Protein AF-0000000070770162 (afdb_homodimer)

Foldseek 3Di:
DDDPDDPVQPPLPPDLVVPPCLCVFPQQNDDPCLVDQPPPDDVVLLVLLVVLVVLDDALVVFDQVVQVVQLVPDDPLVVVLVLLLLLLQLVLLVLLLCLLVVPVLSRGRRNSNNSSSVSSNVVSVRSNVNSLVVNVVNPPDPVSSVLSNVCCVNPVLSVVLSVLSVCLSPDSPDDPQLSLLLSLLSLQQLCVLVLLLLLVCVLVVHRVSSNVSSLSVNLSSLSSSLSSLVSSVSTPDHDDLVSSCVSLVVSLVSSLCSDCPRSDSVSVPDDSVLSSVVSLVSSQQSCVSNPHHRDPPDLPNVVVVVSSPVRPDPVSVCSNVVPPPPPPPDDPDDDPDCVVCPVVVVVVVVSVVVVD/DDDPDDPVQPPLPPDLVVRPCLCVFPQQNDDPCLVDQPPPDDVVLLVLLVVLVVLDDALVVFDQVVQVVQLVPDDPLVVVLVLLLLLLQLVLLVLLLCLLVVPVLSRGRRNSNNSSSVSSNVVSVRSNVNSLVVLVVNPPDPVSSVLSNVCCVNPVLSVVLSVLSVCLSPDSPDDPQLSLLLSLLSLQQLCVLVLLLLLVCVLVVHRVSSNVSSLSVNLSSLSVSLSSLVSSVSTPDHDDLVSSCVSLVVSLVSNLCSDCPRSDSVSVPDDSVLSSVVSLVSSQVSCVSNPHHRDPPDLPNVVVVVSSPVVPDPVSVCSNVVPPPPPPPDDPDDDPDCVPCPVVCVVVVVSVVVVD

Organism: Anolis carolinensis (NCBI:txid28377)

Radius of gyration: 27.46 Å; Cα contacts (8 Å, |Δi|>4): 826; chains: 2; bounding box: 64×76×77 Å

InterPro domains:
  IPR000358 Ribonucleotide reductase small subunit family [PF00268] (34-296)
  IPR000358 Ribonucleotide reductase small subunit family [PTHR23409] (23-321)
  IPR009078 Ferritin-like superfamily [SSF47240] (21-295)
  IPR012348 Ribonucleotide reductase-like [G3DSA:1.10.620.20] (8-300)
  IPR030475 Ribonucleotide reductase small subunit, acitve site [PS00368] (123-139)
  IPR033909 Ribonucleotide reductase small subunit [cd01049] (35-296)

Structure (mmCIF, N/CA/C/O backbone):
data_AF-0000000070770162-model_v1
#
loop_
_entity.id
_entity.type
_entity.pdbx_description
1 polymer 'ribonucleoside-diphosphate reductase'
#
loop_
_atom_site.group_PDB
_atom_site.id
_atom_site.type_symbol
_atom_site.label_atom_id
_atom_site.label_alt_id
_atom_site.label_comp_id
_atom_site.label_asym_id
_atom_site.label_entity_id
_atom_site.label_seq_id
_atom_site.pdbx_PDB_ins_code
_atom_site.Cartn_x
_atom_site.Cartn_y
_atom_site.Cartn_z
_atom_site.occupancy
_atom_site.B_iso_or_equiv
_atom_site.auth_seq_id
_atom_site.auth_comp_id
_atom_site.auth_asym_id
_atom_site.auth_atom_id
_atom_site.pdbx_PDB_model_num
ATOM 1 N N . MET A 1 1 ? 20.625 12.383 38.562 1 23.83 1 MET A N 1
ATOM 2 C CA . MET A 1 1 ? 19.328 12.805 38.031 1 23.83 1 MET A CA 1
ATOM 3 C C . MET A 1 1 ? 19.031 12.133 36.688 1 23.83 1 MET A C 1
ATOM 5 O O . MET A 1 1 ? 19.766 12.32 35.719 1 23.83 1 MET A O 1
ATOM 9 N N . GLY A 1 2 ? 18.453 10.852 36.625 1 26.34 2 GLY A N 1
ATOM 10 C CA . GLY A 1 2 ? 18.547 9.781 35.625 1 26.34 2 GLY A CA 1
ATOM 11 C C . GLY A 1 2 ? 17.828 10.102 34.344 1 26.34 2 GLY A C 1
ATOM 12 O O . GLY A 1 2 ? 16.797 10.781 34.344 1 26.34 2 GLY A O 1
ATOM 13 N N . GLU A 1 3 ? 18.516 10.195 33.219 1 28.56 3 GLU A N 1
ATOM 14 C CA . GLU A 1 3 ? 18.172 10.664 31.875 1 28.56 3 GLU A CA 1
ATOM 15 C C . GLU A 1 3 ? 16.938 9.922 31.328 1 28.56 3 GLU A C 1
ATOM 17 O O . GLU A 1 3 ? 16.906 8.695 31.328 1 28.56 3 GLU A O 1
ATOM 22 N N . PRO A 1 4 ? 15.688 10.508 31.5 1 31.23 4 PRO A N 1
ATOM 23 C CA . PRO A 1 4 ? 14.414 9.891 31.109 1 31.23 4 PRO A CA 1
ATOM 24 C C . PRO A 1 4 ? 14.422 9.359 29.688 1 31.23 4 PRO A C 1
ATOM 26 O O . PRO A 1 4 ? 14.648 10.125 28.734 1 31.23 4 PRO A O 1
ATOM 29 N N . GLY A 1 5 ? 15.062 8.172 29.453 1 31.97 5 GLY A N 1
ATOM 30 C CA . GLY A 1 5 ? 15.086 7.414 28.219 1 31.97 5 GLY A CA 1
ATOM 31 C C . GLY A 1 5 ? 13.734 7.379 27.516 1 31.97 5 GLY A C 1
ATOM 32 O O . GLY A 1 5 ? 12.695 7.266 28.172 1 31.97 5 GLY A O 1
ATOM 33 N N . SER A 1 6 ? 13.633 8.062 26.234 1 34.06 6 SER A N 1
ATOM 34 C CA . SER A 1 6 ? 12.469 8.453 25.453 1 34.06 6 SER A CA 1
ATOM 35 C C . SER A 1 6 ? 11.531 7.273 25.219 1 34.06 6 SER A C 1
ATOM 37 O O . SER A 1 6 ? 11.977 6.18 24.875 1 34.06 6 SER A O 1
ATOM 39 N N . GLU A 1 7 ? 10.367 7.293 25.797 1 33.81 7 GLU A N 1
ATOM 40 C CA . GLU A 1 7 ? 9.18 6.449 25.812 1 33.81 7 GLU A CA 1
ATOM 41 C C . GLU A 1 7 ? 8.781 6.031 24.406 1 33.81 7 GLU A C 1
ATOM 43 O O . GLU A 1 7 ? 8.047 5.059 24.219 1 33.81 7 GLU A O 1
ATOM 48 N N . ALA A 1 8 ? 9.086 6.875 23.344 1 36.19 8 ALA A N 1
ATOM 49 C CA . ALA A 1 8 ? 8.688 6.527 21.969 1 36.19 8 ALA A CA 1
ATOM 50 C C . ALA A 1 8 ? 9.32 5.203 21.547 1 36.19 8 ALA A C 1
ATOM 52 O O . ALA A 1 8 ? 8.828 4.555 20.609 1 36.19 8 ALA A O 1
ATOM 53 N N . SER A 1 9 ? 10.461 4.723 22.297 1 34.38 9 SER A N 1
ATOM 54 C CA . SER A 1 9 ? 11.211 3.529 21.922 1 34.38 9 SER A CA 1
ATOM 55 C C . SER A 1 9 ? 10.492 2.26 22.359 1 34.38 9 SER A C 1
ATOM 57 O O . SER A 1 9 ? 10.844 1.158 21.938 1 34.38 9 SER A O 1
ATOM 59 N N . ARG A 1 10 ? 9.594 2.273 23.406 1 34.28 10 ARG A N 1
ATOM 60 C CA . ARG A 1 10 ? 9.078 1.074 24.062 1 34.28 10 ARG A CA 1
ATOM 61 C C . ARG A 1 10 ? 7.93 0.468 23.266 1 34.28 10 ARG A C 1
ATOM 63 O O . ARG A 1 10 ? 7.367 -0.557 23.656 1 34.28 10 ARG A O 1
ATOM 70 N N . LEU A 1 11 ? 7.441 1.225 22.484 1 34.19 11 LEU A N 1
ATOM 71 C CA . LEU A 1 11 ? 6.156 0.784 21.953 1 34.19 11 LEU A CA 1
ATOM 72 C C . LEU A 1 11 ? 6.285 -0.572 21.266 1 34.19 11 LEU A C 1
ATOM 74 O O . LEU A 1 11 ? 5.301 -1.303 21.141 1 34.19 11 LEU A O 1
ATOM 78 N N . PHE A 1 12 ? 7.43 -0.712 20.469 1 34.44 12 PHE A N 1
ATOM 79 C CA . PHE A 1 12 ? 7.457 -1.862 19.578 1 34.44 12 PHE A CA 1
ATOM 80 C C . PHE A 1 12 ? 8.031 -3.086 20.281 1 34.44 12 PHE A C 1
ATOM 82 O O . PHE A 1 12 ? 8.242 -4.125 19.656 1 34.44 12 PHE A O 1
ATOM 89 N N . SER A 1 13 ? 8.414 -2.939 21.594 1 33.25 13 SER A N 1
ATOM 90 C CA . SER A 1 13 ? 9.289 -3.973 22.125 1 33.25 13 SER A CA 1
ATOM 91 C C . SER A 1 13 ? 8.516 -5.246 22.453 1 33.25 13 SER A C 1
ATOM 93 O O . SER A 1 13 ? 9.102 -6.324 22.562 1 33.25 13 SER A O 1
ATOM 95 N N . ASP A 1 14 ? 7.312 -5.109 22.875 1 34.09 14 ASP A N 1
ATOM 96 C CA . ASP A 1 14 ? 6.973 -6.234 23.734 1 34.09 14 ASP A CA 1
ATOM 97 C C . ASP A 1 14 ? 6.68 -7.488 22.922 1 34.09 14 ASP A C 1
ATOM 99 O O . ASP A 1 14 ? 6.699 -8.602 23.453 1 34.09 14 ASP A O 1
ATOM 103 N N . GLY A 1 15 ? 5.957 -7.34 21.828 1 34.91 15 GLY A N 1
ATOM 104 C CA . GLY A 1 15 ? 5.426 -8.633 21.422 1 34.91 15 GLY A CA 1
ATOM 105 C C . GLY A 1 15 ? 6.484 -9.562 20.859 1 34.91 15 GLY A C 1
ATOM 106 O O . GLY A 1 15 ? 6.184 -10.695 20.484 1 34.91 15 GLY A O 1
ATOM 107 N N . LEU A 1 16 ? 7.309 -8.969 19.953 1 38.59 16 LEU A N 1
ATOM 108 C CA . LEU A 1 16 ? 8.109 -10.008 19.312 1 38.59 16 LEU A CA 1
ATOM 109 C C . LEU A 1 16 ? 9.195 -10.516 20.25 1 38.59 16 LEU A C 1
ATOM 111 O O . LEU A 1 16 ? 10.18 -9.812 20.516 1 38.59 16 LEU A O 1
ATOM 115 N N . GLU A 1 17 ? 8.914 -11.258 21.172 1 36.75 17 GLU A N 1
ATOM 116 C CA . GLU A 1 17 ? 9.852 -12.008 22 1 36.75 17 GLU A CA 1
ATOM 117 C C . GLU A 1 17 ? 11.047 -12.508 21.203 1 36.75 17 GLU A C 1
ATOM 119 O O . GLU A 1 17 ? 12.07 -12.891 21.766 1 36.75 17 GLU A O 1
ATOM 124 N N . ASN A 1 18 ? 10.812 -13.047 19.984 1 39 18 ASN A N 1
ATOM 125 C CA . ASN A 1 18 ? 12.008 -13.547 19.312 1 39 18 ASN A CA 1
ATOM 126 C C . ASN A 1 18 ? 12.984 -12.43 19 1 39 18 ASN A C 1
ATOM 128 O O . ASN A 1 18 ? 13.711 -12.5 18 1 39 18 ASN A O 1
ATOM 132 N N . GLY A 1 19 ? 13.117 -11.359 19.672 1 41.5 19 GLY A N 1
ATOM 133 C CA . GLY A 1 19 ? 13.734 -10.047 19.844 1 41.5 19 GLY A CA 1
ATOM 134 C C . GLY A 1 19 ? 15.242 -10.086 19.75 1 41.5 19 GLY A C 1
ATOM 135 O O . GLY A 1 19 ? 15.883 -9.047 19.562 1 41.5 19 GLY A O 1
ATOM 136 N N . LEU A 1 20 ? 15.875 -11.078 20.484 1 44.53 20 LEU A N 1
ATOM 137 C CA . LEU A 1 20 ? 17.312 -11.008 20.672 1 44.53 20 LEU A CA 1
ATOM 138 C C . LEU A 1 20 ? 18.047 -10.875 19.344 1 44.53 20 LEU A C 1
ATOM 140 O O . LEU A 1 20 ? 19 -10.102 19.219 1 44.53 20 LEU A O 1
ATOM 144 N N . LYS A 1 21 ? 17.656 -11.789 18.328 1 51.12 21 LYS A N 1
ATOM 145 C CA . LYS A 1 21 ? 18.391 -11.922 17.078 1 51.12 21 LYS A CA 1
ATOM 146 C C . LYS A 1 21 ? 17.922 -10.891 16.062 1 51.12 21 LYS A C 1
ATOM 148 O O . LYS A 1 21 ? 18.594 -10.664 15.047 1 51.12 21 LYS A O 1
ATOM 153 N N . SER A 1 22 ? 16.75 -10.328 16.188 1 60.16 22 SER A N 1
ATOM 154 C CA . SER A 1 22 ? 16.234 -9.32 15.273 1 60.16 22 SER A CA 1
ATOM 155 C C . SER A 1 22 ? 17.047 -8.031 15.336 1 60.16 22 SER A C 1
ATOM 157 O O . SER A 1 22 ? 17.297 -7.398 14.312 1 60.16 22 SER A O 1
ATOM 159 N N . ASN A 1 23 ? 17.578 -7.758 16.438 1 68.19 23 ASN A N 1
ATOM 160 C CA . ASN A 1 23 ? 18.328 -6.516 16.578 1 68.19 23 ASN A CA 1
ATOM 161 C C . ASN A 1 23 ? 19.688 -6.605 15.906 1 68.19 23 ASN A C 1
ATOM 163 O O . ASN A 1 23 ? 20.359 -5.59 15.688 1 68.19 23 ASN A O 1
ATOM 167 N N . GLU A 1 24 ? 19.953 -7.816 15.477 1 84.12 24 GLU A N 1
ATOM 168 C CA . GLU A 1 24 ? 21.25 -7.98 14.812 1 84.12 24 GLU A CA 1
ATOM 169 C C . GLU A 1 24 ? 21.141 -7.695 13.32 1 84.12 24 GLU A C 1
ATOM 171 O O . GLU A 1 24 ? 22.156 -7.426 12.664 1 84.12 24 GLU A O 1
ATOM 176 N N . GLU A 1 25 ? 19.922 -7.754 12.781 1 92.94 25 GLU A N 1
ATOM 177 C CA . GLU A 1 25 ? 19.75 -7.48 11.359 1 92.94 25 GLU A CA 1
ATOM 178 C C . GLU A 1 25 ? 19.547 -5.984 11.109 1 92.94 25 GLU A C 1
ATOM 180 O O . GLU A 1 25 ? 18.609 -5.383 11.625 1 92.94 25 GLU A O 1
ATOM 185 N N . PRO A 1 26 ? 20.375 -5.434 10.336 1 93.19 26 PRO A N 1
ATOM 186 C CA . PRO A 1 26 ? 20.25 -4 10.055 1 93.19 26 PRO A CA 1
ATOM 187 C C . PRO A 1 26 ? 18.875 -3.613 9.516 1 93.19 26 PRO A C 1
ATOM 189 O O . PRO A 1 26 ? 18.359 -2.549 9.859 1 93.19 26 PRO A O 1
ATOM 192 N N . LEU A 1 27 ? 18.266 -4.477 8.75 1 95.12 27 LEU A N 1
ATOM 193 C CA . LEU A 1 27 ? 16.953 -4.207 8.133 1 95.12 27 LEU A CA 1
ATOM 194 C C . LEU A 1 27 ? 15.875 -4.094 9.203 1 95.12 27 LEU A C 1
ATOM 196 O O . LEU A 1 27 ? 14.828 -3.49 8.961 1 95.12 27 LEU A O 1
ATOM 200 N N . LEU A 1 28 ? 16.141 -4.68 10.383 1 95.56 28 LEU A N 1
ATOM 201 C CA . LEU A 1 28 ? 15.102 -4.832 11.398 1 95.56 28 LEU A CA 1
ATOM 202 C C . LEU A 1 28 ? 15.391 -3.947 12.609 1 95.56 28 LEU A C 1
ATOM 204 O O . LEU A 1 28 ? 14.539 -3.807 13.492 1 95.56 28 LEU A O 1
ATOM 208 N N . ARG A 1 29 ? 16.547 -3.332 12.633 1 92.75 29 ARG A N 1
ATOM 209 C CA . ARG A 1 29 ? 16.953 -2.52 13.781 1 92.75 29 ARG A CA 1
ATOM 210 C C . ARG A 1 29 ? 16.031 -1.31 13.938 1 92.75 29 ARG A C 1
ATOM 212 O O . ARG A 1 29 ? 15.672 -0.665 12.953 1 92.75 29 ARG A O 1
ATOM 219 N N . LYS A 1 30 ? 15.688 -1.068 15.18 1 89.94 30 LYS A N 1
ATOM 220 C CA . LYS A 1 30 ? 14.859 0.099 15.453 1 89.94 30 LYS A CA 1
ATOM 221 C C . LYS A 1 30 ? 15.445 1.356 14.82 1 89.94 30 LYS A C 1
ATOM 223 O O . LYS A 1 30 ? 16.641 1.608 14.93 1 89.94 30 LYS A O 1
ATOM 228 N N . ASN A 1 31 ? 14.586 2.049 14.125 1 88.06 31 ASN A N 1
ATOM 229 C CA . ASN A 1 31 ? 14.969 3.256 13.398 1 88.06 31 ASN A CA 1
ATOM 230 C C . ASN A 1 31 ? 14.031 4.418 13.711 1 88.06 31 ASN A C 1
ATOM 232 O O . ASN A 1 31 ? 12.945 4.516 13.133 1 88.06 31 ASN A O 1
ATOM 236 N N . PRO A 1 32 ? 14.438 5.277 14.609 1 83.25 32 PRO A N 1
ATOM 237 C CA . PRO A 1 32 ? 13.57 6.41 14.961 1 83.25 32 PRO A CA 1
ATOM 238 C C . PRO A 1 32 ? 13.289 7.324 13.773 1 83.25 32 PRO A C 1
ATOM 240 O O . PRO A 1 32 ? 12.352 8.125 13.82 1 83.25 32 PRO A O 1
ATOM 243 N N . ARG A 1 33 ? 14.016 7.207 12.742 1 83.88 33 ARG A N 1
ATOM 244 C CA . ARG A 1 33 ? 13.875 8.078 11.578 1 83.88 33 ARG A CA 1
ATOM 245 C C . ARG A 1 33 ? 13.109 7.375 10.461 1 83.88 33 ARG A C 1
ATOM 247 O O . ARG A 1 33 ? 13.164 7.797 9.305 1 83.88 33 ARG A O 1
ATOM 254 N N . ARG A 1 34 ? 12.445 6.34 10.836 1 84.94 34 ARG A N 1
ATOM 255 C CA . ARG A 1 34 ? 11.82 5.508 9.805 1 84.94 34 ARG A CA 1
ATOM 256 C C . ARG A 1 34 ? 10.617 6.211 9.188 1 84.94 34 ARG A C 1
ATOM 258 O O . ARG A 1 34 ? 10.039 5.727 8.211 1 84.94 34 ARG A O 1
ATOM 265 N N . PHE A 1 35 ? 10.289 7.375 9.695 1 84.81 35 PHE A N 1
ATOM 266 C CA . PHE A 1 35 ? 9.094 8.07 9.227 1 84.81 35 PHE A CA 1
ATOM 267 C C . PHE A 1 35 ? 9.438 9.039 8.109 1 84.81 35 PHE A C 1
ATOM 269 O O . PHE A 1 35 ? 8.539 9.594 7.461 1 84.81 35 PHE A O 1
ATOM 276 N N . VAL A 1 36 ? 10.719 9.266 7.945 1 89.81 36 VAL A N 1
ATOM 277 C CA . VAL A 1 36 ? 11.172 10.164 6.887 1 89.81 36 VAL A CA 1
ATOM 278 C C . VAL A 1 36 ? 11.992 9.383 5.859 1 89.81 36 VAL A C 1
ATOM 280 O O . VAL A 1 36 ? 12.758 8.484 6.219 1 89.81 36 VAL A O 1
ATOM 283 N N . ILE A 1 37 ? 11.922 9.773 4.621 1 92.5 37 ILE A N 1
ATOM 284 C CA . ILE A 1 37 ? 12.492 8.953 3.557 1 92.5 37 ILE A CA 1
ATOM 285 C C . ILE A 1 37 ? 13.945 9.359 3.305 1 92.5 37 ILE A C 1
ATOM 287 O O . ILE A 1 37 ? 14.812 8.508 3.135 1 92.5 37 ILE A O 1
ATOM 291 N N . PHE A 1 38 ? 14.164 10.688 3.303 1 91.94 38 PHE A N 1
ATOM 292 C CA . PHE A 1 38 ? 15.516 11.141 3.01 1 91.94 38 PHE A CA 1
ATOM 293 C C . PHE A 1 38 ? 16.312 11.352 4.297 1 91.94 38 PHE A C 1
ATOM 295 O O . PHE A 1 38 ? 15.75 11.742 5.316 1 91.94 38 PHE A O 1
ATOM 302 N N . PRO A 1 39 ? 17.578 11.07 4.273 1 92.88 39 PRO A N 1
ATOM 303 C CA . PRO A 1 39 ? 18.375 10.672 3.109 1 92.88 39 PRO A CA 1
ATOM 304 C C . PRO A 1 39 ? 18.219 9.195 2.777 1 92.88 39 PRO A C 1
ATOM 306 O O . PRO A 1 39 ? 17.906 8.383 3.656 1 92.88 39 PRO A O 1
ATOM 309 N N . ILE A 1 40 ? 18.484 8.891 1.517 1 95.25 40 ILE A N 1
ATOM 310 C CA . ILE A 1 40 ? 18.453 7.504 1.075 1 95.25 40 ILE A CA 1
ATOM 311 C C . ILE A 1 40 ? 19.734 6.801 1.525 1 95.25 40 ILE A C 1
ATOM 313 O O . ILE A 1 40 ? 20.844 7.242 1.206 1 95.25 40 ILE A O 1
ATOM 317 N N . HIS A 1 41 ? 19.594 5.715 2.207 1 95.31 41 HIS A N 1
ATOM 318 C CA . HIS A 1 41 ? 20.734 4.961 2.727 1 95.31 41 HIS A CA 1
ATOM 319 C C . HIS A 1 41 ? 20.969 3.689 1.92 1 95.31 41 HIS A C 1
ATOM 321 O O . HIS A 1 41 ? 22.094 3.168 1.885 1 95.31 41 HIS A O 1
ATOM 327 N N . TYR A 1 42 ? 19.984 3.15 1.272 1 97.25 42 TYR A N 1
ATOM 328 C CA . TYR A 1 42 ? 20.047 1.953 0.443 1 97.25 42 TYR A CA 1
ATOM 329 C C . TYR A 1 42 ? 19.609 2.254 -0.986 1 97.25 42 TYR A C 1
ATOM 331 O O . TYR A 1 42 ? 18.5 1.893 -1.395 1 97.25 42 TYR A O 1
ATOM 339 N N . PRO A 1 43 ? 20.516 2.744 -1.808 1 97.94 43 PRO A N 1
ATOM 340 C CA . PRO A 1 43 ? 20.156 3.211 -3.15 1 97.94 43 PRO A CA 1
ATOM 341 C C . PRO A 1 43 ? 19.609 2.092 -4.039 1 97.94 43 PRO A C 1
ATOM 343 O O . PRO A 1 43 ? 18.766 2.336 -4.902 1 97.94 43 PRO A O 1
ATOM 346 N N . ASP A 1 44 ? 20.109 0.865 -3.898 1 98.19 44 ASP A N 1
ATOM 347 C CA . ASP A 1 44 ? 19.625 -0.238 -4.719 1 98.19 44 ASP A CA 1
ATOM 348 C C . ASP A 1 44 ? 18.188 -0.601 -4.34 1 98.19 44 ASP A C 1
ATOM 350 O O . ASP A 1 44 ? 17.375 -0.91 -5.211 1 98.19 44 ASP A O 1
ATOM 354 N N . ILE A 1 45 ? 17.859 -0.56 -3.004 1 98.44 45 ILE A N 1
ATOM 355 C CA . ILE A 1 45 ? 16.484 -0.781 -2.568 1 98.44 45 ILE A CA 1
ATOM 356 C C . ILE A 1 45 ? 15.594 0.33 -3.109 1 98.44 45 ILE A C 1
ATOM 358 O O . ILE A 1 45 ? 14.484 0.065 -3.59 1 98.44 45 ILE A O 1
ATOM 362 N N . TRP A 1 46 ? 16.062 1.523 -3.068 1 98.44 46 TRP A N 1
ATOM 363 C CA . TRP A 1 46 ? 15.312 2.664 -3.584 1 98.44 46 TRP A CA 1
ATOM 364 C C . TRP A 1 46 ? 15.062 2.516 -5.082 1 98.44 46 TRP A C 1
ATOM 366 O O . TRP A 1 46 ? 13.961 2.803 -5.559 1 98.44 46 TRP A O 1
ATOM 376 N N . LYS A 1 47 ? 16.062 2.094 -5.82 1 98.38 47 LYS A N 1
ATOM 377 C CA . LYS A 1 47 ? 15.922 1.871 -7.258 1 98.38 47 LYS A CA 1
ATOM 378 C C . LYS A 1 47 ? 14.82 0.857 -7.551 1 98.38 47 LYS A C 1
ATOM 380 O O . LYS A 1 47 ? 14.078 1.007 -8.523 1 98.38 47 LYS A O 1
ATOM 385 N N . MET A 1 48 ? 14.75 -0.151 -6.734 1 98.56 48 MET A N 1
ATOM 386 C CA . MET A 1 48 ? 13.695 -1.146 -6.898 1 98.56 48 MET A CA 1
ATOM 387 C C . MET A 1 48 ? 12.32 -0.521 -6.68 1 98.56 48 MET A C 1
ATOM 389 O O . MET A 1 48 ? 11.375 -0.836 -7.395 1 98.56 48 MET A O 1
ATOM 393 N N . TYR A 1 49 ? 12.25 0.349 -5.664 1 98.56 49 TYR A N 1
ATOM 394 C CA . TYR A 1 49 ? 11 1.061 -5.418 1 98.56 49 TYR A CA 1
ATOM 395 C C . TYR A 1 49 ? 10.602 1.895 -6.633 1 98.56 49 TYR A C 1
ATOM 397 O O . TYR A 1 49 ? 9.453 1.855 -7.066 1 98.56 49 TYR A O 1
ATOM 405 N N . LYS A 1 50 ? 11.5 2.578 -7.188 1 98.31 50 LYS A N 1
ATOM 406 C CA . LYS A 1 50 ? 11.219 3.436 -8.336 1 98.31 50 LYS A CA 1
ATOM 407 C C . LYS A 1 50 ? 10.836 2.605 -9.562 1 98.31 50 LYS A C 1
ATOM 409 O O . LYS A 1 50 ? 9.984 3.012 -10.352 1 98.31 50 LYS A O 1
ATOM 414 N N . LYS A 1 51 ? 11.453 1.47 -9.734 1 97.38 51 LYS A N 1
ATOM 415 C CA . LYS A 1 51 ? 11.07 0.556 -10.805 1 97.38 51 LYS A CA 1
ATOM 416 C C . LYS A 1 51 ? 9.625 0.086 -10.633 1 97.38 51 LYS A C 1
ATOM 418 O O . LYS A 1 51 ? 8.875 0.012 -11.609 1 97.38 51 LYS A O 1
ATOM 423 N N . ALA A 1 52 ? 9.266 -0.275 -9.414 1 97.69 52 ALA A N 1
ATOM 424 C CA . ALA A 1 52 ? 7.895 -0.69 -9.125 1 97.69 52 ALA A CA 1
ATOM 425 C C . ALA A 1 52 ? 6.902 0.426 -9.438 1 97.69 52 ALA A C 1
ATOM 427 O O . ALA A 1 52 ? 5.871 0.188 -10.078 1 97.69 52 ALA A O 1
ATOM 428 N N . GLN A 1 53 ? 7.246 1.597 -8.992 1 96.81 53 GLN A N 1
ATOM 429 C CA . GLN A 1 53 ? 6.379 2.748 -9.219 1 96.81 53 GLN A CA 1
ATOM 430 C C . GLN A 1 53 ? 6.164 2.986 -10.711 1 96.81 53 GLN A C 1
ATOM 432 O O . GLN A 1 53 ? 5.055 3.299 -11.141 1 96.81 53 GLN A O 1
ATOM 437 N N . ALA A 1 54 ? 7.191 2.826 -11.516 1 95 54 ALA A N 1
ATOM 438 C CA . ALA A 1 54 ? 7.145 3.064 -12.953 1 95 54 ALA A CA 1
ATOM 439 C C . ALA A 1 54 ? 6.328 1.985 -13.656 1 95 54 ALA A C 1
ATOM 441 O O . ALA A 1 54 ? 5.906 2.166 -14.805 1 95 54 ALA A O 1
ATOM 442 N N . SER A 1 55 ? 6.09 0.906 -12.977 1 94.69 55 SER A N 1
ATOM 443 C CA . SER A 1 55 ? 5.395 -0.225 -13.586 1 94.69 55 SER A CA 1
ATOM 444 C C . SER A 1 55 ? 3.92 -0.237 -13.195 1 94.69 55 SER A C 1
ATOM 446 O O . SER A 1 55 ? 3.219 -1.224 -13.43 1 94.69 55 SER A O 1
ATOM 448 N N . PHE A 1 56 ? 3.424 0.822 -12.625 1 96.56 56 PHE A N 1
ATOM 449 C CA . PHE A 1 56 ? 2.051 0.895 -12.133 1 96.56 56 PHE A CA 1
ATOM 450 C C . PHE A 1 56 ? 1.06 0.662 -13.266 1 96.56 56 PHE A C 1
ATOM 452 O O . PHE A 1 56 ? 1.258 1.15 -14.383 1 96.56 56 PHE A O 1
ATOM 459 N N . TRP A 1 57 ? 0.055 -0.091 -13.047 1 97.62 57 TRP A N 1
ATOM 460 C CA . TRP A 1 57 ? -1.067 -0.302 -13.961 1 97.62 57 TRP A CA 1
ATOM 461 C C . TRP A 1 57 ? -2.348 -0.59 -13.18 1 97.62 57 TRP A C 1
ATOM 463 O O . TRP A 1 57 ? -2.314 -0.787 -11.961 1 97.62 57 TRP A O 1
ATOM 473 N N . THR A 1 58 ? -3.531 -0.492 -13.773 1 97.69 58 THR A N 1
ATOM 474 C CA . THR A 1 58 ? -4.828 -0.792 -13.18 1 97.69 58 THR A CA 1
ATOM 475 C C . THR A 1 58 ? -5.613 -1.767 -14.047 1 97.69 58 THR A C 1
ATOM 477 O O . THR A 1 58 ? -5.262 -1.993 -15.211 1 97.69 58 THR A O 1
ATOM 480 N N . ALA A 1 59 ? -6.613 -2.361 -13.508 1 97.38 59 ALA A N 1
ATOM 481 C CA . ALA A 1 59 ? -7.418 -3.355 -14.211 1 97.38 59 ALA A CA 1
ATOM 482 C C . ALA A 1 59 ? -8.102 -2.744 -15.43 1 97.38 59 ALA A C 1
ATOM 484 O O . ALA A 1 59 ? -8.328 -3.428 -16.438 1 97.38 59 ALA A O 1
ATOM 485 N N . GLU A 1 60 ? -8.344 -1.454 -15.406 1 95.69 60 GLU A N 1
ATOM 486 C CA . GLU A 1 60 ? -9.047 -0.762 -16.484 1 95.69 60 GLU A CA 1
ATOM 487 C C . GLU A 1 60 ? -8.211 -0.711 -17.75 1 95.69 60 GLU A C 1
ATOM 489 O O . GLU A 1 60 ? -8.734 -0.466 -18.844 1 95.69 60 GLU A O 1
ATOM 494 N N . GLU A 1 61 ? -6.969 -0.927 -17.625 1 95.69 61 GLU A N 1
ATOM 495 C CA . GLU A 1 61 ? -6.074 -0.854 -18.781 1 95.69 61 GLU A CA 1
ATOM 496 C C . GLU A 1 61 ? -6.148 -2.131 -19.625 1 95.69 61 GLU A C 1
ATOM 498 O O . GLU A 1 61 ? -5.625 -2.178 -20.734 1 95.69 61 GLU A O 1
ATOM 503 N N . VAL A 1 62 ? -6.809 -3.184 -19.156 1 97.5 62 VAL A N 1
ATOM 504 C CA . VAL A 1 62 ? -6.902 -4.465 -19.844 1 97.5 62 VAL A CA 1
ATOM 505 C C . VAL A 1 62 ? -8.266 -4.586 -20.516 1 97.5 62 VAL A C 1
ATOM 507 O O . VAL A 1 62 ? -9.305 -4.582 -19.859 1 97.5 62 VAL A O 1
ATOM 510 N N . ASP A 1 63 ? -8.25 -4.73 -21.797 1 97 63 ASP A N 1
ATOM 511 C CA . ASP A 1 63 ? -9.484 -4.934 -22.547 1 97 63 ASP A CA 1
ATOM 512 C C . ASP A 1 63 ? -9.828 -6.418 -22.656 1 97 63 ASP A C 1
ATOM 514 O O . ASP A 1 63 ? -9.109 -7.18 -23.312 1 97 63 ASP A O 1
ATOM 518 N N . LEU A 1 64 ? -10.938 -6.82 -22.125 1 97.25 64 LEU A N 1
ATOM 519 C CA . LEU A 1 64 ? -11.312 -8.227 -22.094 1 97.25 64 LEU A CA 1
ATOM 520 C C . LEU A 1 64 ? -12.352 -8.531 -23.172 1 97.25 64 LEU A C 1
ATOM 522 O O . LEU A 1 64 ? -12.75 -9.688 -23.344 1 97.25 64 LEU A O 1
ATOM 526 N N . SER A 1 65 ? -12.75 -7.551 -23.922 1 95.62 65 SER A N 1
ATOM 527 C CA . SER A 1 65 ? -13.828 -7.719 -24.891 1 95.62 65 SER A CA 1
ATOM 528 C C . SER A 1 65 ? -13.43 -8.703 -25.984 1 95.62 65 SER A C 1
ATOM 530 O O . SER A 1 65 ? -14.273 -9.461 -26.484 1 95.62 65 SER A O 1
ATOM 532 N N . LYS A 1 66 ? -12.266 -8.719 -26.375 1 95.88 66 LYS A N 1
ATOM 533 C CA . LYS A 1 66 ? -11.789 -9.562 -27.469 1 95.88 66 LYS A CA 1
ATOM 534 C C . LYS A 1 66 ? -11.656 -11.016 -27.016 1 95.88 66 LYS A C 1
ATOM 536 O O . LYS A 1 66 ? -11.477 -11.914 -27.844 1 95.88 66 LYS A O 1
ATOM 541 N N . ASP A 1 67 ? -11.766 -11.328 -25.734 1 98 67 ASP A N 1
ATOM 542 C CA . ASP A 1 67 ? -11.594 -12.68 -25.203 1 98 67 ASP A CA 1
ATOM 543 C C . ASP A 1 67 ? -12.859 -13.516 -25.422 1 98 67 ASP A C 1
ATOM 545 O O . ASP A 1 67 ? -12.797 -14.742 -25.438 1 98 67 ASP A O 1
ATOM 549 N N . PHE A 1 68 ? -13.969 -12.898 -25.625 1 96.06 68 PHE A N 1
ATOM 550 C CA . PHE A 1 68 ? -15.242 -13.609 -25.609 1 96.06 68 PHE A CA 1
ATOM 551 C C . PHE A 1 68 ? -15.312 -14.602 -26.766 1 96.06 68 PHE A C 1
ATOM 553 O O . PHE A 1 68 ? -15.648 -15.773 -26.562 1 96.06 68 PHE A O 1
ATOM 560 N N . PRO A 1 69 ? -14.977 -14.148 -27.922 1 96.75 69 PRO A N 1
ATOM 561 C CA . PRO A 1 69 ? -15.008 -15.133 -29.016 1 96.75 69 PRO A CA 1
ATOM 562 C C . PRO A 1 69 ? -14.062 -16.297 -28.766 1 96.75 69 PRO A C 1
ATOM 564 O O . PRO A 1 69 ? -14.375 -17.438 -29.141 1 96.75 69 PRO A O 1
ATOM 567 N N . HIS A 1 70 ? -12.969 -16.062 -28.234 1 97.44 70 HIS A N 1
ATOM 568 C CA . HIS A 1 70 ? -12.023 -17.125 -27.938 1 97.44 70 HIS A CA 1
ATOM 569 C C . HIS A 1 70 ? -12.562 -18.047 -26.844 1 97.44 70 HIS A C 1
ATOM 571 O O . HIS A 1 70 ? -12.531 -19.281 -26.984 1 97.44 70 HIS A O 1
ATOM 577 N N . TRP A 1 71 ? -13.062 -17.5 -25.766 1 97.88 71 TRP A N 1
ATOM 578 C CA . TRP A 1 71 ? -13.594 -18.266 -24.641 1 97.88 71 TRP A CA 1
ATOM 579 C C . TRP A 1 71 ? -14.688 -19.219 -25.094 1 97.88 71 TRP A C 1
ATOM 581 O O . TRP A 1 71 ? -14.703 -20.391 -24.688 1 97.88 71 TRP A O 1
ATOM 591 N N . ASN A 1 72 ? -15.477 -18.734 -25.984 1 96.62 72 ASN A N 1
ATOM 592 C CA . ASN A 1 72 ? -16.609 -19.531 -26.453 1 96.62 72 ASN A CA 1
ATOM 593 C C . ASN A 1 72 ? -16.156 -20.703 -27.312 1 96.62 72 ASN A C 1
ATOM 595 O O . ASN A 1 72 ? -16.844 -21.719 -27.422 1 96.62 72 ASN A O 1
ATOM 599 N N . LYS A 1 73 ? -14.992 -20.594 -27.859 1 96.62 73 LYS A N 1
ATOM 600 C CA . LYS A 1 73 ? -14.5 -21.625 -28.766 1 96.62 73 LYS A CA 1
ATOM 601 C C . LYS A 1 73 ? -13.609 -22.625 -28.031 1 96.62 73 LYS A C 1
ATOM 603 O O . LYS A 1 73 ? -13.289 -23.688 -28.578 1 96.62 73 LYS A O 1
ATOM 608 N N . LEU A 1 74 ? -13.273 -22.328 -26.828 1 97.62 74 LEU A N 1
ATOM 609 C CA . LEU A 1 74 ? -12.422 -23.234 -26.047 1 97.62 74 LEU A CA 1
ATOM 610 C C . LEU A 1 74 ? -13.156 -24.531 -25.734 1 97.62 74 LEU A C 1
ATOM 612 O O . LEU A 1 74 ? -14.383 -24.531 -25.547 1 97.62 74 LEU A O 1
ATOM 616 N N . LYS A 1 75 ? -12.359 -25.594 -25.656 1 96.81 75 LYS A N 1
ATOM 617 C CA . LYS A 1 75 ? -12.906 -26.859 -25.188 1 96.81 75 LYS A CA 1
ATOM 618 C C . LYS A 1 75 ? -13.242 -26.797 -23.703 1 96.81 75 LYS A C 1
ATOM 620 O O . LYS A 1 75 ? -12.711 -25.953 -22.969 1 96.81 75 LYS A O 1
ATOM 625 N N . SER A 1 76 ? -14.125 -27.719 -23.266 1 97 76 SER A N 1
ATOM 626 C CA . SER A 1 76 ? -14.562 -27.734 -21.875 1 97 76 SER A CA 1
ATOM 627 C C . SER A 1 76 ? -13.375 -27.938 -20.938 1 97 76 SER A C 1
ATOM 629 O O . SER A 1 76 ? -13.328 -27.344 -19.844 1 97 76 SER A O 1
ATOM 631 N N . GLU A 1 77 ? -12.422 -28.781 -21.344 1 96.88 77 GLU A N 1
ATOM 632 C CA . GLU A 1 77 ? -11.242 -29.047 -20.516 1 96.88 77 GLU A CA 1
ATOM 633 C C . GLU A 1 77 ? -10.367 -27.797 -20.375 1 96.88 77 GLU A C 1
ATOM 635 O O . GLU A 1 77 ? -9.797 -27.547 -19.312 1 96.88 77 GLU A O 1
ATOM 640 N N . GLU A 1 78 ? -10.312 -27.016 -21.438 1 97.69 78 GLU A N 1
ATOM 641 C CA . GLU A 1 78 ? -9.523 -25.781 -21.406 1 97.69 78 GLU A CA 1
ATOM 642 C C . GLU A 1 78 ? -10.164 -24.734 -20.5 1 97.69 78 GLU A C 1
ATOM 644 O O . GLU A 1 78 ? -9.477 -24.078 -19.719 1 97.69 78 GLU A O 1
ATOM 649 N N . LYS A 1 79 ? -11.484 -24.656 -20.641 1 97.88 79 LYS A N 1
ATOM 650 C CA . LYS A 1 79 ? -12.219 -23.734 -19.781 1 97.88 79 LYS A CA 1
ATOM 651 C C . LYS A 1 79 ? -12.055 -24.109 -18.312 1 97.88 79 LYS A C 1
ATOM 653 O O . LYS A 1 79 ? -11.883 -23.234 -17.453 1 97.88 79 LYS A O 1
ATOM 658 N N . TYR A 1 80 ? -12.125 -25.406 -18.062 1 96.81 80 TYR A N 1
ATOM 659 C CA . TYR A 1 80 ? -11.945 -25.922 -16.703 1 96.81 80 TYR A CA 1
ATOM 660 C C . TYR A 1 80 ? -10.578 -25.531 -16.156 1 96.81 80 TYR A C 1
ATOM 662 O O . TYR A 1 80 ? -10.469 -25.016 -15.047 1 96.81 80 TYR A O 1
ATOM 670 N N . PHE A 1 81 ? -9.555 -25.734 -16.922 1 97.75 81 PHE A N 1
ATOM 671 C CA . PHE A 1 81 ? -8.188 -25.438 -16.516 1 97.75 81 PHE A CA 1
ATOM 672 C C . PHE A 1 81 ? -8.031 -23.953 -16.203 1 97.75 81 PHE A C 1
ATOM 674 O O . PHE A 1 81 ? -7.57 -23.578 -15.125 1 97.75 81 PHE A O 1
ATOM 681 N N . ILE A 1 82 ? -8.484 -23.109 -17.125 1 98.06 82 ILE A N 1
ATOM 682 C CA . ILE A 1 82 ? -8.305 -21.656 -17.016 1 98.06 82 ILE A CA 1
ATOM 683 C C . ILE A 1 82 ? -9.078 -21.141 -15.805 1 98.06 82 ILE A C 1
ATOM 685 O O . ILE A 1 82 ? -8.539 -20.375 -15 1 98.06 82 ILE A O 1
ATOM 689 N N . SER A 1 83 ? -10.289 -21.594 -15.672 1 97.12 83 SER A N 1
ATOM 690 C CA . SER A 1 83 ? -11.133 -21.125 -14.578 1 97.12 83 SER A CA 1
ATOM 691 C C . SER A 1 83 ? -10.516 -21.469 -13.227 1 97.12 83 SER A C 1
ATOM 693 O O . SER A 1 83 ? -10.523 -20.641 -12.305 1 97.12 83 SER A O 1
ATOM 695 N N . HIS A 1 84 ? -9.93 -22.609 -13.086 1 95.56 84 HIS A N 1
ATOM 696 C CA . HIS A 1 84 ? -9.375 -23.047 -11.812 1 95.56 84 HIS A CA 1
ATOM 697 C C . HIS A 1 84 ? -8.031 -22.375 -11.531 1 95.56 84 HIS A C 1
ATOM 699 O O . HIS A 1 84 ? -7.695 -22.109 -10.383 1 95.56 84 HIS A O 1
ATOM 705 N N . ILE A 1 85 ? -7.281 -22.109 -12.555 1 96.75 85 ILE A N 1
ATOM 706 C CA . ILE A 1 85 ? -6.051 -21.344 -12.406 1 96.75 85 ILE A CA 1
ATOM 707 C C . ILE A 1 85 ? -6.375 -19.922 -11.93 1 96.75 85 ILE A C 1
ATOM 709 O O . ILE A 1 85 ? -5.703 -19.391 -11.047 1 96.75 85 ILE A O 1
ATOM 713 N N . LEU A 1 86 ? -7.422 -19.359 -12.531 1 96.81 86 LEU A N 1
ATOM 714 C CA . LEU A 1 86 ? -7.832 -18 -12.148 1 96.81 86 LEU A CA 1
ATOM 715 C C . LEU A 1 86 ? -8.305 -17.969 -10.703 1 96.81 86 LEU A C 1
ATOM 717 O O . LEU A 1 86 ? -8.062 -17 -9.984 1 96.81 86 LEU A O 1
ATOM 721 N N . ALA A 1 87 ? -8.945 -19.016 -10.273 1 93.75 87 ALA A N 1
ATOM 722 C CA . ALA A 1 87 ? -9.398 -19.109 -8.891 1 93.75 87 ALA A CA 1
ATOM 723 C C . ALA A 1 87 ? -8.219 -19.141 -7.926 1 93.75 87 ALA A C 1
ATOM 725 O O . ALA A 1 87 ? -8.242 -18.5 -6.883 1 93.75 87 ALA A O 1
ATOM 726 N N . PHE A 1 88 ? -7.234 -19.906 -8.281 1 93.88 88 PHE A N 1
ATOM 727 C CA . PHE A 1 88 ? -5.996 -19.953 -7.512 1 93.88 88 PHE A CA 1
ATOM 728 C C . PHE A 1 88 ? -5.355 -18.578 -7.418 1 93.88 88 PHE A C 1
ATOM 730 O O . PHE A 1 88 ? -4.977 -18.141 -6.332 1 93.88 88 PHE A O 1
ATOM 737 N N . PHE A 1 89 ? -5.23 -17.875 -8.57 1 94.44 89 PHE A N 1
ATOM 738 C CA . PHE A 1 89 ? -4.621 -16.547 -8.609 1 94.44 89 PHE A CA 1
ATOM 739 C C . PHE A 1 89 ? -5.387 -15.57 -7.719 1 94.44 89 PHE A C 1
ATOM 741 O O . PHE A 1 89 ? -4.785 -14.836 -6.934 1 94.44 89 PHE A O 1
ATOM 748 N N . ALA A 1 90 ? -6.668 -15.586 -7.805 1 90.81 90 ALA A N 1
ATOM 749 C CA . ALA A 1 90 ? -7.52 -14.617 -7.117 1 90.81 90 ALA A CA 1
ATOM 750 C C . ALA A 1 90 ? -7.375 -14.734 -5.605 1 90.81 90 ALA A C 1
ATOM 752 O O . ALA A 1 90 ? -7.426 -13.734 -4.891 1 90.81 90 ALA A O 1
ATOM 753 N N . ALA A 1 91 ? -7.102 -15.898 -5.117 1 87.88 91 ALA A N 1
ATOM 754 C CA . ALA A 1 91 ? -7 -16.125 -3.678 1 87.88 91 ALA A CA 1
ATOM 755 C C . ALA A 1 91 ? -5.574 -15.898 -3.186 1 87.88 91 ALA A C 1
ATOM 757 O O . ALA A 1 91 ? -5.363 -15.438 -2.061 1 87.88 91 ALA A O 1
ATOM 758 N N . SER A 1 92 ? -4.609 -16.125 -3.994 1 90.75 92 SER A N 1
ATOM 759 C CA . SER A 1 92 ? -3.205 -16.172 -3.602 1 90.75 92 SER A CA 1
ATOM 760 C C . SER A 1 92 ? -2.68 -14.766 -3.293 1 90.75 92 SER A C 1
ATOM 762 O O . SER A 1 92 ? -1.964 -14.57 -2.311 1 90.75 92 SER A O 1
ATOM 764 N N . ASP A 1 93 ? -3.1 -13.805 -4.07 1 92 93 ASP A N 1
ATOM 765 C CA . ASP A 1 93 ? -2.578 -12.453 -3.895 1 92 93 ASP A CA 1
ATOM 766 C C . ASP A 1 93 ? -3.09 -11.828 -2.596 1 92 93 ASP A C 1
ATOM 768 O O . ASP A 1 93 ? -2.402 -11.016 -1.981 1 92 93 ASP A O 1
ATOM 772 N N . GLY A 1 94 ? -4.27 -12.25 -2.18 1 90.31 94 GLY A N 1
ATOM 773 C CA . GLY A 1 94 ? -4.746 -11.836 -0.869 1 90.31 94 GLY A CA 1
ATOM 774 C C . GLY A 1 94 ? -3.881 -12.344 0.269 1 90.31 94 GLY A C 1
ATOM 775 O O . GLY A 1 94 ? -3.631 -11.625 1.238 1 90.31 94 GLY A O 1
ATOM 776 N N . ILE A 1 95 ? -3.373 -13.547 0.124 1 91.38 95 ILE A N 1
ATOM 777 C CA . ILE A 1 95 ? -2.521 -14.148 1.141 1 91.38 95 ILE A CA 1
ATOM 778 C C . ILE A 1 95 ? -1.167 -13.445 1.168 1 91.38 95 ILE A C 1
ATOM 780 O O . ILE A 1 95 ? -0.618 -13.188 2.24 1 91.38 95 ILE A O 1
ATOM 784 N N . VAL A 1 96 ? -0.688 -13.172 -0.014 1 94.31 96 VAL A N 1
ATOM 785 C CA . VAL A 1 96 ? 0.569 -12.43 -0.106 1 94.31 96 VAL A CA 1
ATOM 786 C C . VAL A 1 96 ? 0.435 -11.094 0.61 1 94.31 96 VAL A C 1
ATOM 788 O O . VAL A 1 96 ? 1.321 -10.695 1.371 1 94.31 96 VAL A O 1
ATOM 791 N N . ASN A 1 97 ? -0.642 -10.438 0.361 1 94 97 ASN A N 1
ATOM 792 C CA . ASN A 1 97 ? -0.878 -9.125 0.966 1 94 97 ASN A CA 1
ATOM 793 C C . ASN A 1 97 ? -0.976 -9.227 2.486 1 94 97 ASN A C 1
ATOM 795 O O . ASN A 1 97 ? -0.554 -8.312 3.197 1 94 97 ASN A O 1
ATOM 799 N N . GLU A 1 98 ? -1.502 -10.297 2.957 1 91.25 98 GLU A N 1
ATOM 800 C CA . GLU A 1 98 ? -1.536 -10.516 4.398 1 91.25 98 GLU A CA 1
ATOM 801 C C . GLU A 1 98 ? -0.129 -10.547 4.988 1 91.25 98 GLU A C 1
ATOM 803 O O . GLU A 1 98 ? 0.12 -9.961 6.043 1 91.25 98 GLU A O 1
ATOM 808 N N . ASN A 1 99 ? 0.696 -11.219 4.352 1 94.81 99 ASN A N 1
ATOM 809 C CA . ASN A 1 99 ? 2.086 -11.305 4.789 1 94.81 99 ASN A CA 1
ATOM 810 C C . ASN A 1 99 ? 2.758 -9.938 4.789 1 94.81 99 ASN A C 1
ATOM 812 O O . ASN A 1 99 ? 3.439 -9.578 5.75 1 94.81 99 ASN A O 1
ATOM 816 N N . LEU A 1 100 ? 2.545 -9.188 3.729 1 96.88 100 LEU A N 1
ATOM 817 C CA . LEU A 1 100 ? 3.168 -7.879 3.588 1 96.88 100 LEU A CA 1
ATOM 818 C C . LEU A 1 100 ? 2.697 -6.934 4.688 1 96.88 100 LEU A C 1
ATOM 820 O O . LEU A 1 100 ? 3.512 -6.258 5.324 1 96.88 100 LEU A O 1
ATOM 824 N N . VAL A 1 101 ? 1.44 -6.918 4.938 1 93.38 101 VAL A N 1
ATOM 825 C CA . VAL A 1 101 ? 0.85 -5.961 5.863 1 93.38 101 VAL A CA 1
ATOM 826 C C . VAL A 1 101 ? 1.11 -6.402 7.301 1 93.38 101 VAL A C 1
ATOM 828 O O . VAL A 1 101 ? 1.493 -5.59 8.148 1 93.38 101 VAL A O 1
ATOM 831 N N . GLU A 1 102 ? 1.045 -7.66 7.574 1 90.56 102 GLU A N 1
ATOM 832 C CA . GLU A 1 102 ? 1.074 -8.148 8.953 1 90.56 102 GLU A CA 1
ATOM 833 C C . GLU A 1 102 ? 2.506 -8.383 9.422 1 90.56 102 GLU A C 1
ATOM 835 O O . GLU A 1 102 ? 2.791 -8.312 10.617 1 90.56 102 GLU A O 1
ATOM 840 N N . ARG A 1 103 ? 3.318 -8.633 8.477 1 94.44 103 ARG A N 1
ATOM 841 C CA . ARG A 1 103 ? 4.641 -9.062 8.914 1 94.44 103 ARG A CA 1
ATOM 842 C C . ARG A 1 103 ? 5.727 -8.133 8.375 1 94.44 103 ARG A C 1
ATOM 844 O O . ARG A 1 103 ? 6.199 -7.246 9.086 1 94.44 103 ARG A O 1
ATOM 851 N N . PHE A 1 104 ? 5.969 -8.172 7.125 1 96.06 104 PHE A N 1
ATOM 852 C CA . PHE A 1 104 ? 7.156 -7.551 6.555 1 96.06 104 PHE A CA 1
ATOM 853 C C . PHE A 1 104 ? 7.137 -6.043 6.773 1 96.06 104 PHE A C 1
ATOM 855 O O . PHE A 1 104 ? 8.133 -5.457 7.199 1 96.06 104 PHE A O 1
ATOM 862 N N . SER A 1 105 ? 6.027 -5.43 6.5 1 94.75 105 SER A N 1
ATOM 863 C CA . SER A 1 105 ? 5.953 -3.977 6.605 1 94.75 105 SER A CA 1
ATOM 864 C C . SER A 1 105 ? 6.078 -3.52 8.055 1 94.75 105 SER A C 1
ATOM 866 O O . SER A 1 105 ? 6.402 -2.361 8.32 1 94.75 105 SER A O 1
ATOM 868 N N . GLN A 1 106 ? 5.832 -4.387 8.984 1 91.44 106 GLN A N 1
ATOM 869 C CA . GLN A 1 106 ? 5.938 -4.047 10.398 1 91.44 106 GLN A CA 1
ATOM 870 C C . GLN A 1 106 ? 7.355 -4.27 10.914 1 91.44 106 GLN A C 1
ATOM 872 O O . GLN A 1 106 ? 7.855 -3.488 11.727 1 91.44 106 GLN A O 1
ATOM 877 N N . GLU A 1 107 ? 7.988 -5.227 10.406 1 94.06 107 GLU A N 1
ATOM 878 C CA . GLU A 1 107 ? 9.273 -5.645 10.945 1 94.06 107 GLU A CA 1
ATOM 879 C C . GLU A 1 107 ? 10.422 -4.852 10.32 1 94.06 107 GLU A C 1
ATOM 881 O O . GLU A 1 107 ? 11.383 -4.5 11.008 1 94.06 107 GLU A O 1
ATOM 886 N N . VAL A 1 108 ? 10.312 -4.637 9.055 1 96.5 108 VAL A N 1
ATOM 887 C CA . VAL A 1 108 ? 11.375 -3.932 8.344 1 96.5 108 VAL A CA 1
ATOM 888 C C . VAL A 1 108 ? 11.344 -2.449 8.703 1 96.5 108 VAL A C 1
ATOM 890 O O . VAL A 1 108 ? 10.289 -1.812 8.641 1 96.5 108 VAL A O 1
ATOM 893 N N . GLN A 1 109 ? 12.539 -1.897 9.023 1 95.31 109 GLN A N 1
ATOM 894 C CA . GLN A 1 109 ? 12.602 -0.542 9.562 1 95.31 109 GLN A CA 1
ATOM 895 C C . GLN A 1 109 ? 13.234 0.416 8.555 1 95.31 109 GLN A C 1
ATOM 897 O O . GLN A 1 109 ? 13.352 1.615 8.82 1 95.31 109 GLN A O 1
ATOM 902 N N . VAL A 1 110 ? 13.648 -0.062 7.449 1 95.88 110 VAL A N 1
ATOM 903 C CA . VAL A 1 110 ? 14.289 0.727 6.406 1 95.88 110 VAL A CA 1
ATOM 904 C C . VAL A 1 110 ? 13.234 1.416 5.547 1 95.88 110 VAL A C 1
ATOM 906 O O . VAL A 1 110 ? 12.469 0.754 4.84 1 95.88 110 VAL A O 1
ATOM 909 N N . PRO A 1 111 ? 13.211 2.738 5.539 1 95.56 111 PRO A N 1
ATOM 910 C CA . PRO A 1 111 ? 12.148 3.453 4.84 1 95.56 111 PRO A CA 1
ATOM 911 C C . PRO A 1 111 ? 12.078 3.105 3.354 1 95.56 111 PRO A C 1
ATOM 913 O O . PRO A 1 111 ? 10.984 2.975 2.795 1 95.56 111 PRO A O 1
ATOM 916 N N . GLU A 1 112 ? 13.211 2.957 2.697 1 97.62 112 GLU A N 1
ATOM 917 C CA . GLU A 1 112 ? 13.242 2.611 1.279 1 97.62 112 GLU A CA 1
ATOM 918 C C . GLU A 1 112 ? 12.516 1.293 1.02 1 97.62 112 GLU A C 1
ATOM 920 O O . GLU A 1 112 ? 11.75 1.18 0.065 1 97.62 112 GLU A O 1
ATOM 925 N N . ALA A 1 113 ? 12.758 0.351 1.866 1 98.25 113 ALA A N 1
ATOM 926 C CA . ALA A 1 113 ? 12.125 -0.957 1.723 1 98.25 113 ALA A CA 1
ATOM 927 C C . ALA A 1 113 ? 10.625 -0.871 2 1 98.25 113 ALA A C 1
ATOM 929 O O . ALA A 1 113 ? 9.82 -1.531 1.332 1 98.25 113 ALA A O 1
ATOM 930 N N . ARG A 1 114 ? 10.281 -0.083 2.953 1 97.06 114 ARG A N 1
ATOM 931 C CA . ARG A 1 114 ? 8.875 0.099 3.293 1 97.06 114 ARG A CA 1
ATOM 932 C C . ARG A 1 114 ? 8.109 0.742 2.139 1 97.06 114 ARG A C 1
ATOM 934 O O . ARG A 1 114 ? 6.941 0.428 1.909 1 97.06 114 ARG A O 1
ATOM 941 N N . CYS A 1 115 ? 8.758 1.654 1.465 1 97.62 115 CYS A N 1
ATOM 942 C CA . CYS A 1 115 ? 8.148 2.24 0.278 1 97.62 115 CYS A CA 1
ATOM 943 C C . CYS A 1 115 ? 7.852 1.171 -0.768 1 97.62 115 CYS A C 1
ATOM 945 O O . CYS A 1 115 ? 6.77 1.153 -1.357 1 97.62 115 CYS A O 1
ATOM 947 N N . PHE A 1 116 ? 8.812 0.278 -0.982 1 98.62 116 PHE A N 1
ATOM 948 C CA . PHE A 1 116 ? 8.594 -0.803 -1.935 1 98.62 116 PHE A CA 1
ATOM 949 C C . PHE A 1 116 ? 7.422 -1.679 -1.499 1 98.62 116 PHE A C 1
ATOM 951 O O . PHE A 1 116 ? 6.551 -2.006 -2.307 1 98.62 116 PHE A O 1
ATOM 958 N N . TYR A 1 117 ? 7.406 -2.064 -0.212 1 98.44 117 TYR A N 1
ATOM 959 C CA . TYR A 1 117 ? 6.32 -2.9 0.291 1 98.44 117 TYR A CA 1
ATOM 960 C C . TYR A 1 117 ? 4.977 -2.199 0.141 1 98.44 117 TYR A C 1
ATOM 962 O O . TYR A 1 117 ? 3.969 -2.838 -0.175 1 98.44 117 TYR A O 1
ATOM 970 N N . GLY A 1 118 ? 4.98 -0.912 0.378 1 97.5 118 GLY A N 1
ATOM 971 C CA . GLY A 1 118 ? 3.754 -0.16 0.162 1 97.5 118 GLY A CA 1
ATOM 972 C C . GLY A 1 118 ? 3.236 -0.257 -1.261 1 97.5 118 GLY A C 1
ATOM 973 O O . GLY A 1 118 ? 2.035 -0.431 -1.48 1 97.5 118 GLY A O 1
ATOM 974 N N . PHE A 1 119 ? 4.109 -0.129 -2.172 1 98.38 119 PHE A N 1
ATOM 975 C CA . PHE A 1 119 ? 3.707 -0.257 -3.566 1 98.38 119 PHE A CA 1
ATOM 976 C C . PHE A 1 119 ? 3.236 -1.676 -3.865 1 98.38 119 PHE A C 1
ATOM 978 O O . PHE A 1 119 ? 2.246 -1.87 -4.574 1 98.38 119 PHE A O 1
ATOM 985 N N . GLN A 1 120 ? 3.975 -2.609 -3.367 1 98.5 120 GLN A N 1
ATOM 986 C CA . GLN A 1 120 ? 3.604 -4 -3.607 1 98.5 120 GLN A CA 1
ATOM 987 C C . GLN A 1 120 ? 2.213 -4.301 -3.055 1 98.5 120 GLN A C 1
ATOM 989 O O . GLN A 1 120 ? 1.437 -5.031 -3.676 1 98.5 120 GLN A O 1
ATOM 994 N N . ILE A 1 121 ? 1.87 -3.814 -1.897 1 97.56 121 ILE A N 1
ATOM 995 C CA . ILE A 1 121 ? 0.547 -4 -1.312 1 97.56 121 ILE A CA 1
ATOM 996 C C . ILE A 1 121 ? -0.521 -3.506 -2.283 1 97.56 121 ILE A C 1
ATOM 998 O O . ILE A 1 121 ? -1.519 -4.191 -2.521 1 97.56 121 ILE A O 1
ATOM 1002 N N . LEU A 1 122 ? -0.255 -2.393 -2.852 1 97.5 122 LEU A N 1
ATOM 1003 C CA . LEU A 1 122 ? -1.209 -1.831 -3.803 1 97.5 122 LEU A CA 1
ATOM 1004 C C . LEU A 1 122 ? -1.351 -2.73 -5.027 1 97.5 122 LEU A C 1
ATOM 1006 O O . LEU A 1 122 ? -2.467 -3.021 -5.461 1 97.5 122 LEU A O 1
ATOM 1010 N N . ILE A 1 123 ? -0.217 -3.115 -5.57 1 97.94 123 ILE A N 1
ATOM 1011 C CA . ILE A 1 123 ? -0.264 -3.832 -6.84 1 97.94 123 ILE A CA 1
ATOM 1012 C C . ILE A 1 123 ? -0.862 -5.223 -6.629 1 97.94 123 ILE A C 1
ATOM 1014 O O . ILE A 1 123 ? -1.537 -5.754 -7.512 1 97.94 123 ILE A O 1
ATOM 1018 N N . GLU A 1 124 ? -0.643 -5.824 -5.457 1 97.31 124 GLU A N 1
ATOM 1019 C CA . GLU A 1 124 ? -1.31 -7.086 -5.152 1 97.31 124 GLU A CA 1
ATOM 1020 C C . GLU A 1 124 ? -2.828 -6.934 -5.191 1 97.31 124 GLU A C 1
ATOM 1022 O O . GLU A 1 124 ? -3.539 -7.859 -5.59 1 97.31 124 GLU A O 1
ATOM 1027 N N . ASN A 1 125 ? -3.277 -5.844 -4.695 1 96.69 125 ASN A N 1
ATOM 1028 C CA . ASN A 1 125 ? -4.711 -5.59 -4.773 1 96.69 125 ASN A CA 1
ATOM 1029 C C . ASN A 1 125 ? -5.18 -5.453 -6.219 1 96.69 125 ASN A C 1
ATOM 1031 O O . ASN A 1 125 ? -6.27 -5.91 -6.566 1 96.69 125 ASN A O 1
ATOM 1035 N N . VAL A 1 126 ? -4.383 -4.824 -7.047 1 97.69 126 VAL A N 1
ATOM 1036 C CA . VAL A 1 126 ? -4.703 -4.703 -8.461 1 97.69 126 VAL A CA 1
ATOM 1037 C C . VAL A 1 126 ? -4.754 -6.09 -9.102 1 97.69 126 VAL A C 1
ATOM 1039 O O . VAL A 1 126 ? -5.648 -6.383 -9.898 1 97.69 126 VAL A O 1
ATOM 1042 N N . HIS A 1 127 ? -3.752 -6.922 -8.727 1 97.94 127 HIS A N 1
ATOM 1043 C CA . HIS A 1 127 ? -3.77 -8.297 -9.203 1 97.94 127 HIS A CA 1
ATOM 1044 C C . HIS A 1 127 ? -5.078 -8.992 -8.844 1 97.94 127 HIS A C 1
ATOM 1046 O O . HIS A 1 127 ? -5.73 -9.586 -9.703 1 97.94 127 HIS A O 1
ATOM 1052 N N . SER A 1 128 ? -5.406 -8.922 -7.586 1 96.06 128 SER A N 1
ATOM 1053 C CA . SER A 1 128 ? -6.621 -9.562 -7.094 1 96.06 128 SER A CA 1
ATOM 1054 C C . SER A 1 128 ? -7.852 -9.047 -7.836 1 96.06 128 SER A C 1
ATOM 1056 O O . SER A 1 128 ? -8.742 -9.828 -8.18 1 96.06 128 SER A O 1
ATOM 1058 N N . GLU A 1 129 ? -7.891 -7.77 -8.047 1 96.5 129 GLU A N 1
ATOM 1059 C CA . GLU A 1 129 ? -8.992 -7.18 -8.805 1 96.5 129 GLU A CA 1
ATOM 1060 C C . GLU A 1 129 ? -9.039 -7.73 -10.227 1 96.5 129 GLU A C 1
ATOM 1062 O O . GLU A 1 129 ? -10.109 -8.078 -10.727 1 96.5 129 GLU A O 1
ATOM 1067 N N . MET A 1 130 ? -7.926 -7.785 -10.852 1 98 130 MET A N 1
ATOM 1068 C CA . MET A 1 130 ? -7.848 -8.266 -12.227 1 98 130 MET A CA 1
ATOM 1069 C C . MET A 1 130 ? -8.336 -9.703 -12.336 1 98 130 MET A C 1
ATOM 1071 O O . MET A 1 130 ? -9.148 -10.031 -13.203 1 98 130 MET A O 1
ATOM 1075 N N . TYR A 1 131 ? -7.855 -10.547 -11.438 1 97.56 131 TYR A N 1
ATOM 1076 C CA . TYR A 1 131 ? -8.258 -11.953 -11.469 1 97.56 131 TYR A CA 1
ATOM 1077 C C . TYR A 1 131 ? -9.75 -12.094 -11.18 1 97.56 131 TYR A C 1
ATOM 1079 O O . TYR A 1 131 ? -10.43 -12.93 -11.789 1 97.56 131 TYR A O 1
ATOM 1087 N N . SER A 1 132 ? -10.234 -11.312 -10.258 1 95.75 132 SER A N 1
ATOM 1088 C CA . SER A 1 132 ? -11.664 -11.328 -9.969 1 95.75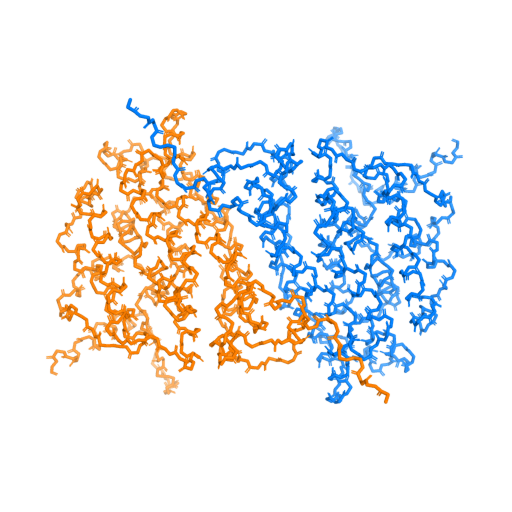 132 SER A CA 1
ATOM 1089 C C . SER A 1 132 ? -12.477 -10.922 -11.195 1 95.75 132 SER A C 1
ATOM 1091 O O . SER A 1 132 ? -13.508 -11.531 -11.492 1 95.75 132 SER A O 1
ATOM 1093 N N . LEU A 1 133 ? -11.977 -9.922 -11.875 1 96.12 133 LEU A N 1
ATOM 1094 C CA . LEU A 1 133 ? -12.656 -9.445 -13.078 1 96.12 133 LEU A CA 1
ATOM 1095 C C . LEU A 1 133 ? -12.656 -10.516 -14.164 1 96.12 133 LEU A C 1
ATOM 1097 O O . LEU A 1 133 ? -13.648 -10.68 -14.875 1 96.12 133 LEU A O 1
ATOM 1101 N N . LEU A 1 134 ? -11.586 -11.195 -14.32 1 98.06 134 LEU A N 1
ATOM 1102 C CA . LEU A 1 134 ? -11.492 -12.266 -15.305 1 98.06 134 LEU A CA 1
ATOM 1103 C C . LEU A 1 134 ? -12.516 -13.359 -15.016 1 98.06 134 LEU A C 1
ATOM 1105 O O . LEU A 1 134 ? -13.234 -13.789 -15.922 1 98.06 134 LEU A O 1
ATOM 1109 N N . ILE A 1 135 ? -12.594 -13.766 -13.75 1 96.94 135 ILE A N 1
ATOM 1110 C CA . ILE A 1 135 ? -13.547 -14.805 -13.367 1 96.94 135 ILE A CA 1
ATOM 1111 C C . ILE A 1 135 ? -14.969 -14.297 -13.609 1 96.94 135 ILE A C 1
ATOM 1113 O O . ILE A 1 135 ? -15.797 -15.008 -14.18 1 96.94 135 ILE A O 1
ATOM 1117 N N . ASP A 1 136 ? -15.195 -13.086 -13.203 1 95.06 136 ASP A N 1
ATOM 1118 C CA . ASP A 1 136 ? -16.516 -12.492 -13.352 1 95.06 136 ASP A CA 1
ATOM 1119 C C . ASP A 1 136 ? -16.906 -12.391 -14.828 1 95.06 136 ASP A C 1
ATOM 1121 O O . ASP A 1 136 ? -18.094 -12.492 -15.172 1 95.06 136 ASP A O 1
ATOM 1125 N N . THR A 1 137 ? -15.945 -12.141 -15.641 1 96.06 137 THR A N 1
ATOM 1126 C CA . THR A 1 137 ? -16.172 -11.945 -17.062 1 96.06 137 THR A CA 1
ATOM 1127 C C . THR A 1 137 ? -16.406 -13.281 -17.766 1 96.06 137 THR A C 1
ATOM 1129 O O . THR A 1 137 ? -17.328 -13.414 -18.578 1 96.06 137 THR A O 1
ATOM 1132 N N . TYR A 1 138 ? -15.68 -14.312 -17.5 1 97.44 138 TYR A N 1
ATOM 1133 C CA . TYR A 1 138 ? -15.695 -15.562 -18.25 1 97.44 138 TYR A CA 1
ATOM 1134 C C . TYR A 1 138 ? -16.766 -16.5 -17.703 1 97.44 138 TYR A C 1
ATOM 1136 O O . TYR A 1 138 ? -17.359 -17.297 -18.453 1 97.44 138 TYR A O 1
ATOM 1144 N N . ILE A 1 139 ? -16.953 -16.453 -16.406 1 96.88 139 ILE A N 1
ATOM 1145 C CA . ILE A 1 139 ? -17.859 -17.391 -15.758 1 96.88 139 ILE A CA 1
ATOM 1146 C C . ILE A 1 139 ? -19.203 -16.734 -15.516 1 96.88 139 ILE A C 1
ATOM 1148 O O . ILE A 1 139 ? -19.344 -15.906 -14.609 1 96.88 139 ILE A O 1
ATOM 1152 N N . LYS A 1 140 ? -20.188 -17.172 -16.172 1 93.31 140 LYS A N 1
ATOM 1153 C CA . LYS A 1 140 ? -21.5 -16.531 -16.125 1 93.31 140 LYS A CA 1
ATOM 1154 C C . LYS A 1 140 ? -22.375 -17.156 -15.047 1 93.31 140 LYS A C 1
ATOM 1156 O O . LYS A 1 140 ? -23.234 -16.484 -14.461 1 93.31 140 LYS A O 1
ATOM 1161 N N . ASP A 1 141 ? -22.188 -18.406 -14.766 1 95.31 141 ASP A N 1
ATOM 1162 C CA . ASP A 1 141 ? -22.984 -19.109 -13.758 1 95.31 141 ASP A CA 1
ATOM 1163 C C . ASP A 1 141 ? -22.594 -18.641 -12.352 1 95.31 141 ASP A C 1
ATOM 1165 O O . ASP A 1 141 ? -21.453 -18.828 -11.922 1 95.31 141 ASP A O 1
ATOM 1169 N N . PRO A 1 142 ? -23.484 -18.125 -11.602 1 94.19 142 PRO A N 1
ATOM 1170 C CA . PRO A 1 142 ? -23.172 -17.578 -10.281 1 94.19 142 PRO A CA 1
ATOM 1171 C C . PRO A 1 142 ? -22.688 -18.641 -9.297 1 94.19 142 PRO A C 1
ATOM 1173 O O . PRO A 1 142 ? -21.859 -18.359 -8.43 1 94.19 142 PRO A O 1
ATOM 1176 N N . GLU A 1 143 ? -23.219 -19.781 -9.359 1 95.25 143 GLU A N 1
ATOM 1177 C CA . GLU A 1 143 ? -22.797 -20.844 -8.469 1 95.25 143 GLU A CA 1
ATOM 1178 C C . GLU A 1 143 ? -21.344 -21.25 -8.742 1 95.25 143 GLU A C 1
ATOM 1180 O O . GLU A 1 143 ? -20.578 -21.484 -7.812 1 95.25 143 GLU A O 1
ATOM 1185 N N . GLU A 1 144 ? -21.062 -21.359 -10.031 1 95.62 144 GLU A N 1
ATOM 1186 C CA . GLU A 1 144 ? -19.688 -21.672 -10.406 1 95.62 144 GLU A CA 1
ATOM 1187 C C . GLU A 1 144 ? -18.734 -20.54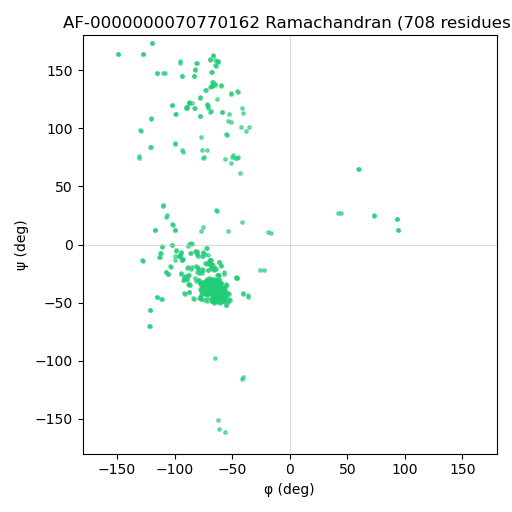7 -9.992 1 95.62 144 GLU A C 1
ATOM 1189 O O . GLU A 1 144 ? -17.625 -20.812 -9.523 1 95.62 144 GLU A O 1
ATOM 1194 N N . ARG A 1 145 ? -19.172 -19.359 -10.203 1 94.69 145 ARG A N 1
ATOM 1195 C CA . ARG A 1 145 ? -18.359 -18.203 -9.797 1 94.69 145 ARG A CA 1
ATOM 1196 C C . ARG A 1 145 ? -18.078 -18.234 -8.297 1 94.69 145 ARG A C 1
ATOM 1198 O O . ARG A 1 145 ? -16.938 -18.031 -7.875 1 94.69 145 ARG A O 1
ATOM 1205 N N . ASP A 1 146 ? -19.062 -18.5 -7.555 1 92.94 146 ASP A N 1
ATOM 1206 C CA . ASP A 1 146 ? -18.922 -18.562 -6.105 1 92.94 146 ASP A CA 1
ATOM 1207 C C . ASP A 1 146 ? -17.969 -19.688 -5.695 1 92.94 146 ASP A C 1
ATOM 1209 O O . ASP A 1 146 ? -17.172 -19.516 -4.77 1 92.94 146 ASP A O 1
ATOM 1213 N N . PHE A 1 147 ? -18.125 -20.797 -6.332 1 94.06 147 PHE A N 1
ATOM 1214 C CA . PHE A 1 147 ? -17.219 -21.938 -6.109 1 94.06 147 PHE A CA 1
ATOM 1215 C C . PHE A 1 147 ? -15.773 -21.531 -6.344 1 94.06 147 PHE A C 1
ATOM 1217 O O . PHE A 1 147 ? -14.898 -21.812 -5.527 1 94.06 147 PHE A O 1
ATOM 1224 N N . LEU A 1 148 ? -15.531 -20.797 -7.434 1 94.5 148 LEU A N 1
ATOM 1225 C CA . LEU A 1 148 ? -14.188 -20.391 -7.812 1 94.5 148 LEU A CA 1
ATOM 1226 C C . LEU A 1 148 ? -13.656 -19.328 -6.859 1 94.5 148 LEU A C 1
ATOM 1228 O O . LEU A 1 148 ? -12.477 -19.359 -6.488 1 94.5 148 LEU A O 1
ATOM 1232 N N . PHE A 1 149 ? -14.492 -18.438 -6.363 1 92.19 149 PHE A N 1
ATOM 1233 C CA . PHE A 1 149 ? -14.086 -17.375 -5.445 1 92.19 149 PHE A CA 1
ATOM 1234 C C . PHE A 1 149 ? -13.789 -17.938 -4.062 1 92.19 149 PHE A C 1
ATOM 1236 O O . PHE A 1 149 ? -13.117 -17.297 -3.252 1 92.19 149 PHE A O 1
ATOM 1243 N N . ASN A 1 150 ? -14.219 -19.109 -3.773 1 91.44 150 ASN A N 1
ATOM 1244 C CA . ASN A 1 150 ? -13.953 -19.781 -2.506 1 91.44 150 ASN A CA 1
ATOM 1245 C C . ASN A 1 150 ? -12.992 -20.953 -2.686 1 91.44 150 ASN A C 1
ATOM 1247 O O . ASN A 1 150 ? -13.141 -21.984 -2.023 1 91.44 150 ASN A O 1
ATOM 1251 N N . ALA A 1 151 ? -12.125 -20.797 -3.562 1 88.69 151 ALA A N 1
ATOM 1252 C CA . ALA A 1 151 ? -11.258 -21.875 -4.031 1 88.69 151 ALA A CA 1
ATOM 1253 C C . ALA A 1 151 ? -10.445 -22.469 -2.879 1 88.69 151 ALA A C 1
ATOM 1255 O O . ALA A 1 151 ? -10.156 -23.656 -2.861 1 88.69 151 ALA A O 1
ATOM 1256 N N . ILE A 1 152 ? -10.008 -21.688 -1.941 1 88.12 152 ILE A N 1
ATOM 1257 C CA . ILE A 1 152 ? -9.211 -22.172 -0.818 1 88.12 152 ILE A CA 1
ATOM 1258 C C . ILE A 1 152 ? -10.016 -23.219 -0.042 1 88.12 152 ILE A C 1
ATOM 1260 O O . ILE A 1 152 ? -9.453 -24.203 0.454 1 88.12 152 ILE A O 1
ATOM 1264 N N . GLU A 1 153 ? -11.266 -23.031 -0.013 1 89.31 153 GLU A N 1
ATOM 1265 C CA . GLU A 1 153 ? -12.141 -23.953 0.711 1 89.31 153 GLU A CA 1
ATOM 1266 C C . GLU A 1 153 ? -12.641 -25.062 -0.201 1 89.31 153 GLU A C 1
ATOM 1268 O O . GLU A 1 153 ? -12.875 -26.188 0.254 1 89.31 153 GLU A O 1
ATOM 1273 N N . THR A 1 154 ? -12.727 -24.797 -1.44 1 91 154 THR A N 1
ATOM 1274 C CA . THR A 1 154 ? -13.438 -25.719 -2.316 1 91 154 THR A CA 1
ATOM 1275 C C . THR A 1 154 ? -12.461 -26.547 -3.139 1 91 154 THR A C 1
ATOM 1277 O O . THR A 1 154 ? -12.836 -27.594 -3.688 1 91 154 THR A O 1
ATOM 1280 N N . MET A 1 155 ? -11.234 -26.094 -3.246 1 91.06 155 MET A N 1
ATOM 1281 C CA . MET A 1 155 ? -10.25 -26.797 -4.07 1 91.06 155 MET A CA 1
ATOM 1282 C C . MET A 1 155 ? -9.047 -27.234 -3.238 1 91.06 155 MET A C 1
ATOM 1284 O O . MET A 1 155 ? -8.156 -26.422 -2.959 1 91.06 155 MET A O 1
ATOM 1288 N N . PRO A 1 156 ? -8.922 -28.484 -2.99 1 92.06 156 PRO A N 1
ATOM 1289 C CA . PRO A 1 156 ? -7.875 -29 -2.104 1 92.06 156 PRO A CA 1
ATOM 1290 C C . PRO A 1 156 ? -6.473 -28.609 -2.566 1 92.06 156 PRO A C 1
ATOM 1292 O O . PRO A 1 156 ? -5.602 -28.328 -1.739 1 92.06 156 PRO A O 1
ATOM 1295 N N . CYS A 1 157 ? -6.281 -28.641 -3.859 1 88.69 157 CYS A N 1
ATOM 1296 C CA . CYS A 1 157 ? -4.957 -28.312 -4.371 1 88.69 157 CYS A CA 1
ATOM 1297 C C . CYS A 1 157 ? -4.621 -26.844 -4.113 1 88.69 157 CYS A C 1
ATOM 1299 O O . CYS A 1 157 ? -3.469 -26.5 -3.844 1 88.69 157 CYS A O 1
ATOM 1301 N N . VAL A 1 158 ? -5.617 -25.969 -4.199 1 90.88 158 VAL A N 1
ATOM 1302 C CA . VAL A 1 158 ? -5.426 -24.547 -3.877 1 90.88 158 VAL A CA 1
ATOM 1303 C C . VAL A 1 158 ? -5.215 -24.391 -2.373 1 90.88 158 VAL A C 1
ATOM 1305 O O . VAL A 1 158 ? -4.359 -23.609 -1.939 1 90.88 158 VAL A O 1
ATOM 1308 N N . LYS A 1 159 ? -5.902 -25.156 -1.606 1 93.56 159 LYS A N 1
ATOM 1309 C CA . LYS A 1 159 ? -5.773 -25.125 -0.153 1 93.56 159 LYS A CA 1
ATOM 1310 C C . LYS A 1 159 ? -4.363 -25.5 0.284 1 93.56 159 LYS A C 1
ATOM 1312 O O . LYS A 1 159 ? -3.811 -24.906 1.21 1 93.56 159 LYS A O 1
ATOM 1317 N N . LYS A 1 160 ? -3.836 -26.531 -0.317 1 94.19 160 LYS A N 1
ATOM 1318 C CA . LYS A 1 160 ? -2.494 -27 0.021 1 94.19 160 LYS A CA 1
ATOM 1319 C C . LYS A 1 160 ? -1.467 -25.875 -0.161 1 94.19 160 LYS A C 1
ATOM 1321 O O . LYS A 1 160 ? -0.627 -25.656 0.714 1 94.19 160 LYS A O 1
ATOM 1326 N N . LYS A 1 161 ? -1.51 -25.156 -1.244 1 94.38 161 LYS A N 1
ATOM 1327 C CA . LYS A 1 161 ? -0.606 -24.047 -1.509 1 94.38 161 LYS A CA 1
ATOM 1328 C C . LYS A 1 161 ? -0.841 -22.906 -0.524 1 94.38 161 LYS A C 1
ATOM 1330 O O . LYS A 1 161 ? 0.113 -22.312 -0.006 1 94.38 161 LYS A O 1
ATOM 1335 N N . ALA A 1 162 ? -2.117 -22.625 -0.31 1 93.19 162 ALA A N 1
ATOM 1336 C CA . ALA A 1 162 ? -2.475 -21.562 0.634 1 93.19 162 ALA A CA 1
ATOM 1337 C C . ALA A 1 162 ? -1.959 -21.875 2.035 1 93.19 162 ALA A C 1
ATOM 1339 O O . ALA A 1 162 ? -1.388 -21.016 2.703 1 93.19 162 ALA A O 1
ATOM 1340 N N . ASP A 1 163 ? -2.09 -23.109 2.422 1 94.44 163 ASP A N 1
ATOM 1341 C CA . ASP A 1 163 ? -1.665 -23.531 3.754 1 94.44 163 ASP A CA 1
ATOM 1342 C C . ASP A 1 163 ? -0.15 -23.406 3.908 1 94.44 163 ASP A C 1
ATOM 1344 O O . ASP A 1 163 ? 0.342 -23.031 4.973 1 94.44 163 ASP A O 1
ATOM 1348 N N . TRP A 1 164 ? 0.517 -23.812 2.91 1 96.19 164 TRP A N 1
ATOM 1349 C CA . TRP A 1 164 ? 1.971 -23.688 2.943 1 96.19 164 TRP A CA 1
ATOM 1350 C C . TRP A 1 164 ? 2.383 -22.234 3.152 1 96.19 164 TRP A C 1
ATOM 1352 O O . TRP A 1 164 ? 3.219 -21.938 4.008 1 96.19 164 TRP A O 1
ATOM 1362 N N . ALA A 1 165 ? 1.797 -21.312 2.369 1 94.44 165 ALA A N 1
ATOM 1363 C CA . ALA A 1 165 ? 2.109 -19.891 2.48 1 94.44 165 ALA A CA 1
ATOM 1364 C C . ALA A 1 165 ? 1.729 -19.344 3.855 1 94.44 165 ALA A C 1
ATOM 1366 O O . ALA A 1 165 ? 2.51 -18.641 4.488 1 94.44 165 ALA A O 1
ATOM 1367 N N . LEU A 1 166 ? 0.581 -19.719 4.336 1 93.06 166 LEU A N 1
ATOM 1368 C CA . LEU A 1 166 ? 0.066 -19.219 5.609 1 93.06 166 LEU A CA 1
ATOM 1369 C C . LEU A 1 166 ? 0.917 -19.719 6.77 1 93.06 166 LEU A C 1
ATOM 1371 O O . LEU A 1 166 ? 1.086 -19.016 7.77 1 93.06 166 LEU A O 1
ATOM 1375 N N . ARG A 1 167 ? 1.426 -20.906 6.637 1 94.94 167 ARG A N 1
ATOM 1376 C CA . ARG A 1 167 ? 2.293 -21.453 7.676 1 94.94 167 ARG A CA 1
ATOM 1377 C C . ARG A 1 167 ? 3.496 -20.547 7.914 1 94.94 167 ARG A C 1
ATOM 1379 O O . ARG A 1 167 ? 3.871 -20.281 9.062 1 94.94 167 ARG A O 1
ATOM 1386 N N . TRP A 1 168 ? 4.086 -20.062 6.883 1 94.44 168 TRP A N 1
ATOM 1387 C CA . TRP A 1 168 ? 5.262 -19.203 7.008 1 94.44 168 TRP A CA 1
ATOM 1388 C C . TRP A 1 168 ? 4.883 -17.828 7.539 1 94.44 168 TRP A C 1
ATOM 1390 O O . TRP A 1 168 ? 5.676 -17.188 8.227 1 94.44 168 TRP A O 1
ATOM 1400 N N . ILE A 1 169 ? 3.703 -17.359 7.23 1 91.25 169 ILE A N 1
ATOM 1401 C CA . ILE A 1 169 ? 3.227 -16.062 7.703 1 91.25 169 ILE A CA 1
ATOM 1402 C C . ILE A 1 169 ? 2.977 -16.125 9.211 1 91.25 169 ILE A C 1
ATOM 1404 O O . ILE A 1 169 ? 3.322 -15.188 9.938 1 91.25 169 ILE A O 1
ATOM 1408 N N . ARG A 1 170 ? 2.521 -17.219 9.656 1 91.06 170 ARG A N 1
ATOM 1409 C CA . ARG A 1 170 ? 2.094 -17.328 11.039 1 91.06 170 ARG A CA 1
ATOM 1410 C C . ARG A 1 170 ? 3.227 -17.859 11.922 1 91.06 170 ARG A C 1
ATOM 1412 O O . ARG A 1 170 ? 3.141 -17.797 13.148 1 91.06 170 ARG A O 1
ATOM 1419 N N . ASP A 1 171 ? 4.227 -18.359 11.289 1 91.06 171 ASP A N 1
ATOM 1420 C CA . ASP A 1 171 ? 5.312 -18.969 12.047 1 91.06 171 ASP A CA 1
ATOM 1421 C C . ASP A 1 171 ? 6.098 -17.922 12.828 1 91.06 171 ASP A C 1
ATOM 1423 O O . ASP A 1 171 ? 6.816 -17.109 12.234 1 91.06 171 ASP A O 1
ATOM 1427 N N . ARG A 1 172 ? 6.082 -17.953 14.086 1 89.12 172 ARG A N 1
ATOM 1428 C CA . ARG A 1 172 ? 6.781 -16.984 14.922 1 89.12 172 ARG A CA 1
ATOM 1429 C C . ARG A 1 172 ? 8.156 -17.5 15.328 1 89.12 172 ARG A C 1
ATOM 1431 O O . ARG A 1 172 ? 8.961 -16.766 15.891 1 89.12 172 ARG A O 1
ATOM 1438 N N . LYS A 1 173 ? 8.414 -18.719 15 1 92.12 173 LYS A N 1
ATOM 1439 C CA . LYS A 1 173 ? 9.711 -19.297 15.328 1 92.12 173 LYS A CA 1
ATOM 1440 C C . LYS A 1 173 ? 10.68 -19.172 14.156 1 92.12 173 LYS A C 1
ATOM 1442 O O . LYS A 1 173 ? 11.898 -19.172 14.352 1 92.12 173 LYS A O 1
ATOM 1447 N N . ALA A 1 174 ? 10.148 -19.078 12.992 1 94.19 174 ALA A N 1
ATOM 1448 C CA . ALA A 1 174 ? 11 -18.938 11.812 1 94.19 174 ALA A CA 1
ATOM 1449 C C . ALA A 1 174 ? 11.719 -17.594 11.82 1 94.19 174 ALA A C 1
ATOM 1451 O O . ALA A 1 174 ? 11.141 -16.562 12.18 1 94.19 174 ALA A O 1
ATOM 1452 N N . THR A 1 175 ? 13.031 -17.656 11.477 1 95.5 175 THR A N 1
ATOM 1453 C CA . THR A 1 175 ? 13.797 -16.422 11.383 1 95.5 175 THR A CA 1
ATOM 1454 C C . THR A 1 175 ? 13.305 -15.562 10.227 1 95.5 175 THR A C 1
ATOM 1456 O O . THR A 1 175 ? 12.633 -16.062 9.312 1 95.5 175 THR A O 1
ATOM 1459 N N . PHE A 1 176 ? 13.68 -14.281 10.273 1 96.31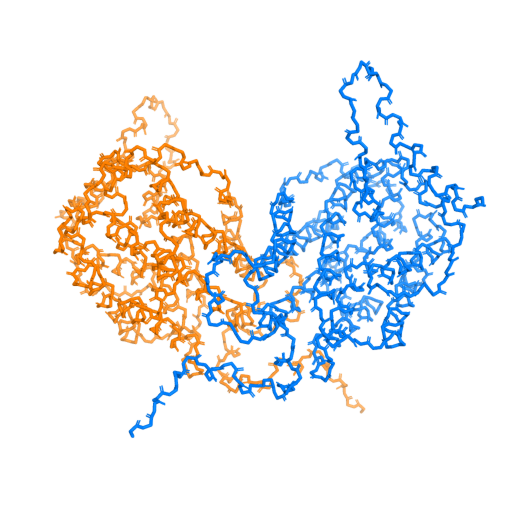 176 PHE A N 1
ATOM 1460 C CA . PHE A 1 176 ? 13.328 -13.375 9.188 1 96.31 176 PHE A CA 1
ATOM 1461 C C . PHE A 1 176 ? 13.883 -13.875 7.855 1 96.31 176 PHE A C 1
ATOM 1463 O O . PHE A 1 176 ? 13.203 -13.82 6.832 1 96.31 176 PHE A O 1
ATOM 1470 N N . GLY A 1 177 ? 15.102 -14.406 7.898 1 97.31 177 GLY A N 1
ATOM 1471 C CA . GLY A 1 177 ? 15.719 -14.922 6.688 1 97.31 177 GLY A CA 1
ATOM 1472 C C . GLY A 1 177 ? 14.961 -16.078 6.078 1 97.31 177 GLY A C 1
ATOM 1473 O O . GLY A 1 177 ? 14.789 -16.141 4.859 1 97.31 177 GLY A O 1
ATOM 1474 N N . GLU A 1 178 ? 14.5 -17.016 6.891 1 98 178 GLU A N 1
ATOM 1475 C CA . GLU A 1 178 ? 13.711 -18.141 6.41 1 98 178 GLU A CA 1
ATOM 1476 C C . GLU A 1 178 ? 12.406 -17.672 5.773 1 98 178 GLU A C 1
ATOM 1478 O O . GLU A 1 178 ? 12 -18.188 4.727 1 98 178 GLU A O 1
ATOM 1483 N N . ARG A 1 179 ? 11.82 -16.703 6.422 1 97.94 179 ARG A N 1
ATOM 1484 C CA . ARG A 1 179 ? 10.547 -16.203 5.914 1 97.94 179 ARG A CA 1
ATOM 1485 C C . ARG A 1 179 ? 10.734 -15.438 4.609 1 97.94 179 ARG A C 1
ATOM 1487 O O . ARG A 1 179 ? 9.867 -15.453 3.736 1 97.94 179 ARG A O 1
ATOM 1494 N N . VAL A 1 180 ? 11.875 -14.758 4.438 1 98.31 180 VAL A N 1
ATOM 1495 C CA . VAL A 1 180 ? 12.18 -14.086 3.18 1 98.31 180 VAL A CA 1
ATOM 1496 C C . VAL A 1 180 ? 12.352 -15.117 2.068 1 98.31 180 VAL A C 1
ATOM 1498 O O . VAL A 1 180 ? 11.867 -14.922 0.949 1 98.31 180 VAL A O 1
ATOM 1501 N N . VAL A 1 181 ? 12.961 -16.266 2.348 1 98.56 181 VAL A N 1
ATOM 1502 C CA . VAL A 1 181 ? 13.133 -17.328 1.367 1 98.56 181 VAL A CA 1
ATOM 1503 C C . VAL A 1 181 ? 11.766 -17.906 0.98 1 98.56 181 VAL A C 1
ATOM 1505 O O . VAL A 1 181 ? 11.492 -18.125 -0.201 1 98.56 181 VAL A O 1
ATOM 1508 N N . ALA A 1 182 ? 10.977 -18.156 1.957 1 98.38 182 ALA A N 1
ATOM 1509 C CA . ALA A 1 182 ? 9.633 -18.656 1.686 1 98.38 182 ALA A CA 1
ATOM 1510 C C . ALA A 1 182 ? 8.836 -17.672 0.835 1 98.38 182 ALA A C 1
ATOM 1512 O O . ALA A 1 182 ? 8.133 -18.078 -0.096 1 98.38 182 ALA A O 1
ATOM 1513 N N . PHE A 1 183 ? 8.992 -16.406 1.186 1 98.38 183 PHE A N 1
ATOM 1514 C CA . PHE A 1 183 ? 8.305 -15.359 0.433 1 98.38 183 PHE A CA 1
ATOM 1515 C C . PHE A 1 183 ? 8.797 -15.312 -1.007 1 98.38 183 PHE A C 1
ATOM 1517 O O . PHE A 1 183 ? 8 -15.195 -1.939 1 98.38 183 PHE A O 1
ATOM 1524 N N . ALA A 1 184 ? 10.078 -15.391 -1.197 1 98.38 184 ALA A N 1
ATOM 1525 C CA . ALA A 1 184 ? 10.656 -15.438 -2.537 1 98.38 184 ALA A CA 1
ATOM 1526 C C . ALA A 1 184 ? 10.148 -16.656 -3.312 1 98.38 184 ALA A C 1
ATOM 1528 O O . ALA A 1 184 ? 9.953 -16.578 -4.527 1 98.38 184 ALA A O 1
ATOM 1529 N N . SER A 1 185 ? 9.93 -17.734 -2.646 1 98.38 185 SER A N 1
ATOM 1530 C CA . SER A 1 185 ? 9.406 -18.953 -3.271 1 98.38 185 SER A CA 1
ATOM 1531 C C . SER A 1 185 ? 7.961 -18.75 -3.723 1 98.38 185 SER A C 1
ATOM 1533 O O . SER A 1 185 ? 7.57 -19.234 -4.793 1 98.38 185 SER A O 1
ATOM 1535 N N . VAL A 1 186 ? 7.215 -18.094 -2.896 1 97.44 186 VAL A N 1
ATOM 1536 C CA . VAL A 1 186 ? 5.836 -17.797 -3.277 1 97.44 186 VAL A CA 1
ATOM 1537 C C . VAL A 1 186 ? 5.82 -16.922 -4.527 1 97.44 186 VAL A C 1
ATOM 1539 O O . VAL A 1 186 ? 5.125 -17.219 -5.5 1 97.44 186 VAL A O 1
ATOM 1542 N N . GLU A 1 187 ? 6.652 -15.898 -4.562 1 96.62 187 GLU A N 1
ATOM 1543 C CA . GLU A 1 187 ? 6.676 -14.93 -5.652 1 96.62 187 GLU A CA 1
ATOM 1544 C C . GLU A 1 187 ? 7.289 -15.531 -6.914 1 96.62 187 GLU A C 1
ATOM 1546 O O . GLU A 1 187 ? 6.871 -15.211 -8.031 1 96.62 187 GLU A O 1
ATOM 1551 N N . GLY A 1 188 ? 8.211 -16.438 -6.719 1 95.62 188 GLY A N 1
ATOM 1552 C CA . GLY A 1 188 ? 9.016 -16.844 -7.859 1 95.62 188 GLY A CA 1
ATOM 1553 C C . GLY A 1 188 ? 8.68 -18.234 -8.359 1 95.62 188 GLY A C 1
ATOM 1554 O O . GLY A 1 188 ? 8.922 -18.562 -9.523 1 95.62 188 GLY A O 1
ATOM 1555 N N . ILE A 1 189 ? 8.117 -19.062 -7.5 1 96.5 189 ILE A N 1
ATOM 1556 C CA . ILE A 1 189 ? 7.906 -20.453 -7.879 1 96.5 189 ILE A CA 1
ATOM 1557 C C . ILE A 1 189 ? 6.406 -20.75 -7.941 1 96.5 189 ILE A C 1
ATOM 1559 O O . ILE A 1 189 ? 5.91 -21.25 -8.953 1 96.5 189 ILE A O 1
ATOM 1563 N N . PHE A 1 190 ? 5.605 -20.344 -6.988 1 94.88 190 PHE A N 1
ATOM 1564 C CA . PHE A 1 190 ? 4.215 -20.734 -6.816 1 94.88 190 PHE A CA 1
ATOM 1565 C C . PHE A 1 190 ? 3.354 -20.203 -7.957 1 94.88 190 PHE A C 1
ATOM 1567 O O . PHE A 1 190 ? 2.246 -20.703 -8.188 1 94.88 190 PHE A O 1
ATOM 1574 N N . PHE A 1 191 ? 3.838 -19.234 -8.695 1 93.38 191 PHE A N 1
ATOM 1575 C CA . PHE A 1 191 ? 3.029 -18.672 -9.766 1 93.38 191 PHE A CA 1
ATOM 1576 C C . PHE A 1 191 ? 3.629 -19 -11.133 1 93.38 191 PHE A C 1
ATOM 1578 O O . PHE A 1 191 ? 2.963 -18.875 -12.156 1 93.38 191 PHE A O 1
ATOM 1585 N N . SER A 1 192 ? 4.785 -19.5 -11.164 1 91.75 192 SER A N 1
ATOM 1586 C CA . SER A 1 192 ? 5.574 -19.594 -12.391 1 91.75 192 SER A CA 1
ATOM 1587 C C . SER A 1 192 ? 4.953 -20.578 -13.375 1 91.75 192 SER A C 1
ATOM 1589 O O . SER A 1 192 ? 4.836 -20.281 -14.562 1 91.75 192 SER A O 1
ATOM 1591 N N . GLY A 1 193 ? 4.574 -21.734 -12.883 1 93.5 193 GLY A N 1
ATOM 1592 C CA . GLY A 1 193 ? 3.969 -22.703 -13.773 1 93.5 193 GLY A CA 1
ATOM 1593 C C . GLY A 1 193 ? 2.654 -22.25 -14.367 1 93.5 193 GLY A C 1
ATOM 1594 O O . GLY A 1 193 ? 2.404 -22.438 -15.562 1 93.5 193 GLY A O 1
ATOM 1595 N N . ALA A 1 194 ? 1.854 -21.656 -13.531 1 95.56 194 ALA A N 1
ATOM 1596 C CA . ALA A 1 194 ? 0.567 -21.141 -13.992 1 95.56 194 ALA A CA 1
ATOM 1597 C C . ALA A 1 194 ? 0.755 -20.047 -15.031 1 95.56 194 ALA A C 1
ATOM 1599 O O . ALA A 1 194 ? 0.035 -19.984 -16.031 1 95.56 194 ALA A O 1
ATOM 1600 N N . PHE A 1 195 ? 1.695 -19.156 -14.789 1 95.56 195 PHE A N 1
ATOM 1601 C CA . PHE A 1 195 ? 1.993 -18.109 -15.758 1 95.56 195 PHE A CA 1
ATOM 1602 C C . PHE A 1 195 ? 2.426 -18.719 -17.094 1 95.56 195 PHE A C 1
ATOM 1604 O O . PHE A 1 195 ? 1.966 -18.297 -18.156 1 95.56 195 PHE A O 1
ATOM 1611 N N . ALA A 1 196 ? 3.285 -19.703 -17 1 92.69 196 ALA A N 1
ATOM 1612 C CA . ALA A 1 196 ? 3.762 -20.375 -18.203 1 92.69 196 ALA A CA 1
ATOM 1613 C C . ALA A 1 196 ? 2.607 -21.031 -18.969 1 92.69 196 ALA A C 1
ATOM 1615 O O . ALA A 1 196 ? 2.566 -20.984 -20.203 1 92.69 196 ALA A O 1
ATOM 1616 N N . ALA A 1 197 ? 1.731 -21.594 -18.266 1 94.94 197 ALA A N 1
ATOM 1617 C CA . ALA A 1 197 ? 0.574 -22.234 -18.891 1 94.94 197 ALA A CA 1
ATOM 1618 C C . ALA A 1 197 ? -0.277 -21.219 -19.641 1 94.94 197 ALA A C 1
ATOM 1620 O O . ALA A 1 197 ? -0.728 -21.469 -20.766 1 94.94 197 ALA A O 1
ATOM 1621 N N . ILE A 1 198 ? -0.523 -20.078 -19.047 1 96.06 198 ILE A N 1
ATOM 1622 C CA . ILE A 1 198 ? -1.314 -19.031 -19.703 1 96.06 198 ILE A CA 1
ATOM 1623 C C . ILE A 1 198 ? -0.551 -18.484 -20.891 1 96.06 198 ILE A C 1
ATOM 1625 O O . ILE A 1 198 ? -1.151 -18.156 -21.922 1 96.06 198 ILE A O 1
ATOM 1629 N N . PHE A 1 199 ? 0.746 -18.391 -20.812 1 92.56 199 PHE A N 1
ATOM 1630 C CA . PHE A 1 199 ? 1.549 -17.938 -21.938 1 92.56 199 PHE A CA 1
ATOM 1631 C C . PHE A 1 199 ? 1.441 -18.922 -23.109 1 92.56 199 PHE A C 1
ATOM 1633 O O . PHE A 1 199 ? 1.515 -18.516 -24.266 1 92.56 199 PHE A O 1
ATOM 1640 N N . TRP A 1 200 ? 1.273 -20.156 -22.812 1 92.88 200 TRP A N 1
ATOM 1641 C CA . TRP A 1 200 ? 1.037 -21.156 -23.844 1 92.88 200 TRP A CA 1
ATOM 1642 C C . TRP A 1 200 ? -0.196 -20.797 -24.672 1 92.88 200 TRP A C 1
ATOM 1644 O O . TRP A 1 200 ? -0.203 -20.969 -25.891 1 92.88 200 TRP A O 1
ATOM 1654 N N . LEU A 1 201 ? -1.22 -20.297 -24.031 1 94.19 201 LEU A N 1
ATOM 1655 C CA . LEU A 1 201 ? -2.414 -19.859 -24.734 1 94.19 201 LEU A CA 1
ATOM 1656 C C . LEU A 1 201 ? -2.094 -18.688 -25.656 1 94.19 201 LEU A C 1
ATOM 1658 O O . LEU A 1 201 ? -2.629 -18.594 -26.766 1 94.19 201 LEU A O 1
ATOM 1662 N N . LYS A 1 202 ? -1.275 -17.812 -25.172 1 92.69 202 LYS A N 1
ATOM 1663 C CA . LYS A 1 202 ? -0.854 -16.688 -26 1 92.69 202 LYS A CA 1
ATOM 1664 C C . LYS A 1 202 ? -0.17 -17.172 -27.281 1 92.69 202 LYS A C 1
ATOM 1666 O O . LYS A 1 202 ? -0.436 -16.656 -28.359 1 92.69 202 LYS A O 1
ATOM 1671 N N . LYS A 1 203 ? 0.644 -18.141 -27.156 1 90.06 203 LYS A N 1
ATOM 1672 C CA . LYS A 1 203 ? 1.35 -18.719 -28.281 1 90.06 203 LYS A CA 1
ATOM 1673 C C . LYS A 1 203 ? 0.37 -19.312 -29.297 1 90.06 203 LYS A C 1
ATOM 1675 O O . LYS A 1 203 ? 0.618 -19.266 -30.516 1 90.06 203 LYS A O 1
ATOM 1680 N N . ARG A 1 204 ? -0.701 -19.75 -28.797 1 93.31 204 ARG A N 1
ATOM 1681 C CA . ARG A 1 204 ? -1.74 -20.328 -29.641 1 93.31 204 ARG A CA 1
ATOM 1682 C C . ARG A 1 204 ? -2.652 -19.234 -30.203 1 93.31 204 ARG A C 1
ATOM 1684 O O . ARG A 1 204 ? -3.594 -19.531 -30.938 1 93.31 204 ARG A O 1
ATOM 1691 N N . GLY A 1 205 ? -2.355 -17.953 -29.844 1 94.12 205 GLY A N 1
ATOM 1692 C CA . GLY A 1 205 ? -3.133 -16.828 -30.344 1 94.12 205 GLY A CA 1
ATOM 1693 C C . GLY A 1 205 ? -4.504 -16.719 -29.703 1 94.12 205 GLY A C 1
ATOM 1694 O O . GLY A 1 205 ? -5.441 -16.203 -30.312 1 94.12 205 GLY A O 1
ATOM 1695 N N . LEU A 1 206 ? -4.613 -17.25 -28.5 1 96.56 206 LEU A N 1
ATOM 1696 C CA . LEU A 1 206 ? -5.918 -17.297 -27.859 1 96.56 206 LEU A CA 1
ATOM 1697 C C . LEU A 1 206 ? -5.98 -16.328 -26.688 1 96.56 206 LEU A C 1
ATOM 1699 O O . LEU A 1 206 ? -4.965 -16.047 -26.047 1 96.56 206 LEU A O 1
ATOM 1703 N N . MET A 1 207 ? -7.141 -15.75 -26.406 1 98 207 MET A N 1
ATOM 1704 C CA . MET A 1 207 ? -7.48 -15.016 -25.188 1 98 207 MET A CA 1
ATOM 1705 C C . MET A 1 207 ? -6.559 -13.82 -25 1 98 207 MET A C 1
ATOM 1707 O O . MET A 1 207 ? -5.863 -13.719 -23.984 1 98 207 MET A O 1
ATOM 1711 N N . PRO A 1 208 ? -6.59 -12.852 -25.844 1 98 208 PRO A N 1
ATOM 1712 C CA . PRO A 1 208 ? -5.633 -11.742 -25.812 1 98 208 PRO A CA 1
ATOM 1713 C C . PRO A 1 208 ? -5.723 -10.93 -24.516 1 98 208 PRO A C 1
ATOM 1715 O O . PRO A 1 208 ? -4.703 -10.477 -24 1 98 208 PRO A O 1
ATOM 1718 N N . GLY A 1 209 ? -6.922 -10.672 -24 1 98.44 209 GLY A N 1
ATOM 1719 C CA . GLY A 1 209 ? -7.043 -9.945 -22.75 1 98.44 209 GLY A CA 1
ATOM 1720 C C . GLY A 1 209 ? -6.426 -10.688 -21.578 1 98.44 209 GLY A C 1
ATOM 1721 O O . GLY A 1 209 ? -5.664 -10.102 -20.797 1 98.44 209 GLY A O 1
ATOM 1722 N N . LEU A 1 210 ? -6.73 -11.977 -21.453 1 98.56 210 LEU A N 1
ATOM 1723 C CA . LEU A 1 210 ? -6.18 -12.82 -20.391 1 98.56 210 LEU A CA 1
ATOM 1724 C C . LEU A 1 210 ? -4.656 -12.859 -20.469 1 98.56 210 LEU A C 1
ATOM 1726 O O . LEU A 1 210 ? -3.977 -12.688 -19.453 1 98.56 210 LEU A O 1
ATOM 1730 N N . THR A 1 211 ? -4.148 -13.078 -21.625 1 97.62 211 THR A N 1
ATOM 1731 C CA . THR A 1 211 ? -2.707 -13.25 -21.766 1 97.62 211 THR A CA 1
ATOM 1732 C C . THR A 1 211 ? -1.979 -11.922 -21.562 1 97.62 211 THR A C 1
ATOM 1734 O O . THR A 1 211 ? -0.856 -11.906 -21.047 1 97.62 211 THR A O 1
ATOM 1737 N N . PHE A 1 212 ? -2.623 -10.789 -21.891 1 97.56 212 PHE A N 1
ATOM 1738 C CA . PHE A 1 212 ? -2.037 -9.484 -21.594 1 97.56 212 PHE A CA 1
ATOM 1739 C C . PHE A 1 212 ? -1.978 -9.234 -20.094 1 97.56 212 PHE A C 1
ATOM 1741 O O . PHE A 1 212 ? -0.953 -8.789 -19.578 1 97.56 212 PHE A O 1
ATOM 1748 N N . SER A 1 213 ? -3.066 -9.469 -19.438 1 98.25 213 SER A N 1
ATOM 1749 C CA . SER A 1 213 ? -3.055 -9.32 -17.984 1 98.25 213 SER A CA 1
ATOM 1750 C C . SER A 1 213 ? -1.997 -10.211 -17.344 1 98.25 213 SER A C 1
ATOM 1752 O O . SER A 1 213 ? -1.341 -9.82 -16.375 1 98.25 213 SER A O 1
ATOM 1754 N N . ASN A 1 214 ? -1.815 -11.406 -17.875 1 97.38 214 ASN A N 1
ATOM 1755 C CA . ASN A 1 214 ? -0.795 -12.336 -17.406 1 97.38 214 ASN A CA 1
ATOM 1756 C C . ASN A 1 214 ? 0.609 -11.766 -17.578 1 97.38 214 ASN A C 1
ATOM 1758 O O . ASN A 1 214 ? 1.479 -11.984 -16.734 1 97.38 214 ASN A O 1
ATOM 1762 N N . GLU A 1 215 ? 0.797 -11.078 -18.625 1 95.75 215 GLU A N 1
ATOM 1763 C CA . GLU A 1 215 ? 2.082 -10.43 -18.875 1 95.75 215 GLU A CA 1
ATOM 1764 C C . GLU A 1 215 ? 2.367 -9.352 -17.828 1 95.75 215 GLU A C 1
ATOM 1766 O O . GLU A 1 215 ? 3.469 -9.289 -17.281 1 95.75 215 GLU A O 1
ATOM 1771 N N . LEU A 1 216 ? 1.404 -8.523 -17.578 1 97.31 216 LEU A N 1
ATOM 1772 C CA . LEU A 1 216 ? 1.565 -7.449 -16.594 1 97.31 216 LEU A CA 1
ATOM 1773 C C . LEU A 1 216 ? 1.825 -8.016 -15.203 1 97.31 216 LEU A C 1
ATOM 1775 O O . LEU A 1 216 ? 2.75 -7.578 -14.516 1 97.31 216 LEU A O 1
ATOM 1779 N N . ILE A 1 217 ? 1.076 -9 -14.781 1 97.81 217 ILE A N 1
ATOM 1780 C CA . ILE A 1 217 ? 1.159 -9.531 -13.422 1 97.81 217 ILE A CA 1
ATOM 1781 C C . ILE A 1 217 ? 2.447 -10.336 -13.266 1 97.81 217 ILE A C 1
ATOM 1783 O O . ILE A 1 217 ? 3.117 -10.25 -12.234 1 97.81 217 ILE A O 1
ATOM 1787 N N . SER A 1 218 ? 2.783 -11.141 -14.281 1 95.38 218 SER A N 1
ATOM 1788 C CA . SER A 1 218 ? 4.016 -11.914 -14.188 1 95.38 218 SER A CA 1
ATOM 1789 C C . SER A 1 218 ? 5.234 -11.008 -14.07 1 95.38 218 SER A C 1
ATOM 1791 O O . SER A 1 218 ? 6.195 -11.336 -13.375 1 95.38 218 SER A O 1
ATOM 1793 N N . ARG A 1 219 ? 5.215 -9.867 -14.805 1 95.19 219 ARG A N 1
ATOM 1794 C CA . ARG A 1 219 ? 6.273 -8.875 -14.664 1 95.19 219 ARG A CA 1
ATOM 1795 C C . ARG A 1 219 ? 6.371 -8.383 -13.219 1 95.19 219 ARG A C 1
ATOM 1797 O O . ARG A 1 219 ? 7.465 -8.305 -12.656 1 95.19 219 ARG A O 1
ATOM 1804 N N . ASP A 1 220 ? 5.266 -8.031 -12.625 1 97.75 220 ASP A N 1
ATOM 1805 C CA . ASP A 1 220 ? 5.23 -7.559 -11.25 1 97.75 220 ASP A CA 1
ATOM 1806 C C . ASP A 1 220 ? 5.785 -8.609 -10.289 1 97.75 220 ASP A C 1
ATOM 1808 O O . ASP A 1 220 ? 6.574 -8.297 -9.398 1 97.75 220 ASP A O 1
ATOM 1812 N N . GLU A 1 221 ? 5.34 -9.883 -10.477 1 96.56 221 GLU A N 1
ATOM 1813 C CA . GLU A 1 221 ? 5.781 -10.961 -9.594 1 96.56 221 GLU A CA 1
ATOM 1814 C C . GLU A 1 221 ? 7.293 -11.172 -9.695 1 96.56 221 GLU A C 1
ATOM 1816 O O . GLU A 1 221 ? 7.941 -11.516 -8.703 1 96.56 221 GLU A O 1
ATOM 1821 N N . GLY A 1 222 ? 7.766 -11.062 -10.898 1 95.31 222 GLY A N 1
ATOM 1822 C CA . GLY A 1 222 ? 9.211 -11.102 -11.055 1 95.31 222 GLY A CA 1
ATOM 1823 C C . GLY A 1 222 ? 9.93 -10.039 -10.25 1 95.31 222 GLY A C 1
ATOM 1824 O O . GLY A 1 222 ? 10.938 -10.32 -9.594 1 95.31 222 GLY A O 1
ATOM 1825 N N . LEU A 1 223 ? 9.43 -8.828 -10.32 1 96.94 223 LEU A N 1
ATOM 1826 C CA . LEU A 1 223 ? 10.008 -7.723 -9.562 1 96.94 223 LEU A CA 1
ATOM 1827 C C . LEU A 1 223 ? 9.914 -7.988 -8.062 1 96.94 223 LEU A C 1
ATOM 1829 O O . LEU A 1 223 ? 10.852 -7.688 -7.316 1 96.94 223 LEU A O 1
ATOM 1833 N N . HIS A 1 224 ? 8.758 -8.492 -7.566 1 98.44 224 HIS A N 1
ATOM 1834 C CA . HIS A 1 224 ? 8.594 -8.836 -6.156 1 98.44 224 HIS A CA 1
ATOM 1835 C C . HIS A 1 224 ? 9.617 -9.875 -5.719 1 98.44 224 HIS A C 1
ATOM 1837 O O . HIS A 1 224 ? 10.203 -9.758 -4.641 1 98.44 224 HIS A O 1
ATOM 1843 N N . CYS A 1 225 ? 9.812 -10.859 -6.527 1 98.12 225 CYS A N 1
ATOM 1844 C CA . CYS A 1 225 ? 10.789 -11.898 -6.223 1 98.12 225 CYS A CA 1
ATOM 1845 C C . CYS A 1 225 ? 12.195 -11.312 -6.16 1 98.12 225 CYS A C 1
ATOM 1847 O O . CYS A 1 225 ? 12.953 -11.602 -5.227 1 98.12 225 CYS A O 1
ATOM 1849 N N . ASP A 1 226 ? 12.547 -10.484 -7.156 1 97.5 226 ASP A N 1
ATOM 1850 C CA . ASP A 1 226 ? 13.844 -9.828 -7.172 1 97.5 226 ASP A CA 1
ATOM 1851 C C . ASP A 1 226 ? 14.062 -9 -5.902 1 97.5 226 ASP A C 1
ATOM 1853 O O . ASP A 1 226 ? 15.164 -8.977 -5.352 1 97.5 226 ASP A O 1
ATOM 1857 N N . PHE A 1 227 ? 13.117 -8.359 -5.492 1 98.75 227 PHE A N 1
ATOM 1858 C CA . PHE A 1 227 ? 13.234 -7.547 -4.289 1 98.75 227 PHE A CA 1
ATOM 1859 C C . PHE A 1 227 ? 13.461 -8.422 -3.064 1 98.75 227 PHE A C 1
ATOM 1861 O O . PHE A 1 227 ? 14.273 -8.094 -2.195 1 98.75 227 PHE A O 1
ATOM 1868 N N . ALA A 1 228 ? 12.664 -9.492 -2.953 1 98.62 228 ALA A N 1
ATOM 1869 C CA . ALA A 1 228 ? 12.891 -10.43 -1.854 1 98.62 228 ALA A CA 1
ATOM 1870 C C . ALA A 1 228 ? 14.336 -10.906 -1.828 1 98.62 228 ALA A C 1
ATOM 1872 O O . ALA A 1 228 ? 14.953 -10.992 -0.762 1 98.62 228 ALA A O 1
ATOM 1873 N N . CYS A 1 229 ? 14.875 -11.188 -2.969 1 98.38 229 CYS A N 1
ATOM 1874 C CA . CYS A 1 229 ? 16.266 -11.633 -3.059 1 98.38 229 CYS A CA 1
ATOM 1875 C C . CYS A 1 229 ? 17.219 -10.523 -2.631 1 98.38 229 CYS A C 1
ATOM 1877 O O . CYS A 1 229 ? 18.219 -10.781 -1.956 1 98.38 229 CYS A O 1
ATOM 1879 N N . LEU A 1 230 ? 16.953 -9.281 -3.086 1 98.44 230 LEU A N 1
ATOM 1880 C CA . LEU A 1 230 ? 17.766 -8.141 -2.67 1 98.44 230 LEU A CA 1
ATOM 1881 C C . LEU A 1 230 ? 17.75 -8 -1.152 1 98.44 230 LEU A C 1
ATOM 1883 O O . LEU A 1 230 ? 18.812 -7.805 -0.542 1 98.44 230 LEU A O 1
ATOM 1887 N N . MET A 1 231 ? 16.594 -8.078 -0.523 1 98.44 231 MET A N 1
ATOM 1888 C CA . MET A 1 231 ? 16.5 -8.008 0.931 1 98.44 231 MET A CA 1
ATOM 1889 C C . MET A 1 231 ? 17.297 -9.117 1.596 1 98.44 231 MET A C 1
ATOM 1891 O O . MET A 1 231 ? 17.938 -8.898 2.623 1 98.44 231 MET A O 1
ATOM 1895 N N . PHE A 1 232 ? 17.219 -10.297 1.029 1 98.44 232 PHE A N 1
ATOM 1896 C CA . PHE A 1 232 ? 17.953 -11.438 1.555 1 98.44 232 PHE A CA 1
ATOM 1897 C C . PHE A 1 232 ? 19.453 -11.164 1.556 1 98.44 232 PHE A C 1
ATOM 1899 O O . PHE A 1 232 ? 20.172 -11.562 2.48 1 98.44 232 PHE A O 1
ATOM 1906 N N . GLN A 1 233 ? 19.969 -10.484 0.534 1 97.5 233 GLN A N 1
ATOM 1907 C CA . GLN A 1 233 ? 21.391 -10.188 0.403 1 97.5 233 GLN A CA 1
ATOM 1908 C C . GLN A 1 233 ? 21.875 -9.305 1.548 1 97.5 233 GLN A C 1
ATOM 1910 O O . GLN A 1 233 ? 23.047 -9.367 1.935 1 97.5 233 GLN A O 1
ATOM 1915 N N . TYR A 1 234 ? 21.016 -8.523 2.15 1 97.12 234 TYR A N 1
ATOM 1916 C CA . TYR A 1 234 ? 21.391 -7.598 3.207 1 97.12 234 TYR A CA 1
ATOM 1917 C C . TYR A 1 234 ? 21.391 -8.281 4.566 1 97.12 234 TYR A C 1
ATOM 1919 O O . TYR A 1 234 ? 21.812 -7.707 5.566 1 97.12 234 TYR A O 1
ATOM 1927 N N . LEU A 1 235 ? 20.922 -9.523 4.656 1 96.94 235 LEU A N 1
ATOM 1928 C CA . LEU A 1 235 ? 20.875 -10.219 5.938 1 96.94 235 LEU A CA 1
ATOM 1929 C C . LEU A 1 235 ? 22.266 -10.555 6.434 1 96.94 235 LEU A C 1
ATOM 1931 O O . LEU A 1 235 ? 23.125 -10.984 5.656 1 96.94 235 LEU A O 1
ATOM 1935 N N . VAL A 1 236 ? 22.422 -10.305 7.68 1 95.62 236 VAL A N 1
ATOM 1936 C CA . VAL A 1 236 ? 23.672 -10.688 8.328 1 95.62 236 VAL A CA 1
ATOM 1937 C C . VAL A 1 236 ? 23.609 -12.156 8.734 1 95.62 236 VAL A C 1
ATOM 1939 O O . VAL A 1 236 ? 24.531 -12.922 8.469 1 95.62 236 VAL A O 1
ATOM 1942 N N . ASN A 1 237 ? 22.469 -12.57 9.367 1 94.25 237 ASN A N 1
ATOM 1943 C CA . ASN A 1 237 ? 22.266 -13.953 9.781 1 94.25 237 ASN A CA 1
ATOM 1944 C C . ASN A 1 237 ? 21.391 -14.719 8.797 1 94.25 237 ASN A C 1
ATOM 1946 O O . ASN A 1 237 ? 20.219 -14.961 9.062 1 94.25 237 ASN A O 1
ATOM 1950 N N . LYS A 1 238 ? 22.031 -15.258 7.812 1 96 238 LYS A N 1
ATOM 1951 C CA . LYS A 1 238 ? 21.312 -16.016 6.789 1 96 238 LYS A CA 1
ATOM 1952 C C . LYS A 1 238 ? 21.062 -17.453 7.242 1 96 238 LYS A C 1
ATOM 1954 O O . LYS A 1 238 ? 21.891 -18.031 7.953 1 96 238 LYS A O 1
ATOM 1959 N N . PRO A 1 239 ? 19.875 -17.969 6.809 1 97.69 239 PRO A N 1
ATOM 1960 C CA . PRO A 1 239 ? 19.703 -19.406 7.043 1 97.69 239 PRO A CA 1
ATOM 1961 C C . PRO A 1 239 ? 20.734 -20.266 6.309 1 97.69 239 PRO A C 1
ATOM 1963 O O . PRO A 1 239 ? 21.328 -19.797 5.332 1 97.69 239 PRO A O 1
ATOM 1966 N N . SER A 1 240 ? 20.938 -21.516 6.852 1 97.5 240 SER A N 1
ATOM 1967 C CA . SER A 1 240 ? 21.875 -22.422 6.211 1 97.5 240 SER A CA 1
ATOM 1968 C C . SER A 1 240 ? 21.406 -22.812 4.812 1 97.5 240 SER A C 1
ATOM 1970 O O . SER A 1 240 ? 20.203 -22.75 4.516 1 97.5 240 SER A O 1
ATOM 1972 N N . GLU A 1 241 ? 22.328 -23.141 3.977 1 97.38 241 GLU A N 1
ATOM 1973 C CA . GLU A 1 241 ? 22 -23.609 2.635 1 97.38 241 GLU A CA 1
ATOM 1974 C C . GLU A 1 241 ? 21.031 -24.797 2.684 1 97.38 241 GLU A C 1
ATOM 1976 O O . GLU A 1 241 ? 20.125 -24.906 1.858 1 97.38 241 GLU A O 1
ATOM 1981 N N . GLU A 1 242 ? 21.281 -25.688 3.613 1 97.69 242 GLU A N 1
ATOM 1982 C CA . GLU A 1 242 ? 20.422 -26.859 3.768 1 97.69 242 GLU A CA 1
ATOM 1983 C C . GLU A 1 242 ? 18.984 -26.453 4.059 1 97.69 242 GLU A C 1
ATOM 1985 O O . GLU A 1 242 ? 18.047 -27.016 3.49 1 97.69 242 GLU A O 1
ATOM 1990 N N . ARG A 1 243 ? 18.844 -25.469 4.941 1 97.69 243 ARG A N 1
ATOM 1991 C CA . ARG A 1 243 ? 17.516 -25 5.305 1 97.69 243 ARG A CA 1
ATOM 1992 C C . ARG A 1 243 ? 16.828 -24.328 4.121 1 97.69 243 ARG A C 1
ATOM 1994 O O . ARG A 1 243 ? 15.648 -24.547 3.875 1 97.69 243 ARG A O 1
ATOM 2001 N N . VAL A 1 244 ? 17.547 -23.5 3.391 1 98.44 244 VAL A N 1
ATOM 2002 C CA . VAL A 1 244 ? 17.016 -22.828 2.211 1 98.44 244 VAL A CA 1
ATOM 2003 C C . VAL A 1 244 ? 16.578 -23.859 1.176 1 98.44 244 VAL A C 1
ATOM 2005 O O . VAL A 1 244 ? 15.484 -23.766 0.615 1 98.44 244 VAL A O 1
ATOM 2008 N N . ARG A 1 245 ? 17.406 -24.875 0.975 1 97.94 245 ARG A N 1
ATOM 2009 C CA . ARG A 1 245 ? 17.094 -25.938 0.029 1 97.94 245 ARG A CA 1
ATOM 2010 C C . ARG A 1 245 ? 15.82 -26.672 0.434 1 97.94 245 ARG A C 1
ATOM 2012 O O . ARG A 1 245 ? 14.992 -27.016 -0.417 1 97.94 245 ARG A O 1
ATOM 2019 N N . GLU A 1 246 ? 15.727 -26.953 1.638 1 98.06 246 GLU A N 1
ATOM 2020 C CA . GLU A 1 246 ? 14.539 -27.641 2.139 1 98.06 246 GLU A CA 1
ATOM 2021 C C . GLU A 1 246 ? 13.273 -26.844 1.82 1 98.06 246 GLU A C 1
ATOM 2023 O O . GLU A 1 246 ? 12.281 -27.406 1.358 1 98.06 246 GLU A O 1
ATOM 2028 N N . ILE A 1 247 ? 13.281 -25.516 2.098 1 98.12 247 ILE A N 1
ATOM 2029 C CA . ILE A 1 247 ? 12.125 -24.656 1.855 1 98.12 247 ILE A CA 1
ATOM 2030 C C . ILE A 1 247 ? 11.789 -24.656 0.366 1 98.12 247 ILE A C 1
ATOM 2032 O O . ILE A 1 247 ? 10.633 -24.844 -0.015 1 98.12 247 ILE A O 1
ATOM 2036 N N . ILE A 1 248 ? 12.773 -24.516 -0.462 1 98.31 248 ILE A N 1
ATOM 2037 C CA . ILE A 1 248 ? 12.57 -24.359 -1.897 1 98.31 248 ILE A CA 1
ATOM 2038 C C . ILE A 1 248 ? 12.156 -25.703 -2.51 1 98.31 248 ILE A C 1
ATOM 2040 O O . ILE A 1 248 ? 11.266 -25.75 -3.363 1 98.31 248 ILE A O 1
ATOM 2044 N N . VAL A 1 249 ? 12.742 -26.781 -2.098 1 98.06 249 VAL A N 1
ATOM 2045 C CA . VAL A 1 249 ? 12.391 -28.094 -2.609 1 98.06 249 VAL A CA 1
ATOM 2046 C C . VAL A 1 249 ? 10.93 -28.406 -2.266 1 98.06 249 VAL A C 1
ATOM 2048 O O . VAL A 1 249 ? 10.195 -28.953 -3.092 1 98.06 249 VAL A O 1
ATOM 2051 N N . ASN A 1 250 ? 10.547 -28.078 -1.087 1 97.94 250 ASN A N 1
ATOM 2052 C CA . ASN A 1 250 ? 9.156 -28.281 -0.701 1 97.94 250 ASN A CA 1
ATOM 2053 C C . ASN A 1 250 ? 8.211 -27.469 -1.581 1 97.94 250 ASN A C 1
ATOM 2055 O O . ASN A 1 250 ? 7.168 -27.969 -2.012 1 97.94 250 ASN A O 1
ATOM 2059 N N . ALA A 1 251 ? 8.523 -26.219 -1.832 1 97.81 251 ALA A N 1
ATOM 2060 C CA . ALA A 1 251 ? 7.719 -25.375 -2.705 1 97.81 251 ALA A CA 1
ATOM 2061 C C . ALA A 1 251 ? 7.617 -25.969 -4.109 1 97.81 251 ALA A C 1
ATOM 2063 O O . ALA A 1 251 ? 6.543 -25.969 -4.715 1 97.81 251 ALA A O 1
ATOM 2064 N N . VAL A 1 252 ? 8.719 -26.5 -4.625 1 97.31 252 VAL A N 1
ATOM 2065 C CA . VAL A 1 252 ? 8.766 -27.078 -5.961 1 97.31 252 VAL A CA 1
ATOM 2066 C C . VAL A 1 252 ? 7.844 -28.297 -6.023 1 97.31 252 VAL A C 1
ATOM 2068 O O . VAL A 1 252 ? 7.074 -28.453 -6.973 1 97.31 252 VAL A O 1
ATOM 2071 N N . GLU A 1 253 ? 7.891 -29.125 -5.035 1 97.31 253 GLU A N 1
ATOM 2072 C CA . GLU A 1 253 ? 7.055 -30.312 -4.992 1 97.31 253 GLU A CA 1
ATOM 2073 C C . GLU A 1 253 ? 5.574 -29.953 -5.016 1 97.31 253 GLU A C 1
ATOM 2075 O O . GLU A 1 253 ? 4.793 -30.578 -5.742 1 97.31 253 GLU A O 1
ATOM 2080 N N . ILE A 1 254 ? 5.258 -28.984 -4.258 1 96.88 254 ILE A N 1
ATOM 2081 C CA . ILE A 1 254 ? 3.865 -28.547 -4.184 1 96.88 254 ILE A CA 1
ATOM 2082 C C . ILE A 1 254 ? 3.43 -27.984 -5.535 1 96.88 254 ILE A C 1
ATOM 2084 O O . ILE A 1 254 ? 2.346 -28.312 -6.027 1 96.88 254 ILE A O 1
ATOM 2088 N N . GLU A 1 255 ? 4.258 -27.172 -6.156 1 96.88 255 GLU A N 1
ATOM 2089 C CA . GLU A 1 255 ? 3.936 -26.562 -7.441 1 96.88 255 GLU A CA 1
ATOM 2090 C C . GLU A 1 255 ? 3.834 -27.625 -8.547 1 96.88 255 GLU A C 1
ATOM 2092 O O . GLU A 1 255 ? 2.953 -27.547 -9.406 1 96.88 255 GLU A O 1
ATOM 2097 N N . GLN A 1 256 ? 4.73 -28.547 -8.516 1 96.12 256 GLN A N 1
ATOM 2098 C CA . GLN A 1 256 ? 4.691 -29.625 -9.5 1 96.12 256 GLN A CA 1
ATOM 2099 C C . GLN A 1 256 ? 3.428 -30.469 -9.344 1 96.12 256 GLN A C 1
ATOM 2101 O O . GLN A 1 256 ? 2.783 -30.828 -10.336 1 96.12 256 GLN A O 1
ATOM 2106 N N . GLU A 1 257 ? 3.105 -30.797 -8.141 1 96.69 257 GLU A N 1
ATOM 2107 C CA . GLU A 1 257 ? 1.864 -31.531 -7.914 1 96.69 257 GLU A CA 1
ATOM 2108 C C . GLU A 1 257 ? 0.655 -30.734 -8.398 1 96.69 257 GLU A C 1
ATOM 2110 O O . GLU A 1 257 ? -0.259 -31.297 -9.008 1 96.69 257 GLU A O 1
ATOM 2115 N N . PHE A 1 258 ? 0.629 -29.484 -8.18 1 96.75 258 PHE A N 1
ATOM 2116 C CA . PHE A 1 258 ? -0.484 -28.609 -8.539 1 96.75 258 PHE A CA 1
ATOM 2117 C C . PHE A 1 258 ? -0.696 -28.609 -10.047 1 96.75 258 PHE A C 1
ATOM 2119 O O . PHE A 1 258 ? -1.81 -28.844 -10.523 1 96.75 258 PHE A O 1
ATOM 2126 N N . LEU A 1 259 ? 0.365 -28.531 -10.836 1 96.62 259 LEU A N 1
ATOM 2127 C CA . LEU A 1 259 ? 0.23 -28.266 -12.266 1 96.62 259 LEU A CA 1
ATOM 2128 C C . LEU A 1 259 ? 0.317 -29.547 -13.07 1 96.62 259 LEU A C 1
ATOM 2130 O O . LEU A 1 259 ? 0.082 -29.547 -14.281 1 96.62 259 LEU A O 1
ATOM 2134 N N . THR A 1 260 ? 0.6 -30.672 -12.422 1 96.31 260 THR A N 1
ATOM 2135 C CA . THR A 1 260 ? 0.774 -31.875 -13.227 1 96.31 260 THR A CA 1
ATOM 2136 C C . THR A 1 260 ? -0.112 -33 -12.711 1 96.31 260 THR A C 1
ATOM 2138 O O . THR A 1 260 ? -0.321 -34 -13.406 1 96.31 260 THR A O 1
ATOM 2141 N N . GLU A 1 261 ? -0.64 -32.844 -11.531 1 94.62 261 GLU A N 1
ATOM 2142 C CA . GLU A 1 261 ? -1.523 -33.875 -10.984 1 94.62 261 GLU A CA 1
ATOM 2143 C C . GLU A 1 261 ? -2.902 -33.312 -10.664 1 94.62 261 GLU A C 1
ATOM 2145 O O . GLU A 1 261 ? -3.904 -33.719 -11.258 1 94.62 261 GLU A O 1
ATOM 2150 N N . ALA A 1 262 ? -2.969 -32.281 -9.836 1 93.81 262 ALA A N 1
ATOM 2151 C CA . ALA A 1 262 ? -4.246 -31.734 -9.375 1 93.81 262 ALA A CA 1
ATOM 2152 C C . ALA A 1 262 ? -4.961 -30.984 -10.492 1 93.81 262 ALA A C 1
ATOM 2154 O O . ALA A 1 262 ? -6.168 -31.125 -10.68 1 93.81 262 ALA A O 1
ATOM 2155 N N . LEU A 1 263 ? -4.227 -30.125 -11.148 1 95.81 263 LEU A N 1
ATOM 2156 C CA . LEU A 1 263 ? -4.664 -29.375 -12.32 1 95.81 263 LEU A CA 1
ATOM 2157 C C . LEU A 1 263 ? -3.643 -29.469 -13.445 1 95.81 263 LEU A C 1
ATOM 2159 O O . LEU A 1 263 ? -2.967 -28.484 -13.758 1 95.81 263 LEU A O 1
ATOM 2163 N N . PRO A 1 264 ? -3.682 -30.656 -14.078 1 97.12 264 PRO A N 1
ATOM 2164 C CA . PRO A 1 264 ? -2.596 -30.922 -15.016 1 97.12 264 PRO A CA 1
ATOM 2165 C C . PRO A 1 264 ? -2.633 -30.016 -16.234 1 97.12 264 PRO A C 1
ATOM 2167 O O . PRO A 1 264 ? -3.701 -29.797 -16.812 1 97.12 264 PRO A O 1
ATOM 2170 N N . VAL A 1 265 ? -1.506 -29.547 -16.688 1 96.19 265 VAL A N 1
ATOM 2171 C CA . VAL A 1 265 ? -1.376 -28.656 -17.844 1 96.19 265 VAL A CA 1
ATOM 2172 C C . VAL A 1 265 ? -1.738 -29.406 -19.125 1 96.19 265 VAL A C 1
ATOM 2174 O O . VAL A 1 265 ? -1.988 -28.781 -20.156 1 96.19 265 VAL A O 1
ATOM 2177 N N . GLY A 1 266 ? -1.828 -30.688 -19.078 1 95.69 266 GLY A N 1
ATOM 2178 C CA . GLY A 1 266 ? -2.297 -31.469 -20.219 1 95.69 266 GLY A CA 1
ATOM 2179 C C . GLY A 1 266 ? -3.68 -31.062 -20.688 1 95.69 266 GLY A C 1
ATOM 2180 O O . GLY A 1 266 ? -4.023 -31.25 -21.859 1 95.69 266 GLY A O 1
ATOM 2181 N N . LEU A 1 267 ? -4.445 -30.516 -19.844 1 95.75 267 LEU A N 1
ATOM 2182 C CA . LEU A 1 267 ? -5.801 -30.078 -20.156 1 95.75 267 LEU A CA 1
ATOM 2183 C C . LEU A 1 267 ? -5.785 -28.969 -21.203 1 95.75 267 LEU A C 1
ATOM 2185 O O . LEU A 1 267 ? -6.785 -28.734 -21.891 1 95.75 267 LEU A O 1
ATOM 2189 N N . ILE A 1 268 ? -4.621 -28.297 -21.312 1 95.06 268 ILE A N 1
ATOM 2190 C CA . ILE A 1 268 ? -4.547 -27.234 -22.328 1 95.06 268 ILE A CA 1
ATOM 2191 C C . ILE A 1 268 ? -3.49 -27.594 -23.375 1 95.06 268 ILE A C 1
ATOM 2193 O O . ILE A 1 268 ? -3 -26.719 -24.094 1 95.06 268 ILE A O 1
ATOM 2197 N N . GLY A 1 269 ? -3.045 -28.859 -23.344 1 93.25 269 GLY A N 1
ATOM 2198 C CA . GLY A 1 269 ? -2.199 -29.359 -24.422 1 93.25 269 GLY A CA 1
ATOM 2199 C C . GLY A 1 269 ? -0.718 -29.234 -24.109 1 93.25 269 GLY A C 1
ATOM 2200 O O . GLY A 1 269 ? 0.118 -29.406 -25 1 93.25 269 GLY A O 1
ATOM 2201 N N . MET A 1 270 ? -0.333 -28.953 -22.906 1 92.69 270 MET A N 1
ATOM 2202 C CA . MET A 1 270 ? 1.075 -28.859 -22.531 1 92.69 270 MET A CA 1
ATOM 2203 C C . MET A 1 270 ? 1.567 -30.172 -21.938 1 92.69 270 MET A C 1
ATOM 2205 O O . MET A 1 270 ? 0.765 -31.016 -21.5 1 92.69 270 MET A O 1
ATOM 2209 N N . ASN A 1 271 ? 2.832 -30.328 -22 1 92.56 271 ASN A N 1
ATOM 2210 C CA . ASN A 1 271 ? 3.461 -31.531 -21.484 1 92.56 271 ASN A CA 1
ATOM 2211 C C . ASN A 1 271 ? 3.789 -31.406 -20 1 92.56 271 ASN A C 1
ATOM 2213 O O . ASN A 1 271 ? 4.555 -30.531 -19.609 1 92.56 271 ASN A O 1
ATOM 2217 N N . CYS A 1 272 ? 3.262 -32.312 -19.234 1 94.94 272 CYS A N 1
ATOM 2218 C CA . CYS A 1 272 ? 3.436 -32.25 -17.781 1 94.94 272 CYS A CA 1
ATOM 2219 C C . CYS A 1 272 ? 4.898 -32.469 -17.406 1 94.94 272 CYS A C 1
ATOM 2221 O O . CYS A 1 272 ? 5.387 -31.844 -16.453 1 94.94 272 CYS A O 1
ATOM 2223 N N . THR A 1 273 ? 5.59 -33.312 -18.062 1 93 273 THR A N 1
ATOM 2224 C CA . THR A 1 273 ? 6.996 -33.562 -17.766 1 93 273 THR A CA 1
ATOM 2225 C C . THR A 1 273 ? 7.832 -32.312 -18 1 93 273 THR A C 1
ATOM 2227 O O . THR A 1 273 ? 8.68 -31.969 -17.172 1 93 273 THR A O 1
ATOM 2230 N N . LEU A 1 274 ? 7.582 -31.641 -19.047 1 90 274 LEU A N 1
ATOM 2231 C CA . LEU A 1 274 ? 8.289 -30.406 -19.344 1 90 274 LEU A CA 1
ATOM 2232 C C . LEU A 1 274 ? 7.957 -29.328 -18.312 1 90 274 LEU A C 1
ATOM 2234 O O . LEU A 1 274 ? 8.82 -28.531 -17.938 1 90 274 LEU A O 1
ATOM 2238 N N . MET A 1 275 ? 6.711 -29.312 -17.906 1 93.69 275 MET A N 1
ATOM 2239 C CA . MET A 1 275 ? 6.309 -28.359 -16.875 1 93.69 275 MET A CA 1
ATOM 2240 C C . MET A 1 275 ? 7.07 -28.594 -15.578 1 93.69 275 MET A C 1
ATOM 2242 O O . MET A 1 275 ? 7.543 -27.656 -14.945 1 93.69 275 MET A O 1
ATOM 2246 N N . LYS A 1 276 ? 7.207 -29.844 -15.148 1 94.25 276 LYS A N 1
ATOM 2247 C CA . LYS A 1 276 ? 7.977 -30.156 -13.953 1 94.25 276 LYS A CA 1
ATOM 2248 C C . LYS A 1 276 ? 9.414 -29.656 -14.062 1 94.25 276 LYS A C 1
ATOM 2250 O O . LYS A 1 276 ? 9.945 -29.062 -13.125 1 94.25 276 LYS A O 1
ATOM 2255 N N . GLN A 1 277 ? 9.977 -29.891 -15.227 1 91.62 277 GLN A N 1
ATOM 2256 C CA . GLN A 1 277 ? 11.352 -29.453 -15.469 1 91.62 277 GLN A CA 1
ATOM 2257 C C . GLN A 1 277 ? 11.445 -27.922 -15.453 1 91.62 277 GLN A C 1
ATOM 2259 O O . GLN A 1 277 ? 12.43 -27.375 -14.969 1 91.62 277 GLN A O 1
ATOM 2264 N N . TYR A 1 278 ? 10.492 -27.297 -16.016 1 91.62 278 TYR A N 1
ATOM 2265 C CA . TYR A 1 278 ? 10.461 -25.844 -16.016 1 91.62 278 TYR A CA 1
ATOM 2266 C C . TYR A 1 278 ? 10.438 -25.297 -14.602 1 91.62 278 TYR A C 1
ATOM 2268 O O . TYR A 1 278 ? 11.172 -24.359 -14.281 1 91.62 278 TYR A O 1
ATOM 2276 N N . ILE A 1 279 ? 9.609 -25.875 -13.766 1 94.69 279 ILE A N 1
ATOM 2277 C CA . ILE A 1 279 ? 9.492 -25.422 -12.383 1 94.69 279 ILE A CA 1
ATOM 2278 C C . ILE A 1 279 ? 10.828 -25.609 -11.664 1 94.69 279 ILE A C 1
ATOM 2280 O O . ILE A 1 279 ? 11.242 -24.75 -10.883 1 94.69 279 ILE A O 1
ATOM 2284 N N . GLU A 1 280 ? 11.477 -26.734 -11.945 1 94.62 280 GLU A N 1
ATOM 2285 C CA . GLU A 1 280 ? 12.805 -26.984 -11.383 1 94.62 280 GLU A CA 1
ATOM 2286 C C . GLU A 1 280 ? 13.805 -25.938 -11.859 1 94.62 280 GLU A C 1
ATOM 2288 O O . GLU A 1 280 ? 14.641 -25.469 -11.086 1 94.62 280 GLU A O 1
ATOM 2293 N N . PHE A 1 281 ? 13.742 -25.578 -13.078 1 92.06 281 PHE A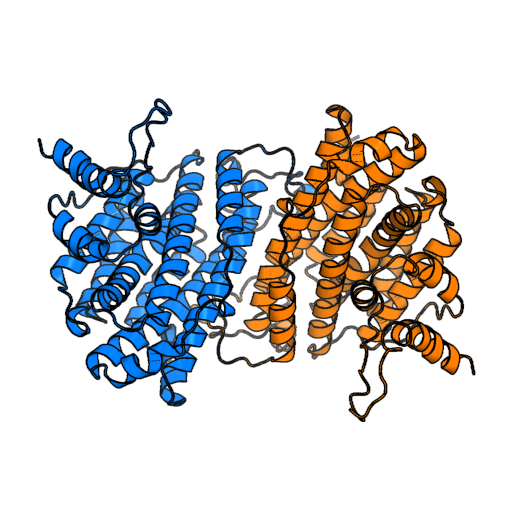 N 1
ATOM 2294 C CA . PHE A 1 281 ? 14.609 -24.547 -13.656 1 92.06 281 PHE A CA 1
ATOM 2295 C C . PHE A 1 281 ? 14.406 -23.219 -12.953 1 92.06 281 PHE A C 1
ATOM 2297 O O . PHE A 1 281 ? 15.375 -22.531 -12.594 1 92.06 281 PHE A O 1
ATOM 2304 N N . VAL A 1 282 ? 13.172 -22.875 -12.812 1 93.12 282 VAL A N 1
ATOM 2305 C CA . VAL A 1 282 ? 12.82 -21.625 -12.141 1 93.12 282 VAL A CA 1
ATOM 2306 C C . VAL A 1 282 ? 13.375 -21.625 -10.719 1 93.12 282 VAL A C 1
ATOM 2308 O O . VAL A 1 282 ? 13.922 -20.625 -10.258 1 93.12 282 VAL A O 1
ATOM 2311 N N . ALA A 1 283 ? 13.234 -22.75 -10.008 1 96.5 283 ALA A N 1
ATOM 2312 C CA . ALA A 1 283 ? 13.703 -22.859 -8.633 1 96.5 283 ALA A CA 1
ATOM 2313 C C . ALA A 1 283 ? 15.227 -22.75 -8.562 1 96.5 283 ALA A C 1
ATOM 2315 O O . ALA A 1 283 ? 15.766 -22.141 -7.641 1 96.5 283 ALA A O 1
ATOM 2316 N N . ASP A 1 284 ? 15.906 -23.359 -9.516 1 94.88 284 ASP A N 1
ATOM 2317 C CA . ASP A 1 284 ? 17.359 -23.281 -9.562 1 94.88 284 ASP A CA 1
ATOM 2318 C C . ASP A 1 284 ? 17.812 -21.828 -9.766 1 94.88 284 ASP A C 1
ATOM 2320 O O . ASP A 1 284 ? 18.812 -21.406 -9.172 1 94.88 284 ASP A O 1
ATOM 2324 N N . ARG A 1 285 ? 17.141 -21.141 -10.586 1 92.44 285 ARG A N 1
ATOM 2325 C CA . ARG A 1 285 ? 17.453 -19.719 -10.781 1 92.44 285 ARG A CA 1
ATOM 2326 C C . ARG A 1 285 ? 17.297 -18.938 -9.484 1 92.44 285 ARG A C 1
ATOM 2328 O O . ARG A 1 285 ? 18.125 -18.094 -9.156 1 92.44 285 ARG A O 1
ATOM 2335 N N . LEU A 1 286 ? 16.25 -19.234 -8.781 1 96.5 286 LEU A N 1
ATOM 2336 C CA . LEU A 1 286 ? 16.016 -18.578 -7.5 1 96.5 286 LEU A CA 1
ATOM 2337 C C . LEU A 1 286 ? 17.141 -18.891 -6.516 1 96.5 286 LEU A C 1
ATOM 2339 O O . LEU A 1 286 ? 17.641 -18 -5.832 1 96.5 286 LEU A O 1
ATOM 2343 N N . LEU A 1 287 ? 17.531 -20.172 -6.5 1 96.88 287 LEU A N 1
ATOM 2344 C CA . LEU A 1 287 ? 18.625 -20.578 -5.625 1 96.88 287 LEU A CA 1
ATOM 2345 C C . LEU A 1 287 ? 19.891 -19.797 -5.941 1 96.88 287 LEU A C 1
ATOM 2347 O O . LEU A 1 287 ? 20.578 -19.312 -5.031 1 96.88 287 LEU A O 1
ATOM 2351 N N . LEU A 1 288 ? 20.188 -19.594 -7.176 1 94.75 288 LEU A N 1
ATOM 2352 C CA . LEU A 1 288 ? 21.375 -18.859 -7.59 1 94.75 288 LEU A CA 1
ATOM 2353 C C . LEU A 1 288 ? 21.281 -17.391 -7.168 1 94.75 288 LEU A C 1
ATOM 2355 O O . LEU A 1 288 ? 22.25 -16.812 -6.684 1 94.75 288 LEU A O 1
ATOM 2359 N N . GLU A 1 289 ? 20.125 -16.812 -7.375 1 95.25 289 GLU A N 1
ATOM 2360 C CA . GLU A 1 289 ? 19.922 -15.422 -6.996 1 95.25 289 GLU A CA 1
ATOM 2361 C C . GLU A 1 289 ? 20.094 -15.227 -5.492 1 95.25 289 GLU A C 1
ATOM 2363 O O . GLU A 1 289 ? 20.516 -14.156 -5.043 1 95.25 289 GLU A O 1
ATOM 2368 N N . LEU A 1 290 ? 19.734 -16.25 -4.723 1 97.75 290 LEU A N 1
ATOM 2369 C CA . LEU A 1 290 ? 19.875 -16.203 -3.271 1 97.75 290 LEU A CA 1
ATOM 2370 C C . LEU A 1 290 ? 21.312 -16.5 -2.85 1 97.75 290 LEU A C 1
ATOM 2372 O O . LEU A 1 290 ? 21.656 -16.375 -1.673 1 97.75 290 LEU A O 1
ATOM 2376 N N . GLY A 1 291 ? 22.156 -16.891 -3.797 1 95.81 291 GLY A N 1
ATOM 2377 C CA . GLY A 1 291 ? 23.578 -17.109 -3.535 1 95.81 291 GLY A CA 1
ATOM 2378 C C . GLY A 1 291 ? 23.906 -18.547 -3.191 1 95.81 291 GLY A C 1
ATOM 2379 O O . GLY A 1 291 ? 24.922 -18.828 -2.541 1 95.81 291 GLY A O 1
ATOM 2380 N N . PHE A 1 292 ? 23.016 -19.516 -3.605 1 97 292 PHE A N 1
ATOM 2381 C CA . PHE A 1 292 ? 23.219 -20.922 -3.244 1 97 292 PHE A CA 1
ATOM 2382 C C . PHE A 1 292 ? 23.375 -21.781 -4.488 1 97 292 PHE A C 1
ATOM 2384 O O . PHE A 1 292 ? 23.203 -21.297 -5.609 1 97 292 PHE A O 1
ATOM 2391 N N . SER A 1 293 ? 23.703 -23.047 -4.297 1 94.5 293 SER A N 1
ATOM 2392 C CA . SER A 1 293 ? 23.922 -23.969 -5.406 1 94.5 293 SER A CA 1
ATOM 2393 C C . SER A 1 293 ? 22.609 -24.531 -5.938 1 94.5 293 SER A C 1
ATOM 2395 O O . SER A 1 293 ? 21.641 -24.672 -5.188 1 94.5 293 SER A O 1
ATOM 2397 N N . LYS A 1 294 ? 22.672 -24.797 -7.141 1 93.69 294 LYS A N 1
ATOM 2398 C CA . LYS A 1 294 ? 21.516 -25.422 -7.781 1 93.69 294 LYS A CA 1
ATOM 2399 C C . LYS A 1 294 ? 21.234 -26.797 -7.191 1 93.69 294 LYS A C 1
ATOM 2401 O O . LYS A 1 294 ? 22.156 -27.469 -6.68 1 93.69 294 LYS A O 1
ATOM 2406 N N . VAL A 1 295 ? 20.016 -27.203 -7.375 1 92.81 295 VAL A N 1
ATOM 2407 C CA . VAL A 1 295 ? 19.609 -28.531 -6.918 1 92.81 295 VAL A CA 1
ATOM 2408 C C . VAL A 1 295 ? 19.344 -29.438 -8.117 1 92.81 295 VAL A C 1
ATOM 2410 O O . VAL A 1 295 ? 19.797 -30.578 -8.156 1 92.81 295 VAL A O 1
ATOM 2413 N N . TRP A 1 296 ? 18.641 -29.094 -9.148 1 89.75 296 TRP A N 1
ATOM 2414 C CA . TRP A 1 296 ? 18.156 -29.953 -10.234 1 89.75 296 TRP A CA 1
ATOM 2415 C C . TRP A 1 296 ? 19.062 -29.828 -11.453 1 89.75 296 TRP A C 1
ATOM 2417 O O . TRP A 1 296 ? 19.141 -30.734 -12.281 1 89.75 296 TRP A O 1
ATOM 2427 N N . LEU A 1 297 ? 19.969 -28.906 -11.641 1 74.06 297 LEU A N 1
ATOM 2428 C CA . LEU A 1 297 ? 20.984 -28.734 -12.664 1 74.06 297 LEU A CA 1
ATOM 2429 C C . LEU A 1 297 ? 20.406 -29 -14.055 1 74.06 297 LEU A C 1
ATOM 2431 O O . LEU A 1 297 ? 21.094 -29.547 -14.922 1 74.06 297 LEU A O 1
ATOM 2435 N N . PHE A 1 298 ? 19.156 -28.797 -14.227 1 63.31 298 PHE A N 1
ATOM 2436 C CA . PHE A 1 298 ? 18.562 -29.172 -15.5 1 63.31 298 PHE A CA 1
ATOM 2437 C C . PHE A 1 298 ? 19.234 -28.453 -16.656 1 63.31 298 PHE A C 1
ATOM 2439 O O . PHE A 1 298 ? 19.406 -27.234 -16.625 1 63.31 298 PHE A O 1
ATOM 2446 N N . ARG A 1 299 ? 19.969 -29.188 -17.594 1 51.72 299 ARG A N 1
ATOM 2447 C CA . ARG A 1 299 ? 20.719 -28.719 -18.75 1 51.72 299 ARG A CA 1
ATOM 2448 C C . ARG A 1 299 ? 19.812 -28.484 -19.938 1 51.72 299 ARG A C 1
ATOM 2450 O O . ARG A 1 299 ? 20.062 -27.609 -20.766 1 51.72 299 ARG A O 1
ATOM 2457 N N . LYS A 1 300 ? 18.656 -29.172 -20.141 1 47.72 300 LYS A N 1
ATOM 2458 C CA . LYS A 1 300 ? 18.031 -29.203 -21.469 1 47.72 300 LYS A CA 1
ATOM 2459 C C . LYS A 1 300 ? 16.766 -28.344 -21.5 1 47.72 300 LYS A C 1
ATOM 2461 O O . LYS A 1 300 ? 15.852 -28.609 -22.281 1 47.72 300 LYS A O 1
ATOM 2466 N N . ILE A 1 301 ? 16.516 -27.391 -20.734 1 52.5 301 ILE A N 1
ATOM 2467 C CA . ILE A 1 301 ? 15.242 -26.688 -20.625 1 52.5 301 ILE A CA 1
ATOM 2468 C C . ILE A 1 301 ? 15.125 -25.656 -21.75 1 52.5 301 ILE A C 1
ATOM 2470 O O . ILE A 1 301 ? 14.055 -25.094 -21.984 1 52.5 301 ILE A O 1
ATOM 2474 N N . TYR A 1 302 ? 16.141 -25.453 -22.547 1 45.19 302 TYR A N 1
ATOM 2475 C CA . TYR A 1 302 ? 16.203 -24.406 -23.562 1 45.19 302 TYR A CA 1
ATOM 2476 C C . TYR A 1 302 ? 15.031 -24.531 -24.531 1 45.19 302 TYR A C 1
ATOM 2478 O O . TYR A 1 302 ? 14.445 -23.531 -24.922 1 45.19 302 TYR A O 1
ATOM 2486 N N . LEU A 1 303 ? 14.695 -25.719 -24.812 1 43.69 303 LEU A N 1
ATOM 2487 C CA . LEU A 1 303 ? 13.648 -25.891 -25.812 1 43.69 303 LEU A CA 1
ATOM 2488 C C . LEU A 1 303 ? 12.305 -25.422 -25.281 1 43.69 303 LEU A C 1
ATOM 2490 O O . LEU A 1 303 ? 11.516 -24.828 -26.016 1 43.69 303 LEU A O 1
ATOM 2494 N N . PHE A 1 304 ? 12.023 -25.672 -24.109 1 47.09 304 PHE A N 1
ATOM 2495 C CA . PHE A 1 304 ? 10.75 -25.266 -23.531 1 47.09 304 PHE A CA 1
ATOM 2496 C C . PHE A 1 304 ? 10.633 -23.75 -23.484 1 47.09 304 PHE A C 1
ATOM 2498 O O . PHE A 1 304 ? 9.609 -23.188 -23.875 1 47.09 304 PHE A O 1
ATOM 2505 N N . ILE A 1 305 ? 11.602 -23.156 -23 1 52.09 305 ILE A N 1
ATOM 2506 C CA . ILE A 1 305 ? 11.578 -21.703 -22.812 1 52.09 305 ILE A CA 1
ATOM 2507 C C . ILE A 1 305 ? 11.477 -21.016 -24.172 1 52.09 305 ILE A C 1
ATOM 2509 O O . ILE A 1 305 ? 10.719 -20.047 -24.328 1 52.09 305 ILE A O 1
ATOM 2513 N N . ILE A 1 306 ? 12.258 -21.594 -25.219 1 44.88 306 ILE A N 1
ATOM 2514 C CA . ILE A 1 306 ? 12.195 -21.062 -26.562 1 44.88 306 ILE A CA 1
ATOM 2515 C C . ILE A 1 306 ? 10.781 -21.219 -27.125 1 44.88 306 ILE A C 1
ATOM 2517 O O . ILE A 1 306 ? 10.266 -20.312 -27.781 1 44.88 306 ILE A O 1
ATOM 2521 N N . SER A 1 307 ? 10.266 -22.266 -26.828 1 42.81 307 SER A N 1
ATOM 2522 C CA . SER A 1 307 ? 8.93 -22.484 -27.359 1 42.81 307 SER A CA 1
ATOM 2523 C C . SER A 1 307 ? 7.918 -21.516 -26.766 1 42.81 307 SER A C 1
ATOM 2525 O O . SER A 1 307 ? 6.969 -21.109 -27.438 1 42.81 307 SER A O 1
ATOM 2527 N N . LEU A 1 308 ? 8.102 -21.188 -25.547 1 50.12 308 LEU A N 1
ATOM 2528 C CA . LEU A 1 308 ? 7.195 -20.219 -24.938 1 50.12 308 LEU A CA 1
ATOM 2529 C C . LEU A 1 308 ? 7.504 -18.812 -25.406 1 50.12 308 LEU A C 1
ATOM 2531 O O . LEU A 1 308 ? 6.605 -17.969 -25.5 1 50.12 308 LEU A O 1
ATOM 2535 N N . TYR A 1 309 ? 8.836 -18.5 -25.688 1 45.25 309 TYR A N 1
ATOM 2536 C CA . TYR A 1 309 ? 9.336 -17.141 -25.938 1 45.25 309 TYR A CA 1
ATOM 2537 C C . TYR A 1 309 ? 9.031 -16.719 -27.359 1 45.25 309 TYR A C 1
ATOM 2539 O O . TYR A 1 309 ? 9.055 -15.516 -27.672 1 45.25 309 TYR A O 1
ATOM 2547 N N . ASN A 1 310 ? 8.953 -17.547 -28.359 1 41.31 310 ASN A N 1
ATOM 2548 C CA . ASN A 1 310 ? 8.797 -16.969 -29.688 1 41.31 310 ASN A CA 1
ATOM 2549 C C . ASN A 1 310 ? 7.727 -15.883 -29.719 1 41.31 310 ASN A C 1
ATOM 2551 O O . ASN A 1 310 ? 7.699 -15.047 -30.609 1 41.31 310 ASN A O 1
ATOM 2555 N N . GLY A 1 311 ? 6.738 -15.93 -28.875 1 38 311 GLY A N 1
ATOM 2556 C CA . GLY A 1 311 ? 5.727 -14.883 -28.938 1 38 311 GLY A CA 1
ATOM 2557 C C . GLY A 1 311 ? 5.98 -13.758 -27.938 1 38 311 GLY A C 1
ATOM 2558 O O . GLY A 1 311 ? 5.18 -12.828 -27.844 1 38 311 GLY A O 1
ATOM 2559 N N . PHE A 1 312 ? 6.93 -13.867 -26.953 1 40.12 312 PHE A N 1
ATOM 2560 C CA . PHE A 1 312 ? 7 -12.93 -25.828 1 40.12 312 PHE A CA 1
ATOM 2561 C C . PHE A 1 312 ? 7.902 -11.75 -26.172 1 40.12 312 PHE A C 1
ATOM 2563 O O . PHE A 1 312 ? 8.922 -11.914 -26.844 1 40.12 312 PHE A O 1
ATOM 2570 N N . SER A 1 313 ? 7.383 -10.539 -26.203 1 36.34 313 SER A N 1
ATOM 2571 C CA . SER A 1 313 ? 8.234 -9.359 -26.25 1 36.34 313 SER A CA 1
ATOM 2572 C C . SER A 1 313 ? 9.391 -9.461 -25.25 1 36.34 313 SER A C 1
ATOM 2574 O O . SER A 1 313 ? 9.266 -10.109 -24.219 1 36.34 313 SER A O 1
ATOM 2576 N N . PHE A 1 314 ? 10.625 -9.227 -25.547 1 34.75 314 PHE A N 1
ATOM 2577 C CA . PHE A 1 314 ? 11.938 -9.266 -24.906 1 34.75 314 PHE A CA 1
ATOM 2578 C C . PHE A 1 314 ? 11.867 -8.734 -23.484 1 34.75 314 PHE A C 1
ATOM 2580 O O . PHE A 1 314 ? 12.539 -9.25 -22.594 1 34.75 314 PHE A O 1
ATOM 2587 N N . SER A 1 315 ? 11.164 -7.719 -23.281 1 35.09 315 SER A N 1
ATOM 2588 C CA . SER A 1 315 ? 11.141 -7.047 -21.984 1 35.09 315 SER A CA 1
ATOM 2589 C C . SER A 1 315 ? 10.578 -7.957 -20.906 1 35.09 315 SER A C 1
ATOM 2591 O O . SER A 1 315 ? 11.031 -7.914 -19.75 1 35.09 315 SER A O 1
ATOM 2593 N N . LEU A 1 316 ? 9.625 -8.672 -21.219 1 36.78 316 LEU A N 1
ATOM 2594 C CA . LEU A 1 316 ? 8.977 -9.555 -20.266 1 36.78 316 LEU A CA 1
ATOM 2595 C C . LEU A 1 316 ? 9.852 -10.766 -19.969 1 36.78 316 LEU A C 1
ATOM 2597 O O . LEU A 1 316 ? 9.852 -11.281 -18.844 1 36.78 316 LEU A O 1
ATOM 2601 N N . PHE A 1 317 ? 10.586 -11.258 -20.953 1 37.12 317 PHE A N 1
ATOM 2602 C CA . PHE A 1 317 ? 11.531 -12.344 -20.75 1 37.12 317 PHE A CA 1
ATOM 2603 C C . PHE A 1 317 ? 12.609 -11.945 -19.75 1 37.12 317 PHE A C 1
ATOM 2605 O O . PHE A 1 317 ? 13.047 -12.766 -18.938 1 37.12 317 PHE A O 1
ATOM 2612 N N . GLN A 1 318 ? 13 -10.734 -19.812 1 35.81 318 GLN A N 1
ATOM 2613 C CA . GLN A 1 318 ? 13.969 -10.25 -18.828 1 35.81 318 GLN A CA 1
ATOM 2614 C C . GLN A 1 318 ? 13.453 -10.445 -17.406 1 35.81 318 GLN A C 1
ATOM 2616 O O . GLN A 1 318 ? 14.227 -10.766 -16.5 1 35.81 318 GLN A O 1
ATOM 2621 N N . ALA A 1 319 ? 12.25 -10.141 -17.203 1 35.31 319 ALA A N 1
ATOM 2622 C CA . ALA A 1 319 ? 11.664 -10.281 -15.883 1 35.31 319 ALA A CA 1
ATOM 2623 C C . ALA A 1 319 ? 11.617 -11.75 -15.461 1 35.31 319 ALA A C 1
ATOM 2625 O O . ALA A 1 319 ? 11.758 -12.07 -14.273 1 35.31 319 ALA A O 1
ATOM 2626 N N . CYS A 1 320 ? 11.281 -12.633 -16.375 1 34.19 320 CYS A N 1
ATOM 2627 C CA . CYS A 1 320 ? 11.281 -14.047 -16.016 1 34.19 320 CYS A CA 1
ATOM 2628 C C . CYS A 1 320 ? 12.695 -14.609 -16.016 1 34.19 320 CYS A C 1
ATOM 2630 O O . CYS A 1 320 ? 13.023 -15.484 -15.203 1 34.19 320 CYS A O 1
ATOM 2632 N N . VAL A 1 321 ? 13.594 -14.297 -17.156 1 34.78 321 VAL A N 1
ATOM 2633 C CA . VAL A 1 321 ? 14.984 -14.758 -17.156 1 34.78 321 VAL A CA 1
ATOM 2634 C C . VAL A 1 321 ? 15.891 -13.68 -16.578 1 34.78 321 VAL A C 1
ATOM 2636 O O . VAL A 1 321 ? 15.766 -12.5 -16.922 1 34.78 321 VAL A O 1
ATOM 2639 N N . GLY A 1 322 ? 16.031 -13.461 -15.273 1 30.83 322 GLY A N 1
ATOM 2640 C CA . GLY A 1 322 ? 17 -12.609 -14.609 1 30.83 322 GLY A CA 1
ATOM 2641 C C . GLY A 1 322 ? 18.172 -12.219 -15.508 1 30.83 322 GLY A C 1
ATOM 2642 O O . GLY A 1 322 ? 19.219 -11.812 -15.023 1 30.83 322 GLY A O 1
ATOM 2643 N N . VAL A 1 323 ? 18.172 -12.461 -16.766 1 28.55 323 VAL A N 1
ATOM 2644 C CA . VAL A 1 323 ? 19.375 -12.188 -17.531 1 28.55 323 VAL A CA 1
ATOM 2645 C C . VAL A 1 323 ? 19.516 -10.688 -17.766 1 28.55 323 VAL A C 1
ATOM 2647 O O . VAL A 1 323 ? 18.625 -10.062 -18.359 1 28.55 323 VAL A O 1
ATOM 2650 N N . GLN A 1 324 ? 20.047 -9.938 -16.734 1 27.55 324 GLN A N 1
ATOM 2651 C CA . GLN A 1 324 ? 20.547 -8.586 -16.984 1 27.55 324 GLN A CA 1
ATOM 2652 C C . GLN A 1 324 ? 21.203 -8.484 -18.344 1 27.55 324 GLN A C 1
ATOM 2654 O O . GLN A 1 324 ? 22.141 -9.242 -18.656 1 27.55 324 GLN A O 1
ATOM 2659 N N . LEU A 1 325 ? 20.547 -7.977 -19.266 1 28.69 325 LEU A N 1
ATOM 2660 C CA . LEU A 1 325 ? 21.188 -7.512 -20.5 1 28.69 325 LEU A CA 1
ATOM 2661 C C . LEU A 1 325 ? 22.281 -6.484 -20.188 1 28.69 325 LEU A C 1
ATOM 2663 O O . LEU A 1 325 ? 21.984 -5.406 -19.672 1 28.69 325 LEU A O 1
ATOM 2667 N N . LEU A 1 326 ? 23.438 -6.824 -19.656 1 26.64 326 LEU A N 1
ATOM 2668 C CA . LEU A 1 326 ? 24.578 -5.926 -19.812 1 26.64 326 LEU A CA 1
ATOM 2669 C C . LEU A 1 326 ? 24.688 -5.43 -21.25 1 26.64 326 LEU A C 1
ATOM 2671 O O . LEU A 1 326 ? 25 -6.199 -22.156 1 26.64 326 LEU A O 1
ATOM 2675 N N . PHE A 1 327 ? 23.844 -4.574 -21.594 1 27.55 327 PHE A N 1
ATOM 2676 C CA . PHE A 1 327 ? 24.078 -3.797 -22.812 1 27.55 327 PHE A CA 1
ATOM 2677 C C . PHE A 1 327 ? 25.484 -3.18 -22.781 1 27.55 327 PHE A C 1
ATOM 2679 O O . PHE A 1 327 ? 25.891 -2.615 -21.781 1 27.55 327 PHE A O 1
ATOM 2686 N N . ALA A 1 328 ? 26.438 -3.764 -23.594 1 25.8 328 ALA A N 1
ATOM 2687 C CA . ALA A 1 328 ? 27.656 -3.127 -24.078 1 25.8 328 ALA A CA 1
ATOM 2688 C C . ALA A 1 328 ? 27.375 -1.722 -24.594 1 25.8 328 ALA A C 1
ATOM 2690 O O . ALA A 1 328 ? 26.703 -1.556 -25.609 1 25.8 328 ALA A O 1
ATOM 2691 N N . LYS A 1 329 ? 27.156 -0.741 -23.844 1 26.2 329 LYS A N 1
ATOM 2692 C CA . LYS A 1 329 ? 27.266 0.668 -24.219 1 26.2 329 LYS A CA 1
ATOM 2693 C C . LYS A 1 329 ? 28.5 0.917 -25.078 1 26.2 329 LYS A C 1
ATOM 2695 O O . LYS A 1 329 ? 29.188 1.921 -24.906 1 26.2 329 LYS A O 1
ATOM 2700 N N . LYS A 1 330 ? 29.141 -0.108 -25.75 1 26.34 330 LYS A N 1
ATOM 2701 C CA . LYS A 1 330 ? 30.062 0.7 -26.547 1 26.34 330 LYS A CA 1
ATOM 2702 C C . LYS A 1 330 ? 29.312 1.722 -27.391 1 26.34 330 LYS A C 1
ATOM 2704 O O . LYS A 1 330 ? 28.094 1.587 -27.594 1 26.34 330 LYS A O 1
ATOM 2709 N N . LYS A 1 331 ? 30.141 2.203 -28.469 1 24.64 331 LYS A N 1
ATOM 2710 C CA . LYS A 1 331 ? 30.203 3.346 -29.375 1 24.64 331 LYS A CA 1
ATOM 2711 C C . LYS A 1 331 ? 28.984 3.404 -30.281 1 24.64 331 LYS A C 1
ATOM 2713 O O . LYS A 1 331 ? 28.469 2.369 -30.719 1 24.64 331 LYS A O 1
ATOM 2718 N N . LYS A 1 332 ? 28.219 4.539 -30.328 1 25.66 332 LYS A N 1
ATOM 2719 C CA . LYS A 1 332 ? 27.281 5.273 -31.172 1 25.66 332 LYS A CA 1
ATOM 2720 C C . LYS A 1 332 ? 27.453 4.887 -32.625 1 25.66 332 LYS A C 1
ATOM 2722 O O . LYS A 1 332 ? 26.844 5.496 -33.531 1 25.66 332 LYS A O 1
ATOM 2727 N N . LYS A 1 333 ? 28.609 4.34 -33.062 1 23.47 333 LYS A N 1
ATOM 2728 C CA . LYS A 1 333 ? 28.562 4.645 -34.469 1 23.47 333 LYS A CA 1
ATOM 2729 C C . LYS A 1 333 ? 27.344 4 -35.156 1 23.47 333 LYS A C 1
ATOM 2731 O O . LYS A 1 333 ? 26.734 3.09 -34.594 1 23.47 333 LYS A O 1
ATOM 2736 N N . ASN A 1 334 ? 27.344 3.795 -36.531 1 22.44 334 ASN A N 1
ATOM 2737 C CA . ASN A 1 334 ? 26.5 3.711 -37.719 1 22.44 334 ASN A CA 1
ATOM 2738 C C . ASN A 1 334 ? 25.656 2.439 -37.719 1 22.44 334 ASN A C 1
ATOM 2740 O O . ASN A 1 334 ? 25.141 2.021 -38.75 1 22.44 334 ASN A O 1
ATOM 2744 N N . LEU A 1 335 ? 25.922 1.37 -36.688 1 24.53 335 LEU A N 1
ATOM 2745 C CA . LEU A 1 335 ? 25.359 0.226 -37.406 1 24.53 335 LEU A CA 1
ATOM 2746 C C . LEU A 1 335 ? 23.828 0.237 -37.312 1 24.53 335 LEU A C 1
ATOM 2748 O O . LEU A 1 335 ? 23.266 0.312 -36.219 1 24.53 335 LEU A O 1
ATOM 2752 N N . PRO A 1 336 ? 23.078 0.511 -38.438 1 24.61 336 PRO A N 1
ATOM 2753 C CA . PRO A 1 336 ? 21.656 0.673 -38.75 1 24.61 336 PRO A CA 1
ATOM 2754 C C . PRO A 1 336 ? 20.781 -0.348 -38.031 1 24.61 336 PRO A C 1
ATOM 2756 O O . PRO A 1 336 ? 19.844 0.029 -37.312 1 24.61 336 PRO A O 1
ATOM 2759 N N . PHE A 1 337 ? 20.141 -1.261 -38.844 1 25.16 337 PHE A N 1
ATOM 2760 C CA . PHE A 1 337 ? 18.891 -2.016 -38.906 1 25.16 337 PHE A CA 1
ATOM 2761 C C . PHE A 1 337 ? 18.906 -3.174 -37.906 1 25.16 337 PHE A C 1
ATOM 2763 O O . PHE A 1 337 ? 17.859 -3.764 -37.625 1 25.16 337 PHE A O 1
ATOM 2770 N N . TYR A 1 338 ? 20.109 -3.846 -37.719 1 25.25 338 TYR A N 1
ATOM 2771 C CA . TYR A 1 338 ? 20.094 -5.23 -37.25 1 25.25 338 TYR A CA 1
ATOM 2772 C C . TYR A 1 338 ? 19.812 -5.297 -35.75 1 25.25 338 TYR A C 1
ATOM 2774 O O . TYR A 1 338 ? 20.484 -6.031 -35.031 1 25.25 338 TYR A O 1
ATOM 2782 N N . GLN A 1 339 ? 19.422 -4.242 -35.188 1 26.34 339 GLN A N 1
ATOM 2783 C CA . GLN A 1 339 ? 19.391 -4.18 -33.719 1 26.34 339 GLN A CA 1
ATOM 2784 C C . GLN A 1 339 ? 18.344 -5.121 -33.156 1 26.34 339 GLN A C 1
ATOM 2786 O O . GLN A 1 339 ? 18.328 -5.398 -31.953 1 26.34 339 GLN A O 1
ATOM 2791 N N . ASN A 1 340 ? 17.328 -5.273 -33.938 1 27.94 340 ASN A N 1
ATOM 2792 C CA . ASN A 1 340 ? 16.203 -6.012 -33.375 1 27.94 340 ASN A CA 1
ATOM 2793 C C . ASN A 1 340 ? 16.562 -7.473 -33.125 1 27.94 340 ASN A C 1
ATOM 2795 O O . ASN A 1 340 ? 16.016 -8.102 -32.219 1 27.94 340 ASN A O 1
ATOM 2799 N N . ASN A 1 341 ? 17.266 -8.133 -34.125 1 27.47 341 ASN A N 1
ATOM 2800 C CA . ASN A 1 341 ? 17.516 -9.57 -34.156 1 27.47 341 ASN A CA 1
ATOM 2801 C C . ASN A 1 341 ? 18.641 -9.953 -33.219 1 27.47 341 ASN A C 1
ATOM 2803 O O . ASN A 1 341 ? 18.953 -11.141 -33.031 1 27.47 341 ASN A O 1
ATOM 2807 N N . LEU A 1 342 ? 19.531 -9.07 -32.875 1 27.89 342 LEU A N 1
ATOM 2808 C CA . LEU A 1 342 ? 20.734 -9.484 -32.156 1 27.89 342 LEU A CA 1
ATOM 2809 C C . LEU A 1 342 ? 20.406 -9.828 -30.719 1 27.89 342 LEU A C 1
ATOM 2811 O O . LEU A 1 342 ? 21.125 -10.609 -30.078 1 27.89 342 LEU A O 1
ATOM 2815 N N . VAL A 1 343 ? 19.453 -9.148 -30.141 1 28.42 343 VAL A N 1
ATOM 2816 C CA . VAL A 1 343 ? 19.125 -9.438 -28.75 1 28.42 343 VAL A CA 1
ATOM 2817 C C . VAL A 1 343 ? 18.5 -10.828 -28.641 1 28.42 343 VAL A C 1
ATOM 2819 O O . VAL A 1 343 ? 18.484 -11.422 -27.562 1 28.42 343 VAL A O 1
ATOM 2822 N N . LYS A 1 344 ? 18.016 -11.406 -29.75 1 30 344 LYS A N 1
ATOM 2823 C CA . LYS A 1 344 ? 17.516 -12.773 -29.906 1 30 344 LYS A CA 1
ATOM 2824 C C . LYS A 1 344 ? 18.641 -13.789 -29.703 1 30 344 LYS A C 1
ATOM 2826 O O . LYS A 1 344 ? 18.453 -14.812 -29.047 1 30 344 LYS A O 1
ATOM 2831 N N . ILE A 1 345 ? 19.703 -13.578 -30.375 1 28.39 345 ILE A N 1
ATOM 2832 C CA . ILE A 1 345 ? 20.812 -14.516 -30.547 1 28.39 345 ILE A CA 1
ATOM 2833 C C . ILE A 1 345 ? 21.656 -14.562 -29.266 1 28.39 345 ILE A C 1
ATOM 2835 O O . ILE A 1 345 ? 22.109 -15.625 -28.859 1 28.39 345 ILE A O 1
ATOM 2839 N N . TYR A 1 346 ? 21.812 -13.445 -28.641 1 26.88 346 TYR A N 1
ATOM 2840 C CA . TYR A 1 346 ? 22.812 -13.5 -27.562 1 26.88 346 TYR A CA 1
ATOM 2841 C C . TYR A 1 346 ? 22.25 -14.203 -26.344 1 26.88 346 TYR A C 1
ATOM 2843 O O . TYR A 1 346 ? 23 -14.703 -25.5 1 26.88 346 TYR A O 1
ATOM 2851 N N . VAL A 1 347 ? 20.969 -14.07 -26.094 1 29.77 347 VAL A N 1
ATOM 2852 C CA . VAL A 1 347 ? 20.406 -14.922 -25.047 1 29.77 347 VAL A CA 1
ATOM 2853 C C . VAL A 1 347 ? 20.562 -16.391 -25.422 1 29.77 347 VAL A C 1
ATOM 2855 O O . VAL A 1 347 ? 20.875 -17.234 -24.578 1 29.77 347 VAL A O 1
ATOM 2858 N N . CYS A 1 348 ? 20.391 -16.75 -26.656 1 27.41 348 CYS A N 1
ATOM 2859 C CA . CYS A 1 348 ? 20.734 -18.062 -27.188 1 27.41 348 CYS A CA 1
ATOM 2860 C C . CYS A 1 348 ? 22.219 -18.328 -27.094 1 27.41 348 CYS A C 1
ATOM 2862 O O . CYS A 1 348 ? 22.641 -19.438 -26.797 1 27.41 348 CYS A O 1
ATOM 2864 N N . LEU A 1 349 ? 23.062 -17.422 -27.359 1 28.27 349 LEU A N 1
ATOM 2865 C CA . LEU A 1 349 ? 24.5 -17.656 -27.453 1 28.27 349 LEU A CA 1
ATOM 2866 C C . LEU A 1 349 ? 25.125 -17.797 -26.078 1 28.27 349 LEU A C 1
ATOM 2868 O O . LEU A 1 349 ? 26.047 -18.594 -25.891 1 28.27 349 LEU A O 1
ATOM 2872 N N . HIS A 1 350 ? 24.828 -16.938 -25.141 1 28.31 350 HIS A N 1
ATOM 2873 C CA . HIS A 1 350 ? 25.516 -17.172 -23.875 1 28.31 350 HIS A CA 1
ATOM 2874 C C . HIS A 1 350 ? 25.062 -18.484 -23.234 1 28.31 350 HIS A C 1
ATOM 2876 O O . HIS A 1 350 ? 25.781 -19.062 -22.422 1 28.31 350 HIS A O 1
ATOM 2882 N N . LEU A 1 351 ? 23.891 -18.828 -23.484 1 29.09 351 LEU A N 1
ATOM 2883 C CA . LEU A 1 351 ? 23.516 -20.172 -23.078 1 29.09 351 LEU A CA 1
ATOM 2884 C C . LEU A 1 351 ? 24.281 -21.219 -23.891 1 29.09 351 LEU A C 1
ATOM 2886 O O . LEU A 1 351 ? 24.484 -22.344 -23.438 1 29.09 351 LEU A O 1
ATOM 2890 N N . LEU A 1 352 ? 24.609 -20.906 -25.109 1 27.5 352 LEU A N 1
ATOM 2891 C CA . LEU A 1 352 ? 25.438 -21.844 -25.859 1 27.5 352 LEU A CA 1
ATOM 2892 C C . LEU A 1 352 ? 26.844 -21.906 -25.281 1 27.5 352 LEU A C 1
ATOM 2894 O O . LEU A 1 352 ? 27.562 -22.891 -25.484 1 27.5 352 LEU A O 1
ATOM 2898 N N . LYS A 1 353 ? 27.359 -20.812 -24.797 1 29.11 353 LYS A N 1
ATOM 2899 C CA . LYS A 1 353 ? 28.766 -20.969 -24.453 1 29.11 353 LYS A CA 1
ATOM 2900 C C . LYS A 1 353 ? 28.938 -21.906 -23.281 1 29.11 353 LYS A C 1
ATOM 2902 O O . LYS A 1 353 ? 30.031 -22.453 -23.062 1 29.11 353 LYS A O 1
ATOM 2907 N N . THR A 1 354 ? 28.016 -21.797 -22.344 1 27.86 354 THR A N 1
ATOM 2908 C CA . THR A 1 354 ? 28.438 -22.688 -21.266 1 27.86 354 THR A CA 1
ATOM 2909 C C . THR A 1 354 ? 28.312 -24.156 -21.688 1 27.86 354 THR A C 1
ATOM 2911 O O . THR A 1 354 ? 28.594 -25.047 -20.891 1 27.86 354 THR A O 1
ATOM 2914 N N . THR A 1 355 ? 27.609 -24.359 -22.781 1 25.25 355 THR A N 1
ATOM 2915 C CA . THR A 1 355 ? 27.719 -25.75 -23.203 1 25.25 355 THR A CA 1
ATOM 2916 C C . THR A 1 355 ? 29.078 -26 -23.859 1 25.25 355 THR A C 1
ATOM 2918 O O . THR A 1 355 ? 29.453 -27.156 -24.109 1 25.25 355 THR A O 1
ATOM 2921 N N . LEU A 1 356 ? 29.766 -24.969 -24.344 1 24.12 356 LEU A N 1
ATOM 2922 C CA . LEU A 1 356 ? 31.047 -25.438 -24.844 1 24.12 356 LEU A CA 1
ATOM 2923 C C . LEU A 1 356 ? 32.062 -25.594 -23.719 1 24.12 356 LEU A C 1
ATOM 2925 O O . LEU A 1 356 ? 32.156 -24.703 -22.859 1 24.12 356 LEU A O 1
ATOM 2929 N N . MET B 1 1 ? -18.203 -38.25 16.859 1 24.27 1 MET B N 1
ATOM 2930 C CA . MET B 1 1 ? -16.969 -38.062 16.094 1 24.27 1 MET B CA 1
ATOM 2931 C C . MET B 1 1 ? -16.781 -36.594 15.711 1 24.27 1 MET B C 1
ATOM 2933 O O . MET B 1 1 ? -17.609 -36.031 15 1 24.27 1 MET B O 1
ATOM 2937 N N . GLY B 1 2 ? -16.188 -35.656 16.594 1 26.58 2 GLY B N 1
ATOM 2938 C CA . GLY B 1 2 ? -16.344 -34.219 16.766 1 26.58 2 GLY B CA 1
ATOM 2939 C C . GLY B 1 2 ? -15.742 -33.438 15.625 1 26.58 2 GLY B C 1
ATOM 2940 O O . GLY B 1 2 ? -14.742 -33.844 15.031 1 26.58 2 GLY B O 1
ATOM 2941 N N . GLU B 1 3 ? -16.547 -32.656 14.883 1 28.33 3 GLU B N 1
ATOM 2942 C CA . GLU B 1 3 ? -16.328 -31.938 13.641 1 28.33 3 GLU B CA 1
ATOM 2943 C C . GLU B 1 3 ? -15.133 -31 13.758 1 28.33 3 GLU B C 1
ATOM 2945 O O . GLU B 1 3 ? -15.047 -30.203 14.695 1 28.33 3 GLU B O 1
ATOM 2950 N N . PRO B 1 4 ? -13.883 -31.438 13.32 1 31.2 4 PRO B N 1
ATOM 2951 C CA . PRO B 1 4 ? -12.625 -30.688 13.422 1 31.2 4 PRO B CA 1
ATOM 2952 C C . PRO B 1 4 ? -12.734 -29.266 12.898 1 31.2 4 PRO B C 1
ATOM 2954 O O . PRO B 1 4 ? -13.062 -29.062 11.727 1 31.2 4 PRO B O 1
ATOM 2957 N N . GLY B 1 5 ? -13.391 -28.359 13.688 1 31.7 5 GLY B N 1
ATOM 2958 C CA . GLY B 1 5 ? -13.523 -26.938 13.461 1 31.7 5 GLY B CA 1
ATOM 2959 C C . GLY B 1 5 ? -12.234 -26.297 12.961 1 31.7 5 GLY B C 1
ATOM 2960 O O . GLY B 1 5 ? -11.141 -26.688 13.367 1 31.7 5 GLY B O 1
ATOM 2961 N N . SER B 1 6 ? -12.281 -25.688 11.648 1 34.09 6 SER B N 1
ATOM 2962 C CA . SER B 1 6 ? -11.227 -25.234 10.75 1 34.09 6 SER B CA 1
ATOM 2963 C C . SER B 1 6 ? -10.281 -24.266 11.445 1 34.09 6 SER B C 1
ATOM 2965 O O . SER B 1 6 ? -10.727 -23.312 12.086 1 34.09 6 SER B O 1
ATOM 2967 N N . GLU B 1 7 ? -9.094 -24.688 11.773 1 33.59 7 GLU B N 1
ATOM 2968 C CA . GLU B 1 7 ? -7.895 -24.094 12.359 1 33.59 7 GLU B CA 1
ATOM 2969 C C . GLU B 1 7 ? -7.555 -22.766 11.719 1 33.59 7 GLU B C 1
ATOM 2971 O O . GLU B 1 7 ? -6.809 -21.969 12.289 1 33.59 7 GLU B O 1
ATOM 2976 N N . ALA B 1 8 ? -7.918 -22.531 10.391 1 36 8 ALA B N 1
ATOM 2977 C CA . ALA B 1 8 ? -7.566 -21.266 9.734 1 36 8 ALA B CA 1
ATOM 2978 C C . ALA B 1 8 ? -8.18 -20.078 10.469 1 36 8 ALA B C 1
ATOM 2980 O O . ALA B 1 8 ? -7.707 -18.953 10.32 1 36 8 ALA B O 1
ATOM 2981 N N . SER B 1 9 ? -9.281 -20.359 11.383 1 34.19 9 SER B N 1
ATOM 2982 C CA . SER B 1 9 ? -10.008 -19.281 12.055 1 34.19 9 SER B CA 1
ATOM 2983 C C . SER B 1 9 ? -9.25 -18.781 13.273 1 34.19 9 SER B C 1
ATOM 2985 O O . SER B 1 9 ? -9.594 -17.734 13.836 1 34.19 9 SER B O 1
ATOM 2987 N N . ARG B 1 10 ? -8.336 -19.578 13.922 1 34.44 10 ARG B N 1
ATOM 2988 C CA . ARG B 1 10 ? -7.781 -19.266 15.234 1 34.44 10 ARG B CA 1
ATOM 2989 C C . ARG B 1 10 ? -6.652 -18.25 15.133 1 34.44 10 ARG B C 1
ATOM 2991 O O . ARG B 1 10 ? -6.07 -17.859 16.141 1 34.44 10 ARG B O 1
ATOM 2998 N N . LEU B 1 11 ? -6.18 -18.172 14.055 1 33.97 11 LEU B N 1
ATOM 2999 C CA . LEU B 1 11 ? -4.914 -17.453 14.008 1 33.97 11 LEU B CA 1
ATOM 3000 C C . LEU B 1 11 ? -5.066 -16.047 14.578 1 33.97 11 LEU B C 1
ATOM 3002 O O . LEU B 1 11 ? -4.102 -15.469 15.086 1 33.97 11 LEU B O 1
ATOM 3006 N N . PHE B 1 12 ? -6.254 -15.391 14.203 1 34.44 12 PHE B N 1
ATOM 3007 C CA . PHE B 1 12 ? -6.293 -13.953 14.461 1 34.44 12 PHE B CA 1
ATOM 3008 C C . PHE B 1 12 ? -6.812 -13.664 15.859 1 34.44 12 PHE B C 1
ATOM 3010 O O . PHE B 1 12 ? -6.996 -12.508 16.234 1 34.44 12 PHE B O 1
ATOM 3017 N N . SER B 1 13 ? -7.176 -14.75 16.641 1 33.5 13 SER B N 1
ATOM 3018 C CA . SER B 1 13 ? -8.023 -14.461 17.797 1 33.5 13 SER B CA 1
ATOM 3019 C C . SER B 1 13 ? -7.211 -13.867 18.938 1 33.5 13 SER B C 1
ATOM 3021 O O . SER B 1 13 ? -7.77 -13.25 19.859 1 33.5 13 SER B O 1
ATOM 3023 N N . ASP B 1 14 ? -6.012 -14.273 19.109 1 34.12 14 ASP B N 1
ATOM 3024 C CA . ASP B 1 14 ? -5.641 -14.188 20.531 1 34.12 14 ASP B CA 1
ATOM 3025 C C . ASP B 1 14 ? -5.32 -12.75 20.922 1 34.12 14 ASP B C 1
ATOM 3027 O O . ASP B 1 14 ? -5.266 -12.422 22.109 1 34.12 14 ASP B O 1
ATOM 3031 N N . GLY B 1 15 ? -4.641 -12.016 20.062 1 34.53 15 GLY B N 1
ATOM 3032 C CA . GLY B 1 15 ? -4.074 -10.867 20.766 1 34.53 15 GLY B CA 1
ATOM 3033 C C . GLY B 1 15 ? -5.113 -9.82 21.125 1 34.53 15 GLY B C 1
ATOM 3034 O O . GLY B 1 15 ? -4.781 -8.781 21.703 1 34.53 15 GLY B O 1
ATOM 3035 N N . LEU B 1 16 ? -6.008 -9.555 20.156 1 38.47 16 LEU B N 1
ATOM 3036 C CA . LEU B 1 16 ? -6.801 -8.383 20.531 1 38.47 16 LEU B CA 1
ATOM 3037 C C . LEU B 1 16 ? -7.82 -8.75 21.609 1 38.47 16 LEU B C 1
ATOM 3039 O O . LEU B 1 16 ? -8.82 -9.422 21.312 1 38.47 16 LEU B O 1
ATOM 3043 N N . GLU B 1 17 ? -7.5 -8.938 22.75 1 37.06 17 GLU B N 1
ATOM 3044 C CA . GLU B 1 17 ? -8.383 -9.055 23.906 1 37.06 17 GLU B CA 1
ATOM 3045 C C . GLU B 1 17 ? -9.578 -8.109 23.781 1 37.06 17 GLU B C 1
ATOM 3047 O O . GLU B 1 17 ? -10.586 -8.289 24.469 1 37.06 17 GLU B O 1
ATOM 3052 N N . ASN B 1 18 ? -9.359 -6.855 23.391 1 39.12 18 ASN B N 1
ATOM 3053 C CA . ASN B 1 18 ? -10.555 -6.012 23.344 1 39.12 18 ASN B CA 1
ATOM 3054 C C . ASN B 1 18 ? -11.562 -6.52 22.312 1 39.12 18 ASN B C 1
ATOM 3056 O O . ASN B 1 18 ? -12.344 -5.738 21.766 1 39.12 18 ASN B O 1
ATOM 3060 N N . GLY B 1 19 ? -11.672 -7.758 21.969 1 41.66 19 GLY B N 1
ATOM 3061 C CA . GLY B 1 19 ? -12.289 -8.766 21.125 1 41.66 19 GLY B CA 1
ATOM 3062 C C . GLY B 1 19 ? -13.805 -8.727 21.156 1 41.66 19 GLY B C 1
ATOM 3063 O O . GLY B 1 19 ? -14.469 -9.25 20.25 1 41.66 19 GLY B O 1
ATOM 3064 N N . LEU B 1 20 ? -14.359 -8.641 22.422 1 45.16 20 LEU B N 1
ATOM 3065 C CA . LEU B 1 20 ? -15.797 -8.883 22.562 1 45.16 20 LEU B CA 1
ATOM 3066 C C . LEU B 1 20 ? -16.594 -7.988 21.609 1 45.16 20 LEU B C 1
ATOM 3068 O O . LEU B 1 20 ? -17.562 -8.438 20.984 1 45.16 20 LEU B O 1
ATOM 3072 N N . LYS B 1 21 ? -16.25 -6.598 21.625 1 51.53 21 LYS B N 1
ATOM 3073 C CA . LYS B 1 21 ? -17.062 -5.602 20.922 1 51.53 21 LYS B CA 1
ATOM 3074 C C . LYS B 1 21 ? -16.656 -5.516 19.453 1 51.53 21 LYS B C 1
ATOM 3076 O O . LYS B 1 21 ? -17.391 -4.926 18.641 1 51.53 21 LYS B O 1
ATOM 3081 N N . SER B 1 22 ? -15.523 -5.957 19.062 1 60.41 22 SER B N 1
ATOM 3082 C CA . SER B 1 22 ? -15.062 -5.926 17.688 1 60.41 22 SER B CA 1
ATOM 3083 C C . SER B 1 22 ? -15.898 -6.84 16.797 1 60.41 22 SER B C 1
ATOM 3085 O O . SER B 1 22 ? -16.219 -6.488 15.656 1 60.41 22 SER B O 1
ATOM 3087 N N . ASN B 1 23 ? -16.375 -7.859 17.344 1 68.06 23 ASN B N 1
ATOM 3088 C CA . ASN B 1 23 ? -17.156 -8.805 16.531 1 68.06 23 ASN B CA 1
ATOM 3089 C C . ASN B 1 23 ? -18.547 -8.266 16.234 1 68.06 23 ASN B C 1
ATOM 3091 O O . ASN B 1 23 ? -19.234 -8.789 15.352 1 68.06 23 ASN B O 1
ATOM 3095 N N . GLU B 1 24 ? -18.812 -7.152 16.859 1 83.69 24 GLU B N 1
ATOM 3096 C CA . GLU B 1 24 ? -20.125 -6.574 16.609 1 83.69 24 GLU B CA 1
ATOM 3097 C C . GLU B 1 24 ? -20.094 -5.633 15.414 1 83.69 24 GLU B C 1
ATOM 3099 O O . GLU B 1 24 ? -21.141 -5.336 14.828 1 83.69 24 GLU B O 1
ATOM 3104 N N . GLU B 1 25 ? -18.891 -5.16 15.055 1 92.81 25 GLU B N 1
ATOM 3105 C CA . GLU B 1 25 ? -18.797 -4.266 13.906 1 92.81 25 GLU B CA 1
ATOM 3106 C C . GLU B 1 25 ? -18.641 -5.051 12.602 1 92.81 25 GLU B C 1
ATOM 3108 O O . GLU B 1 25 ? -17.688 -5.809 12.438 1 92.81 25 GLU B O 1
ATOM 3113 N N . PRO B 1 26 ? -19.516 -4.844 11.727 1 93.06 26 PRO B N 1
ATOM 3114 C CA . PRO B 1 26 ? -19.453 -5.57 10.453 1 93.06 26 PRO B CA 1
ATOM 3115 C C . PRO B 1 26 ? -18.109 -5.391 9.742 1 93.06 26 PRO B C 1
ATOM 3117 O O . PRO B 1 26 ? -17.594 -6.336 9.141 1 93.06 26 PRO B O 1
ATOM 3120 N N . LEU B 1 27 ? -17.516 -4.234 9.852 1 95.19 27 LEU B N 1
ATOM 3121 C CA . LEU B 1 27 ? -16.25 -3.924 9.188 1 95.19 27 LEU B CA 1
ATOM 3122 C C . LEU B 1 27 ? -15.117 -4.773 9.75 1 95.19 27 LEU B C 1
ATOM 3124 O O . LEU B 1 27 ? -14.094 -4.973 9.086 1 95.19 27 LEU B O 1
ATOM 3128 N N . LEU B 1 28 ? -15.32 -5.293 10.977 1 95.56 28 LEU B N 1
ATOM 3129 C CA . LEU B 1 28 ? -14.227 -5.93 11.703 1 95.56 28 LEU B CA 1
ATOM 3130 C C . LEU B 1 28 ? -14.477 -7.43 11.852 1 95.56 28 LEU B C 1
ATOM 3132 O O . LEU B 1 28 ? -13.586 -8.172 12.273 1 95.56 28 LEU B O 1
ATOM 3136 N N . ARG B 1 29 ? -15.648 -7.879 11.461 1 92.75 29 ARG B N 1
ATOM 3137 C CA . ARG B 1 29 ? -16 -9.281 11.617 1 92.75 29 ARG B CA 1
ATOM 3138 C C . ARG B 1 29 ? -15.109 -10.172 10.758 1 92.75 29 ARG B C 1
ATOM 3140 O O . ARG B 1 29 ? -14.812 -9.844 9.609 1 92.75 29 ARG B O 1
ATOM 3147 N N . LYS B 1 30 ? -14.719 -11.266 11.375 1 90 30 LYS B N 1
ATOM 3148 C CA . LYS B 1 30 ? -13.906 -12.227 10.633 1 90 30 LYS B CA 1
ATOM 3149 C C . LYS B 1 30 ? -14.547 -12.586 9.297 1 90 30 LYS B C 1
ATOM 3151 O O . LYS B 1 30 ? -15.75 -12.852 9.234 1 90 30 LYS B O 1
ATOM 3156 N N . ASN B 1 31 ? -13.742 -12.492 8.281 1 88.12 31 ASN B N 1
ATOM 3157 C CA . ASN B 1 31 ? -14.172 -12.742 6.91 1 88.12 31 ASN B CA 1
ATOM 3158 C C . ASN B 1 31 ? -13.25 -13.719 6.195 1 88.12 31 ASN B C 1
ATOM 3160 O O . ASN B 1 31 ? -12.195 -13.328 5.688 1 88.12 31 ASN B O 1
ATOM 3164 N N . PRO B 1 32 ? -13.633 -14.969 6.152 1 83.25 32 PRO B N 1
ATOM 3165 C CA . PRO B 1 32 ? -12.781 -15.961 5.492 1 83.25 32 PRO B CA 1
ATOM 3166 C C . PRO B 1 32 ? -12.57 -15.664 4.008 1 83.25 32 PRO B C 1
ATOM 3168 O O . PRO B 1 32 ? -11.641 -16.203 3.393 1 83.25 32 PRO B O 1
ATOM 3171 N N . ARG B 1 33 ? -13.344 -14.82 3.459 1 84.06 33 ARG B N 1
ATOM 3172 C CA . ARG B 1 33 ? -13.266 -14.516 2.033 1 84.06 33 ARG B CA 1
ATOM 3173 C C . ARG B 1 33 ? -12.547 -13.203 1.794 1 84.06 33 ARG B C 1
ATOM 3175 O O . ARG B 1 33 ? -12.664 -12.602 0.72 1 84.06 33 ARG B O 1
ATOM 3182 N N . ARG B 1 34 ? -11.836 -12.781 2.789 1 84.94 34 ARG B N 1
ATOM 3183 C CA . ARG B 1 34 ? -11.25 -11.453 2.709 1 84.94 34 ARG B CA 1
ATOM 3184 C C . ARG B 1 34 ? -10.086 -11.422 1.723 1 84.94 34 ARG B C 1
ATOM 3186 O O . ARG B 1 34 ? -9.547 -10.359 1.418 1 84.94 34 ARG B O 1
ATOM 3193 N N . PHE B 1 35 ? -9.758 -12.562 1.166 1 84.69 35 PHE B N 1
ATOM 3194 C CA . PHE B 1 35 ? -8.602 -12.641 0.284 1 84.69 35 PHE B CA 1
ATOM 3195 C C . PHE B 1 35 ? -9.016 -12.438 -1.17 1 84.69 35 PHE B C 1
ATOM 3197 O O . PHE B 1 35 ? -8.156 -12.289 -2.047 1 84.69 35 PHE B O 1
ATOM 3204 N N . VAL B 1 36 ? -10.305 -12.492 -1.38 1 90 36 VAL B N 1
ATOM 3205 C CA . VAL B 1 36 ? -10.82 -12.289 -2.73 1 90 36 VAL B CA 1
ATOM 3206 C C . VAL B 1 36 ? -11.664 -11.023 -2.775 1 90 36 VAL B C 1
ATOM 3208 O O . VAL B 1 36 ? -12.391 -10.719 -1.828 1 90 36 VAL B O 1
ATOM 3211 N N . ILE B 1 37 ? -11.656 -10.352 -3.895 1 92.69 37 ILE B N 1
ATOM 3212 C CA . ILE B 1 37 ? -12.258 -9.023 -3.941 1 92.69 37 ILE B CA 1
ATOM 3213 C C . ILE B 1 37 ? -13.727 -9.125 -4.352 1 92.69 37 ILE B C 1
ATOM 3215 O O . ILE B 1 37 ? -14.586 -8.453 -3.779 1 92.69 37 ILE B O 1
ATOM 3219 N N . PHE B 1 38 ? -13.984 -9.984 -5.34 1 92.06 38 PHE B N 1
ATOM 3220 C CA . PHE B 1 38 ? -15.359 -10.094 -5.805 1 92.06 38 PHE B CA 1
ATOM 3221 C C . PHE B 1 38 ? -16.094 -11.219 -5.086 1 92.06 38 PHE B C 1
ATOM 3223 O O . PHE B 1 38 ? -15.484 -12.242 -4.742 1 92.06 38 PHE B O 1
ATOM 3230 N N . PRO B 1 39 ? -17.344 -11.055 -4.836 1 92.94 39 PRO B N 1
ATOM 3231 C CA . PRO B 1 39 ? -18.188 -9.93 -5.262 1 92.94 39 PRO B CA 1
ATOM 3232 C C . PRO B 1 39 ? -18.031 -8.703 -4.367 1 92.94 39 PRO B C 1
ATOM 3234 O O . PRO B 1 39 ? -17.656 -8.828 -3.199 1 92.94 39 PRO B O 1
ATOM 3237 N N . ILE B 1 40 ? -18.344 -7.566 -4.953 1 95.25 40 ILE B N 1
ATOM 3238 C CA . ILE B 1 40 ? -18.312 -6.324 -4.191 1 95.25 40 ILE B CA 1
ATOM 3239 C C . ILE B 1 40 ? -19.562 -6.227 -3.309 1 95.25 40 ILE B C 1
ATOM 3241 O O . ILE B 1 40 ? -20.688 -6.297 -3.805 1 95.25 40 ILE B O 1
ATOM 3245 N N . HIS B 1 41 ? -19.375 -6.016 -2.051 1 95.31 41 HIS B N 1
ATOM 3246 C CA . HIS B 1 41 ? -20.469 -5.938 -1.095 1 95.31 41 HIS B CA 1
ATOM 3247 C C . HIS B 1 41 ? -20.719 -4.5 -0.652 1 95.31 41 HIS B C 1
ATOM 3249 O O . HIS B 1 41 ? -21.812 -4.156 -0.227 1 95.31 41 HIS B O 1
ATOM 3255 N N . TYR B 1 42 ? -19.734 -3.639 -0.712 1 97.31 42 TYR B N 1
ATOM 3256 C CA . TYR B 1 42 ? -19.812 -2.229 -0.347 1 97.31 42 TYR B CA 1
ATOM 3257 C C . TYR B 1 42 ? -19.453 -1.339 -1.53 1 97.31 42 TYR B C 1
ATOM 3259 O O . TYR B 1 42 ? -18.359 -0.769 -1.576 1 97.31 42 TYR B O 1
ATOM 3267 N N . PRO B 1 43 ? -20.391 -1.06 -2.402 1 97.94 43 PRO B N 1
ATOM 3268 C CA . PRO B 1 43 ? -20.109 -0.344 -3.648 1 97.94 43 PRO B CA 1
ATOM 3269 C C . PRO B 1 43 ? -19.594 1.073 -3.41 1 97.94 43 PRO B C 1
ATOM 3271 O O . PRO B 1 43 ? -18.797 1.584 -4.199 1 97.94 43 PRO B O 1
ATOM 3274 N N . ASP B 1 44 ? -20.062 1.763 -2.365 1 98.19 44 ASP B N 1
ATOM 3275 C CA . ASP B 1 44 ? -19.578 3.115 -2.09 1 98.19 44 ASP B CA 1
ATOM 3276 C C . ASP B 1 44 ? -18.125 3.1 -1.639 1 98.19 44 ASP B C 1
ATOM 3278 O O . ASP B 1 44 ? -17.344 3.977 -2.016 1 98.19 44 ASP B O 1
ATOM 3282 N N . ILE B 1 45 ? -17.75 2.076 -0.816 1 98.44 45 ILE B N 1
ATOM 3283 C CA . ILE B 1 45 ? -16.344 1.923 -0.429 1 98.44 45 ILE B CA 1
ATOM 3284 C C . ILE B 1 45 ? -15.5 1.619 -1.663 1 98.44 45 ILE B C 1
ATOM 3286 O O . ILE B 1 45 ? -14.414 2.178 -1.83 1 98.44 45 ILE B O 1
ATOM 3290 N N . TRP B 1 46 ? -15.992 0.8 -2.498 1 98.44 46 TRP B N 1
ATOM 3291 C CA . TRP B 1 46 ? -15.297 0.456 -3.732 1 98.44 46 TRP B CA 1
ATOM 3292 C C . TRP B 1 46 ? -15.109 1.688 -4.613 1 98.44 46 TRP B C 1
ATOM 3294 O O . TRP B 1 46 ? -14.039 1.884 -5.195 1 98.44 46 TRP B O 1
ATOM 3304 N N . LYS B 1 47 ? -16.141 2.492 -4.73 1 98.44 47 LYS B N 1
ATOM 3305 C CA . LYS B 1 47 ? -16.062 3.725 -5.512 1 98.44 47 LYS B CA 1
ATOM 3306 C C . LYS B 1 47 ? -14.953 4.633 -4.988 1 98.44 47 LYS B C 1
ATOM 3308 O O . LYS B 1 47 ? -14.258 5.281 -5.773 1 98.44 47 LYS B O 1
ATOM 3313 N N . MET B 1 48 ? -14.812 4.688 -3.699 1 98.62 48 MET B N 1
ATOM 3314 C CA . MET B 1 48 ? -13.742 5.484 -3.105 1 98.62 48 MET B CA 1
ATOM 3315 C C . MET B 1 48 ? -12.375 4.938 -3.498 1 98.62 48 MET B C 1
ATOM 3317 O O . MET B 1 48 ? -11.453 5.707 -3.775 1 98.62 48 MET B O 1
ATOM 3321 N N . TYR B 1 49 ? -12.281 3.605 -3.498 1 98.56 49 TYR B N 1
ATOM 3322 C CA . TYR B 1 49 ? -11.039 2.98 -3.936 1 98.56 49 TYR B CA 1
ATOM 3323 C C . TYR B 1 49 ? -10.711 3.354 -5.375 1 98.56 49 TYR B C 1
ATOM 3325 O O . TYR B 1 49 ? -9.586 3.732 -5.688 1 98.56 49 TYR B O 1
ATOM 3333 N N . LYS B 1 50 ? -11.656 3.309 -6.207 1 98.31 50 LYS B N 1
ATOM 3334 C CA . LYS B 1 50 ? -11.445 3.617 -7.617 1 98.31 50 LYS B CA 1
ATOM 3335 C C . LYS B 1 50 ? -11.109 5.094 -7.812 1 98.31 50 LYS B C 1
ATOM 3337 O O . LYS B 1 50 ? -10.297 5.441 -8.68 1 98.31 50 LYS B O 1
ATOM 3342 N N . LYS B 1 51 ? -11.711 5.953 -7.039 1 97.44 51 LYS B N 1
ATOM 3343 C CA . LYS B 1 51 ? -11.352 7.371 -7.066 1 97.44 51 LYS B CA 1
ATOM 3344 C C . LYS B 1 51 ? -9.898 7.582 -6.668 1 97.44 51 LYS B C 1
ATOM 3346 O O . LYS B 1 51 ? -9.188 8.375 -7.289 1 97.44 51 LYS B O 1
ATOM 3351 N N . ALA B 1 52 ? -9.461 6.902 -5.621 1 97.75 52 ALA B N 1
ATOM 3352 C CA . ALA B 1 52 ? -8.078 6.988 -5.18 1 97.75 52 ALA B CA 1
ATOM 3353 C C . ALA B 1 52 ? -7.121 6.516 -6.273 1 97.75 52 ALA B C 1
ATOM 3355 O O . ALA B 1 52 ? -6.121 7.176 -6.562 1 97.75 52 ALA B O 1
ATOM 3356 N N . GLN B 1 53 ? -7.469 5.406 -6.844 1 96.81 53 GLN B N 1
ATOM 3357 C CA . GLN B 1 53 ? -6.637 4.84 -7.902 1 96.81 53 GLN B CA 1
ATOM 3358 C C . GLN B 1 53 ? -6.492 5.812 -9.07 1 96.81 53 GLN B C 1
ATOM 3360 O O . GLN B 1 53 ? -5.41 5.949 -9.641 1 96.81 53 GLN B O 1
ATOM 3365 N N . ALA B 1 54 ? -7.555 6.496 -9.422 1 95 54 ALA B N 1
ATOM 3366 C CA . ALA B 1 54 ? -7.578 7.426 -10.547 1 95 54 ALA B CA 1
ATOM 3367 C C . ALA B 1 54 ? -6.773 8.688 -10.242 1 95 54 ALA B C 1
ATOM 3369 O O . ALA B 1 54 ? -6.414 9.438 -11.148 1 95 54 ALA B O 1
ATOM 3370 N N . SER B 1 55 ? -6.473 8.883 -8.992 1 94.75 55 SER B N 1
ATOM 3371 C CA . SER B 1 55 ? -5.777 10.102 -8.57 1 94.75 55 SER B CA 1
ATOM 3372 C C . SER B 1 55 ? -4.289 9.844 -8.383 1 94.75 55 SER B C 1
ATOM 3374 O O . SER B 1 55 ? -3.576 10.688 -7.82 1 94.75 55 SER B O 1
ATOM 3376 N N . PHE B 1 56 ? -3.785 8.727 -8.828 1 96.5 56 PHE B N 1
ATOM 3377 C CA . PHE B 1 56 ? -2.395 8.336 -8.633 1 96.5 56 PHE B CA 1
ATOM 3378 C C . PHE B 1 56 ? -1.451 9.367 -9.25 1 96.5 56 PHE B C 1
ATOM 3380 O O . PHE B 1 56 ? -1.711 9.883 -10.336 1 96.5 56 PHE B O 1
ATOM 3387 N N . TRP B 1 57 ? -0.427 9.719 -8.578 1 97.62 57 TRP B N 1
ATOM 3388 C CA . TRP B 1 57 ? 0.658 10.57 -9.062 1 97.62 57 TRP B CA 1
ATOM 3389 C C . TRP B 1 57 ? 1.979 10.195 -8.398 1 97.62 57 TRP B C 1
ATOM 3391 O O . TRP B 1 57 ? 2.004 9.414 -7.449 1 97.62 57 TRP B O 1
ATOM 3401 N N . THR B 1 58 ? 3.137 10.609 -8.914 1 97.69 58 THR B N 1
ATOM 3402 C CA . THR B 1 58 ? 4.465 10.383 -8.352 1 97.69 58 THR B CA 1
ATOM 3403 C C . THR B 1 58 ? 5.23 11.695 -8.219 1 97.69 58 THR B C 1
ATOM 3405 O O . THR B 1 58 ? 4.832 12.711 -8.797 1 97.69 58 THR B O 1
ATOM 3408 N N . ALA B 1 59 ? 6.258 11.695 -7.461 1 97.44 59 ALA B N 1
ATOM 3409 C CA . ALA B 1 59 ? 7.051 12.898 -7.211 1 97.44 59 ALA B CA 1
ATOM 3410 C C . ALA B 1 59 ? 7.664 13.43 -8.5 1 97.44 59 ALA B C 1
ATOM 3412 O O . ALA B 1 59 ? 7.855 14.641 -8.648 1 97.44 59 ALA B O 1
ATOM 3413 N N . GLU B 1 60 ? 7.875 12.562 -9.469 1 95.75 60 GLU B N 1
ATOM 3414 C CA . GLU B 1 60 ? 8.523 12.938 -10.727 1 95.75 60 GLU B CA 1
ATOM 3415 C C . GLU B 1 60 ? 7.625 13.844 -11.562 1 95.75 60 GLU B C 1
ATOM 3417 O O . GLU B 1 60 ? 8.094 14.516 -12.477 1 95.75 60 GLU B O 1
ATOM 3422 N N . GLU B 1 61 ? 6.402 13.867 -11.258 1 95.69 61 GLU B N 1
ATOM 3423 C CA . GLU B 1 61 ? 5.457 14.672 -12.031 1 95.69 61 GLU B CA 1
ATOM 3424 C C . GLU B 1 61 ? 5.512 16.141 -11.617 1 95.69 61 GLU B C 1
ATOM 3426 O O . GLU B 1 61 ? 4.941 17 -12.289 1 95.69 61 GLU B O 1
ATOM 3431 N N . VAL B 1 62 ? 6.219 16.484 -10.555 1 97.5 62 VAL B N 1
ATOM 3432 C CA . VAL B 1 62 ? 6.309 17.859 -10.047 1 97.5 62 VAL B CA 1
ATOM 3433 C C . VAL B 1 62 ? 7.641 18.484 -10.461 1 97.5 62 VAL B C 1
ATOM 3435 O O . VAL B 1 62 ? 8.703 18 -10.07 1 97.5 62 VAL B O 1
ATOM 3438 N N . ASP B 1 63 ? 7.578 19.531 -11.18 1 97 63 ASP B N 1
ATOM 3439 C CA . ASP B 1 63 ? 8.773 20.266 -11.578 1 97 63 ASP B CA 1
ATOM 3440 C C . ASP B 1 63 ? 9.141 21.328 -10.547 1 97 63 ASP B C 1
ATOM 3442 O O . ASP B 1 63 ? 8.414 22.297 -10.359 1 97 63 ASP B O 1
ATOM 3446 N N . LEU B 1 64 ? 10.289 21.203 -9.938 1 97.19 64 LEU B N 1
ATOM 3447 C CA . LEU B 1 64 ? 10.695 22.109 -8.875 1 97.19 64 LEU B CA 1
ATOM 3448 C C . LEU B 1 64 ? 11.695 23.141 -9.398 1 97.19 64 LEU B C 1
ATOM 3450 O O . LEU B 1 64 ? 12.109 24.047 -8.664 1 97.19 64 LEU B O 1
ATOM 3454 N N . SER B 1 65 ? 12.039 23.078 -10.656 1 95.62 65 SER B N 1
ATOM 3455 C CA . SER B 1 65 ? 13.07 23.953 -11.211 1 95.62 65 SER B CA 1
ATOM 3456 C C . SER B 1 65 ? 12.648 25.406 -11.172 1 95.62 65 SER B C 1
ATOM 3458 O O . SER B 1 65 ? 13.477 26.297 -10.961 1 95.62 65 SER B O 1
ATOM 3460 N N . LYS B 1 66 ? 11.461 25.688 -11.352 1 95.88 66 LYS B N 1
ATOM 3461 C CA . LYS B 1 66 ? 10.961 27.062 -11.406 1 95.88 66 LYS B CA 1
ATOM 3462 C C . LYS B 1 66 ? 10.875 27.672 -10.008 1 95.88 66 LYS B C 1
ATOM 3464 O O . LYS B 1 66 ? 10.664 28.875 -9.867 1 95.88 66 LYS B O 1
ATOM 3469 N N . ASP B 1 67 ? 11.047 26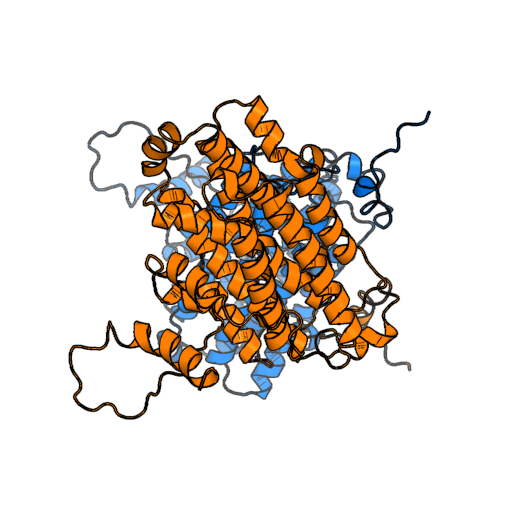.891 -8.938 1 98 67 ASP B N 1
ATOM 3470 C CA . ASP B 1 67 ? 10.93 27.391 -7.566 1 98 67 ASP B CA 1
ATOM 3471 C C . ASP B 1 67 ? 12.195 28.125 -7.133 1 98 67 ASP B C 1
ATOM 3473 O O . ASP B 1 67 ? 12.164 28.938 -6.211 1 98 67 ASP B O 1
ATOM 3477 N N . PHE B 1 68 ? 13.289 27.891 -7.777 1 96.06 68 PHE B N 1
ATOM 3478 C CA . PHE B 1 68 ? 14.57 28.375 -7.293 1 96.06 68 PHE B CA 1
ATOM 3479 C C . PHE B 1 68 ? 14.617 29.906 -7.301 1 96.06 68 PHE B C 1
ATOM 3481 O O . PHE B 1 68 ? 14.984 30.516 -6.297 1 96.06 68 PHE B O 1
ATOM 3488 N N . PRO B 1 69 ? 14.211 30.484 -8.383 1 96.75 69 PRO B N 1
ATOM 3489 C CA . PRO B 1 69 ? 14.211 31.953 -8.352 1 96.75 69 PRO B CA 1
ATOM 3490 C C . PRO B 1 69 ? 13.305 32.5 -7.262 1 96.75 69 PRO B C 1
ATOM 3492 O O . PRO B 1 69 ? 13.617 33.531 -6.664 1 96.75 69 PRO B O 1
ATOM 3495 N N . HIS B 1 70 ? 12.227 31.922 -7.043 1 97.5 70 HIS B N 1
ATOM 3496 C CA . HIS B 1 70 ? 11.312 32.375 -5.996 1 97.5 70 HIS B CA 1
ATOM 3497 C C . HIS B 1 70 ? 11.922 32.156 -4.613 1 97.5 70 HIS B C 1
ATOM 3499 O O . HIS B 1 70 ? 11.914 33.062 -3.785 1 97.5 70 HIS B O 1
ATOM 3505 N N . TRP B 1 71 ? 12.469 31 -4.355 1 97.88 71 TRP B N 1
ATOM 3506 C CA . TRP B 1 71 ? 13.062 30.656 -3.068 1 97.88 71 TRP B CA 1
ATOM 3507 C C . TRP B 1 71 ? 14.156 31.656 -2.693 1 97.88 71 TRP B C 1
ATOM 3509 O O . TRP B 1 71 ? 14.219 32.125 -1.551 1 97.88 71 TRP B O 1
ATOM 3519 N N . ASN B 1 72 ? 14.898 32.031 -3.672 1 96.62 72 ASN B N 1
ATOM 3520 C CA . ASN B 1 72 ? 16.016 32.938 -3.43 1 96.62 72 ASN B CA 1
ATOM 3521 C C . ASN B 1 72 ? 15.547 34.344 -3.088 1 96.62 72 ASN B C 1
ATOM 3523 O O . ASN B 1 72 ? 16.25 35.094 -2.42 1 96.62 72 ASN B O 1
ATOM 3527 N N . LYS B 1 73 ? 14.359 34.656 -3.479 1 96.62 73 LYS B N 1
ATOM 3528 C CA . LYS B 1 73 ? 13.844 36 -3.273 1 96.62 73 LYS B CA 1
ATOM 3529 C C . LYS B 1 73 ? 13.016 36.062 -1.996 1 96.62 73 LYS B C 1
ATOM 3531 O O . LYS B 1 73 ? 12.688 37.156 -1.533 1 96.62 73 LYS B O 1
ATOM 3536 N N . LEU B 1 74 ? 12.727 34.969 -1.408 1 97.56 74 LEU B N 1
ATOM 3537 C CA . LEU B 1 74 ? 11.93 34.969 -0.184 1 97.56 74 LEU B CA 1
ATOM 3538 C C . LEU B 1 74 ? 12.711 35.594 0.972 1 97.56 74 LEU B C 1
ATOM 3540 O O . LEU B 1 74 ? 13.938 35.469 1.036 1 97.56 74 LEU B O 1
ATOM 3544 N N . LYS B 1 75 ? 11.938 36.219 1.857 1 96.81 75 LYS B N 1
ATOM 3545 C CA . LYS B 1 75 ? 12.531 36.688 3.102 1 96.81 75 LYS B CA 1
ATOM 3546 C C . LYS B 1 75 ? 12.93 35.531 4.012 1 96.81 75 LYS B C 1
ATOM 3548 O O . LYS B 1 75 ? 12.414 34.438 3.877 1 96.81 75 LYS B O 1
ATOM 3553 N N . SER B 1 76 ? 13.859 35.844 4.938 1 97 76 SER B N 1
ATOM 3554 C CA . SER B 1 76 ? 14.352 34.812 5.848 1 97 76 SER B CA 1
ATOM 3555 C C . SER B 1 76 ? 13.219 34.219 6.676 1 97 76 SER B C 1
ATOM 3557 O O . SER B 1 76 ? 13.211 33 6.941 1 97 76 SER B O 1
ATOM 3559 N N . GLU B 1 77 ? 12.258 35.031 7.086 1 96.88 77 GLU B N 1
ATOM 3560 C CA . GLU B 1 77 ? 11.125 34.562 7.879 1 96.88 77 GLU B CA 1
ATOM 3561 C C . GLU B 1 77 ? 10.234 33.625 7.066 1 96.88 77 GLU B C 1
ATOM 3563 O O . GLU B 1 77 ? 9.703 32.656 7.598 1 96.88 77 GLU B O 1
ATOM 3568 N N . GLU B 1 78 ? 10.109 33.906 5.785 1 97.69 78 GLU B N 1
ATOM 3569 C CA . GLU B 1 78 ? 9.297 33.062 4.914 1 97.69 78 GLU B CA 1
ATOM 3570 C C . GLU B 1 78 ? 9.961 31.719 4.684 1 97.69 78 GLU B C 1
ATOM 3572 O O . GLU B 1 78 ? 9.289 30.688 4.727 1 97.69 78 GLU B O 1
ATOM 3577 N N . LYS B 1 79 ? 11.266 31.781 4.461 1 97.88 79 LYS B N 1
ATOM 3578 C CA . LYS B 1 79 ? 12.016 30.547 4.305 1 97.88 79 LYS B CA 1
ATOM 3579 C C . LYS B 1 79 ? 11.93 29.688 5.559 1 97.88 79 LYS B C 1
ATOM 3581 O O . LYS B 1 79 ? 11.781 28.469 5.473 1 97.88 79 LYS B O 1
ATOM 3586 N N . TYR B 1 80 ? 12.047 30.359 6.688 1 96.81 80 TYR B N 1
ATOM 3587 C CA . TYR B 1 80 ? 11.938 29.672 7.969 1 96.81 80 TYR B CA 1
ATOM 3588 C C . TYR B 1 80 ? 10.586 28.969 8.094 1 96.81 80 TYR B C 1
ATOM 3590 O O . TYR B 1 80 ? 10.516 27.797 8.445 1 96.81 80 TYR B O 1
ATOM 3598 N N . PHE B 1 81 ? 9.539 29.672 7.805 1 97.75 81 PHE B N 1
ATOM 3599 C CA . PHE B 1 81 ? 8.188 29.125 7.91 1 97.75 81 PHE B CA 1
ATOM 3600 C C . PHE B 1 81 ? 8.016 27.922 6.992 1 97.75 81 PHE B C 1
ATOM 3602 O O . PHE B 1 81 ? 7.59 26.844 7.441 1 97.75 81 PHE B O 1
ATOM 3609 N N . ILE B 1 82 ? 8.398 28.062 5.727 1 98.06 82 ILE B N 1
ATOM 3610 C CA . ILE B 1 82 ? 8.188 27.031 4.727 1 98.06 82 ILE B CA 1
ATOM 3611 C C . ILE B 1 82 ? 9.008 25.797 5.094 1 98.06 82 ILE B C 1
ATOM 3613 O O . ILE B 1 82 ? 8.5 24.672 5.066 1 98.06 82 ILE B O 1
ATOM 3617 N N . SER B 1 83 ? 10.242 26.016 5.457 1 97.19 83 SER B N 1
ATOM 3618 C CA . SER B 1 83 ? 11.125 24.891 5.785 1 97.19 83 SER B CA 1
ATOM 3619 C C . SER B 1 83 ? 10.578 24.094 6.957 1 97.19 83 SER B C 1
ATOM 3621 O O . SER B 1 83 ? 10.609 22.859 6.938 1 97.19 83 SER B O 1
ATOM 3623 N N . HIS B 1 84 ? 10.016 24.719 7.934 1 95.62 84 HIS B N 1
ATOM 3624 C CA . HIS B 1 84 ? 9.531 24.047 9.125 1 95.62 84 HIS B CA 1
ATOM 3625 C C . HIS B 1 84 ? 8.188 23.359 8.867 1 95.62 84 HIS B C 1
ATOM 3627 O O . HIS B 1 84 ? 7.902 22.312 9.43 1 95.62 84 HIS B O 1
ATOM 3633 N N . ILE B 1 85 ? 7.391 23.938 8.023 1 96.81 85 ILE B N 1
ATOM 3634 C CA . ILE B 1 85 ? 6.152 23.297 7.598 1 96.81 85 ILE B CA 1
ATOM 3635 C C . ILE B 1 85 ? 6.473 22.016 6.828 1 96.81 85 ILE B C 1
ATOM 3637 O O . ILE B 1 85 ? 5.828 20.984 7.035 1 96.81 85 ILE B O 1
ATOM 3641 N N . LEU B 1 86 ? 7.469 22.125 5.957 1 96.88 86 LEU B N 1
ATOM 3642 C CA . LEU B 1 86 ? 7.867 20.953 5.176 1 96.88 86 LEU B CA 1
ATOM 3643 C C . LEU B 1 86 ? 8.414 19.859 6.082 1 96.88 86 LEU B C 1
ATOM 3645 O O . LEU B 1 86 ? 8.18 18.672 5.832 1 96.88 86 LEU B O 1
ATOM 3649 N N . ALA B 1 87 ? 9.094 20.234 7.109 1 93.81 87 ALA B N 1
ATOM 3650 C CA . ALA B 1 87 ? 9.609 19.266 8.07 1 93.81 87 ALA B CA 1
ATOM 3651 C C . ALA B 1 87 ? 8.477 18.531 8.781 1 93.81 87 ALA B C 1
ATOM 3653 O O . ALA B 1 87 ? 8.531 17.312 8.969 1 93.81 87 ALA B O 1
ATOM 3654 N N . PHE B 1 88 ? 7.496 19.266 9.156 1 93.81 88 PHE B N 1
ATOM 3655 C CA . PHE B 1 88 ? 6.301 18.703 9.758 1 93.81 88 PHE B CA 1
ATOM 3656 C C . PHE B 1 88 ? 5.633 17.719 8.812 1 93.81 88 PHE B C 1
ATOM 3658 O O . PHE B 1 88 ? 5.289 16.594 9.203 1 93.81 88 PHE B O 1
ATOM 3665 N N . PHE B 1 89 ? 5.434 18.109 7.531 1 94.5 89 PHE B N 1
ATOM 3666 C CA . PHE B 1 89 ? 4.797 17.266 6.531 1 94.5 89 PHE B CA 1
ATOM 3667 C C . PHE B 1 89 ? 5.582 15.969 6.348 1 94.5 89 PHE B C 1
ATOM 3669 O O . PHE B 1 89 ? 5 14.883 6.332 1 94.5 89 PHE B O 1
ATOM 3676 N N . ALA B 1 90 ? 6.852 16.062 6.242 1 90.94 90 ALA B N 1
ATOM 3677 C CA . ALA B 1 90 ? 7.715 14.93 5.926 1 90.94 90 ALA B CA 1
ATOM 3678 C C . ALA B 1 90 ? 7.637 13.867 7.016 1 90.94 90 ALA B C 1
ATOM 3680 O O . ALA B 1 90 ? 7.695 12.664 6.727 1 90.94 90 ALA B O 1
ATOM 3681 N N . ALA B 1 91 ? 7.422 14.25 8.219 1 88.12 91 ALA B N 1
ATOM 3682 C CA . ALA B 1 91 ? 7.387 13.312 9.344 1 88.12 91 ALA B CA 1
ATOM 3683 C C . ALA B 1 91 ? 5.984 12.766 9.555 1 88.12 91 ALA B C 1
ATOM 3685 O O . ALA B 1 91 ? 5.816 11.609 9.953 1 88.12 91 ALA B O 1
ATOM 3686 N N . SER B 1 92 ? 4.988 13.508 9.242 1 90.75 92 SER B N 1
ATOM 3687 C CA . SER B 1 92 ? 3.604 13.203 9.594 1 90.75 92 SER B CA 1
ATOM 3688 C C . SER B 1 92 ? 3.064 12.039 8.758 1 90.75 92 SER B C 1
ATOM 3690 O O . SER B 1 92 ? 2.391 11.156 9.289 1 90.75 92 SER B O 1
ATOM 3692 N N . ASP B 1 93 ? 3.42 12.008 7.5 1 92.19 93 ASP B N 1
ATOM 3693 C CA . ASP B 1 93 ? 2.881 10.977 6.613 1 92.19 93 ASP B CA 1
ATOM 3694 C C . ASP B 1 93 ? 3.439 9.602 6.973 1 92.19 93 ASP B C 1
ATOM 3696 O O . ASP B 1 93 ? 2.768 8.586 6.781 1 92.19 93 ASP B O 1
ATOM 3700 N N . GLY B 1 94 ? 4.652 9.578 7.508 1 90.38 94 GLY B N 1
ATOM 3701 C CA . GLY B 1 94 ? 5.176 8.328 8.031 1 90.38 94 GLY B CA 1
ATOM 3702 C C . GLY B 1 94 ? 4.375 7.789 9.203 1 90.38 94 GLY B C 1
ATOM 3703 O O . GLY B 1 94 ? 4.152 6.578 9.305 1 90.38 94 GLY B O 1
ATOM 3704 N N . ILE B 1 95 ? 3.889 8.672 10.039 1 91.5 95 ILE B N 1
ATOM 3705 C CA . ILE B 1 95 ? 3.098 8.289 11.203 1 91.5 95 ILE B CA 1
ATOM 3706 C C . ILE B 1 95 ? 1.73 7.777 10.75 1 91.5 95 ILE B C 1
ATOM 3708 O O . ILE B 1 95 ? 1.223 6.789 11.281 1 91.5 95 ILE B O 1
ATOM 3712 N N . VAL B 1 96 ? 1.193 8.477 9.789 1 94.44 96 VAL B N 1
ATOM 3713 C CA . VAL B 1 96 ? -0.081 8.039 9.234 1 94.44 96 VAL B CA 1
ATOM 3714 C C . VAL B 1 96 ? 0.059 6.617 8.688 1 94.44 96 VAL B C 1
ATOM 3716 O O . VAL B 1 96 ? -0.798 5.766 8.922 1 94.44 96 VAL B O 1
ATOM 3719 N N . ASN B 1 97 ? 1.104 6.398 7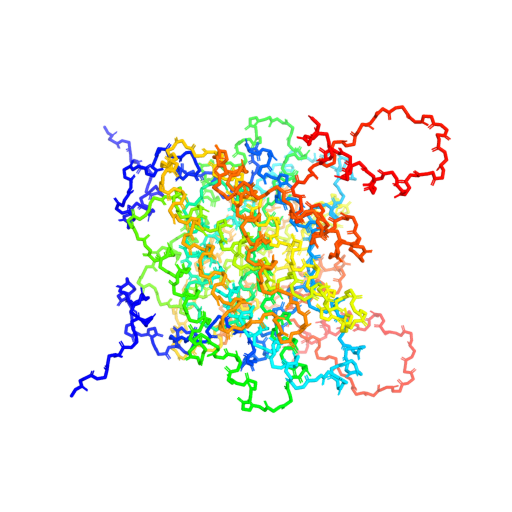.977 1 94.06 97 ASN B N 1
ATOM 3720 C CA . ASN B 1 97 ? 1.337 5.086 7.379 1 94.06 97 ASN B CA 1
ATOM 3721 C C . ASN B 1 97 ? 1.51 4.008 8.445 1 94.06 97 ASN B C 1
ATOM 3723 O O . ASN B 1 97 ? 1.103 2.863 8.242 1 94.06 97 ASN B O 1
ATOM 3727 N N . GLU B 1 98 ? 2.09 4.367 9.523 1 91.31 98 GLU B N 1
ATOM 3728 C CA . GLU B 1 98 ? 2.197 3.432 10.641 1 91.31 98 GLU B CA 1
ATOM 3729 C C . GLU B 1 98 ? 0.819 2.977 11.117 1 91.31 98 GLU B C 1
ATOM 3731 O O . GLU B 1 98 ? 0.608 1.792 11.383 1 91.31 98 GLU B O 1
ATOM 3736 N N . ASN B 1 99 ? -0.024 3.881 11.25 1 94.88 99 ASN B N 1
ATOM 3737 C CA . ASN B 1 99 ? -1.39 3.58 11.664 1 94.88 99 ASN B CA 1
ATOM 3738 C C . ASN B 1 99 ? -2.09 2.664 10.664 1 94.88 99 ASN B C 1
ATOM 3740 O O . ASN B 1 99 ? -2.73 1.686 11.055 1 94.88 99 ASN B O 1
ATOM 3744 N N . LEU B 1 100 ? -1.946 2.982 9.406 1 96.94 100 LEU B N 1
ATOM 3745 C CA . LEU B 1 100 ? -2.605 2.215 8.352 1 96.94 100 LEU B CA 1
ATOM 3746 C C . LEU B 1 100 ? -2.107 0.773 8.336 1 96.94 100 LEU B C 1
ATOM 3748 O O . LEU B 1 100 ? -2.906 -0.165 8.297 1 96.94 100 LEU B O 1
ATOM 3752 N N . VAL B 1 101 ? -0.834 0.604 8.414 1 93.31 101 VAL B N 1
ATOM 3753 C CA . VAL B 1 101 ? -0.226 -0.715 8.273 1 93.31 101 VAL B CA 1
ATOM 3754 C C . VAL B 1 101 ? -0.407 -1.511 9.562 1 93.31 101 VAL B C 1
ATOM 3756 O O . VAL B 1 101 ? -0.77 -2.689 9.531 1 93.31 101 VAL B O 1
ATOM 3759 N N . GLU B 1 102 ? -0.294 -0.885 10.688 1 90.56 102 GLU B N 1
ATOM 3760 C CA . GLU B 1 102 ? -0.247 -1.6 11.961 1 90.56 102 GLU B CA 1
ATOM 3761 C C . GLU B 1 102 ? -1.649 -1.836 12.508 1 90.56 102 GLU B C 1
ATOM 3763 O O . GLU B 1 102 ? -1.877 -2.795 13.25 1 90.56 102 GLU B O 1
ATOM 3768 N N . ARG B 1 103 ? -2.498 -0.979 12.117 1 94.5 103 ARG B N 1
ATOM 3769 C CA . ARG B 1 103 ? -3.791 -1.061 12.797 1 94.5 103 ARG B CA 1
ATOM 3770 C C . ARG B 1 103 ? -4.918 -1.289 11.789 1 94.5 103 ARG B C 1
ATOM 3772 O O . ARG B 1 103 ? -5.379 -2.418 11.617 1 94.5 103 ARG B O 1
ATOM 3779 N N . PHE B 1 104 ? -5.215 -0.324 11.016 1 96.12 104 PHE B N 1
ATOM 3780 C CA . PHE B 1 104 ? -6.445 -0.329 10.234 1 96.12 104 PHE B CA 1
ATOM 3781 C C . PHE B 1 104 ? -6.449 -1.483 9.242 1 96.12 104 PHE B C 1
ATOM 3783 O O . PHE B 1 104 ? -7.438 -2.213 9.133 1 96.12 104 PHE B O 1
ATOM 3790 N N . SER B 1 105 ? -5.371 -1.655 8.539 1 94.75 105 SER B N 1
ATOM 3791 C CA . SER B 1 105 ? -5.328 -2.686 7.508 1 94.75 105 SER B CA 1
ATOM 3792 C C . SER B 1 105 ? -5.395 -4.082 8.117 1 94.75 105 SER B C 1
ATOM 3794 O O . SER B 1 105 ? -5.738 -5.047 7.434 1 94.75 105 SER B O 1
ATOM 3796 N N . GLN B 1 106 ? -5.07 -4.207 9.359 1 91.44 106 GLN B N 1
ATOM 3797 C CA . GLN B 1 106 ? -5.113 -5.5 10.031 1 91.44 106 GLN B CA 1
ATOM 3798 C C . GLN B 1 106 ? -6.5 -5.773 10.609 1 91.44 106 GLN B C 1
ATOM 3800 O O . GLN B 1 106 ? -6.98 -6.91 10.57 1 91.44 106 GLN B O 1
ATOM 3805 N N . GLU B 1 107 ? -7.145 -4.781 11.031 1 94.06 107 GLU B N 1
ATOM 3806 C CA . GLU B 1 107 ? -8.398 -4.945 11.766 1 94.06 107 GLU B CA 1
ATOM 3807 C C . GLU B 1 107 ? -9.586 -5.016 10.812 1 94.06 107 GLU B C 1
ATOM 3809 O O . GLU B 1 107 ? -10.523 -5.785 11.039 1 94.06 107 GLU B O 1
ATOM 3814 N N . VAL B 1 108 ? -9.547 -4.199 9.812 1 96.56 108 VAL B N 1
ATOM 3815 C CA . VAL B 1 108 ? -10.656 -4.148 8.867 1 96.56 108 VAL B CA 1
ATOM 3816 C C . VAL B 1 108 ? -10.641 -5.395 7.98 1 96.56 108 VAL B C 1
ATOM 3818 O O . VAL B 1 108 ? -9.602 -5.742 7.414 1 96.56 108 VAL B O 1
ATOM 3821 N N . GLN B 1 109 ? -11.836 -6.02 7.824 1 95.38 109 GLN B N 1
ATOM 3822 C CA . GLN B 1 109 ? -11.906 -7.316 7.156 1 95.38 109 GLN B CA 1
ATOM 3823 C C . GLN B 1 109 ? -12.609 -7.199 5.809 1 95.38 109 GLN B C 1
ATOM 3825 O O . GLN B 1 109 ? -12.75 -8.188 5.09 1 95.38 109 GLN B O 1
ATOM 3830 N N . VAL B 1 110 ? -13.047 -6.059 5.473 1 96 110 VAL B N 1
ATOM 3831 C CA . VAL B 1 110 ? -13.758 -5.801 4.223 1 96 110 VAL B CA 1
ATOM 3832 C C . VAL B 1 110 ? -12.75 -5.586 3.092 1 96 110 VAL B C 1
ATOM 3834 O O . VAL B 1 110 ? -12.008 -4.605 3.09 1 96 110 VAL B O 1
ATOM 3837 N N . PRO B 1 111 ? -12.773 -6.449 2.078 1 95.56 111 PRO B N 1
ATOM 3838 C CA . PRO B 1 111 ? -11.75 -6.367 1.027 1 95.56 111 PRO B CA 1
ATOM 3839 C C . PRO B 1 111 ? -11.742 -5.016 0.317 1 95.56 111 PRO B C 1
ATOM 3841 O O . PRO B 1 111 ? -10.68 -4.488 0.001 1 95.56 111 PRO B O 1
ATOM 3844 N N . GLU B 1 112 ? -12.906 -4.441 0.05 1 97.69 112 GLU B N 1
ATOM 3845 C CA . GLU B 1 112 ? -12.992 -3.146 -0.616 1 97.69 112 GLU B CA 1
ATOM 3846 C C . GLU B 1 112 ? -12.258 -2.07 0.174 1 97.69 112 GLU B C 1
ATOM 3848 O O . GLU B 1 112 ? -11.523 -1.262 -0.403 1 97.69 112 GLU B O 1
ATOM 3853 N N . ALA B 1 113 ? -12.43 -2.094 1.452 1 98.31 113 ALA B N 1
ATOM 3854 C CA . ALA B 1 113 ? -11.773 -1.116 2.316 1 98.31 113 ALA B CA 1
ATOM 3855 C C . ALA B 1 113 ? -10.266 -1.351 2.365 1 98.31 113 ALA B C 1
ATOM 3857 O O . ALA B 1 113 ? -9.484 -0.398 2.389 1 98.31 113 ALA B O 1
ATOM 3858 N N . ARG B 1 114 ? -9.906 -2.584 2.377 1 97.06 114 ARG B N 1
ATOM 3859 C CA . ARG B 1 114 ? -8.492 -2.932 2.396 1 97.06 114 ARG B CA 1
ATOM 3860 C C . ARG B 1 114 ? -7.797 -2.469 1.121 1 97.06 114 ARG B C 1
ATOM 3862 O O . ARG B 1 114 ? -6.633 -2.064 1.154 1 97.06 114 ARG B O 1
ATOM 3869 N N . CYS B 1 115 ? -8.492 -2.566 0.023 1 97.69 115 CYS B N 1
ATOM 3870 C CA . CYS B 1 115 ? -7.945 -2.043 -1.225 1 97.69 115 CYS B CA 1
ATOM 3871 C C . CYS B 1 115 ? -7.676 -0.546 -1.118 1 97.69 115 CYS B C 1
ATOM 3873 O O . CYS B 1 115 ? -6.625 -0.067 -1.541 1 97.69 115 CYS B O 1
ATOM 3875 N N . PHE B 1 116 ? -8.625 0.186 -0.538 1 98.62 116 PHE B N 1
ATOM 3876 C CA . PHE B 1 116 ? -8.43 1.619 -0.356 1 98.62 116 PHE B CA 1
ATOM 3877 C C . PHE B 1 116 ? -7.219 1.889 0.533 1 98.62 116 PHE B C 1
ATOM 3879 O O . PHE B 1 116 ? -6.379 2.732 0.21 1 98.62 116 PHE B O 1
ATOM 3886 N N . TYR B 1 117 ? -7.129 1.168 1.663 1 98.44 117 TYR B N 1
ATOM 3887 C CA . TYR B 1 117 ? -6.004 1.358 2.572 1 98.44 117 TYR B CA 1
ATOM 3888 C C . TYR B 1 117 ? -4.684 1.039 1.882 1 98.44 117 TYR B C 1
ATOM 3890 O O . TYR B 1 117 ? -3.678 1.715 2.109 1 98.44 117 TYR B O 1
ATOM 3898 N N . GLY B 1 118 ? -4.707 0.018 1.069 1 97.5 118 GLY B N 1
ATOM 3899 C CA . GLY B 1 118 ? -3.51 -0.287 0.302 1 97.5 118 GLY B CA 1
ATOM 3900 C C . GLY B 1 118 ? -3.057 0.862 -0.579 1 97.5 118 GLY B C 1
ATOM 3901 O O . GLY B 1 118 ? -1.863 1.166 -0.646 1 97.5 118 GLY B O 1
ATOM 3902 N N . PHE B 1 119 ? -3.979 1.455 -1.23 1 98.38 119 PHE B N 1
ATOM 3903 C CA . PHE B 1 119 ? -3.639 2.604 -2.064 1 98.38 119 PHE B CA 1
ATOM 3904 C C . PHE B 1 119 ? -3.15 3.766 -1.209 1 98.38 119 PHE B C 1
ATOM 3906 O O . PHE B 1 119 ? -2.191 4.449 -1.573 1 98.38 119 PHE B O 1
ATOM 3913 N N . GLN B 1 120 ? -3.844 3.98 -0.142 1 98.5 120 GLN B N 1
ATOM 3914 C CA . GLN B 1 120 ? -3.455 5.082 0.734 1 98.5 120 GLN B CA 1
ATOM 3915 C C . GLN B 1 120 ? -2.037 4.891 1.263 1 98.5 120 GLN B C 1
ATOM 3917 O O . GLN B 1 120 ? -1.273 5.852 1.37 1 98.5 120 GLN B O 1
ATOM 3922 N N . ILE B 1 121 ? -1.651 3.703 1.627 1 97.62 121 ILE B N 1
ATOM 3923 C CA . ILE B 1 121 ? -0.3 3.406 2.09 1 97.62 121 ILE B CA 1
ATOM 3924 C C . ILE B 1 121 ? 0.713 3.834 1.031 1 97.62 121 ILE B C 1
ATOM 3926 O O . ILE B 1 121 ? 1.714 4.484 1.347 1 97.62 121 ILE B O 1
ATOM 3930 N N . LEU B 1 122 ? 0.397 3.537 -0.171 1 97.56 122 LEU B N 1
ATOM 3931 C CA . LEU B 1 122 ? 1.292 3.9 -1.264 1 97.56 122 LEU B CA 1
ATOM 3932 C C . LEU B 1 122 ? 1.402 5.414 -1.396 1 97.56 122 LEU B C 1
ATOM 3934 O O . LEU B 1 122 ? 2.506 5.953 -1.516 1 97.56 122 LEU B O 1
ATOM 3938 N N . ILE B 1 123 ? 0.255 6.062 -1.396 1 98 123 ILE B N 1
ATOM 3939 C CA . ILE B 1 123 ? 0.262 7.488 -1.696 1 98 123 ILE B CA 1
ATOM 3940 C C . ILE B 1 123 ? 0.897 8.258 -0.54 1 98 123 ILE B C 1
ATOM 3942 O O . ILE B 1 123 ? 1.544 9.289 -0.751 1 98 123 ILE B O 1
ATOM 3946 N N . GLU B 1 124 ? 0.755 7.762 0.693 1 97.38 124 GLU B N 1
ATOM 3947 C CA . GLU B 1 124 ? 1.461 8.375 1.814 1 97.38 124 GLU B CA 1
ATOM 3948 C C . GLU B 1 124 ? 2.971 8.336 1.603 1 97.38 124 GLU B C 1
ATOM 3950 O O . GLU B 1 124 ? 3.684 9.258 2.006 1 97.38 124 GLU B O 1
ATOM 3955 N N . ASN B 1 125 ? 3.416 7.262 1.089 1 96.75 125 ASN B N 1
ATOM 3956 C CA . ASN B 1 125 ? 4.84 7.18 0.778 1 96.75 125 ASN B CA 1
ATOM 3957 C C . ASN B 1 125 ? 5.238 8.188 -0.294 1 96.75 125 ASN B C 1
ATOM 3959 O O . ASN B 1 125 ? 6.324 8.766 -0.232 1 96.75 125 ASN B O 1
ATOM 3963 N N . VAL B 1 126 ? 4.387 8.391 -1.268 1 97.69 126 VAL B N 1
ATOM 3964 C CA . VAL B 1 126 ? 4.637 9.383 -2.303 1 97.69 126 VAL B CA 1
ATOM 3965 C C . VAL B 1 126 ? 4.688 10.773 -1.68 1 97.69 126 VAL B C 1
ATOM 3967 O O . VAL B 1 126 ? 5.551 11.586 -2.023 1 97.69 126 VAL B O 1
ATOM 3970 N N . HIS B 1 127 ? 3.729 11.016 -0.762 1 98 127 HIS B N 1
ATOM 3971 C CA . HIS B 1 127 ? 3.752 12.281 -0.037 1 98 127 HIS B CA 1
ATOM 3972 C C . HIS B 1 127 ? 5.09 12.492 0.66 1 98 127 HIS B C 1
ATOM 3974 O O . HIS B 1 127 ? 5.711 13.547 0.516 1 98 127 HIS B O 1
ATOM 3980 N N . SER B 1 128 ? 5.48 11.5 1.41 1 96.06 128 SER B N 1
ATOM 3981 C CA . SER B 1 128 ? 6.73 11.57 2.158 1 96.06 128 SER B CA 1
ATOM 3982 C C . SER B 1 128 ? 7.918 11.82 1.23 1 96.06 128 SER B C 1
ATOM 3984 O O . SER B 1 128 ? 8.805 12.609 1.551 1 96.06 128 SER B O 1
ATOM 3986 N N . GLU B 1 129 ? 7.91 11.148 0.127 1 96.44 129 GLU B N 1
ATOM 3987 C CA . GLU B 1 129 ? 8.961 11.352 -0.866 1 96.44 129 GLU B CA 1
ATOM 3988 C C . GLU B 1 129 ? 8.953 12.789 -1.385 1 96.44 129 GLU B C 1
ATOM 3990 O O . GLU B 1 129 ? 10.008 13.414 -1.5 1 96.44 129 GLU B O 1
ATOM 3995 N N . MET B 1 130 ? 7.816 13.273 -1.689 1 98 130 MET B N 1
ATOM 3996 C CA . MET B 1 130 ? 7.68 14.625 -2.23 1 98 130 MET B CA 1
ATOM 3997 C C . MET B 1 130 ? 8.195 15.664 -1.234 1 98 130 MET B C 1
ATOM 3999 O O . MET B 1 130 ? 8.969 16.547 -1.598 1 98 130 MET B O 1
ATOM 4003 N N . TYR B 1 131 ? 7.781 15.516 0.007 1 97.56 131 TYR B N 1
ATOM 4004 C CA . TYR B 1 131 ? 8.211 16.469 1.022 1 97.56 131 TYR B CA 1
ATOM 4005 C C . TYR B 1 131 ? 9.719 16.391 1.253 1 97.56 131 TYR B C 1
ATOM 4007 O O . TYR B 1 131 ? 10.383 17.406 1.457 1 97.56 131 TYR B O 1
ATOM 4015 N N . SER B 1 132 ? 10.219 15.188 1.246 1 95.75 132 SER B N 1
ATOM 4016 C CA . SER B 1 132 ? 11.664 15.008 1.377 1 95.75 132 SER B CA 1
ATOM 4017 C C . SER B 1 132 ? 12.414 15.688 0.232 1 95.75 132 SER B C 1
ATOM 4019 O O . SER B 1 132 ? 13.445 16.328 0.448 1 95.75 132 SER B O 1
ATOM 4021 N N . LEU B 1 133 ? 11.859 15.539 -0.942 1 96.19 133 LEU B N 1
ATOM 4022 C CA . LEU B 1 133 ? 12.469 16.141 -2.121 1 96.19 133 LEU B CA 1
ATOM 4023 C C . LEU B 1 133 ? 12.445 17.672 -2.025 1 96.19 133 LEU B C 1
ATOM 4025 O O . LEU B 1 133 ? 13.406 18.328 -2.41 1 96.19 133 LEU B O 1
ATOM 4029 N N . LEU B 1 134 ? 11.391 18.203 -1.559 1 98.06 134 LEU B N 1
ATOM 4030 C CA . LEU B 1 134 ? 11.266 19.656 -1.391 1 98.06 134 LEU B CA 1
ATOM 4031 C C . LEU B 1 134 ? 12.328 20.172 -0.425 1 98.06 134 LEU B C 1
ATOM 4033 O O . LEU B 1 134 ? 13.016 21.156 -0.725 1 98.06 134 LEU B O 1
ATOM 4037 N N . ILE B 1 135 ? 12.477 19.484 0.708 1 97 135 ILE B N 1
ATOM 4038 C CA . ILE B 1 135 ? 13.469 19.891 1.695 1 97 135 ILE B CA 1
ATOM 4039 C C . ILE B 1 135 ? 14.867 19.781 1.098 1 97 135 ILE B C 1
ATOM 4041 O O . ILE B 1 135 ? 15.68 20.688 1.217 1 97 135 ILE B O 1
ATOM 4045 N N . ASP B 1 136 ? 15.078 18.688 0.441 1 95.12 136 ASP B N 1
ATOM 4046 C CA . ASP B 1 136 ? 16.391 18.438 -0.168 1 95.12 136 ASP B CA 1
ATOM 4047 C C . ASP B 1 136 ? 16.703 19.484 -1.228 1 95.12 136 ASP B C 1
ATOM 4049 O O . ASP B 1 136 ? 17.875 19.844 -1.423 1 95.12 136 ASP B O 1
ATOM 4053 N N . THR B 1 137 ? 15.695 19.922 -1.91 1 96.12 137 THR B N 1
ATOM 4054 C CA . THR B 1 137 ? 15.859 20.859 -3.004 1 96.12 137 THR B CA 1
ATOM 4055 C C . THR B 1 137 ? 16.094 22.281 -2.465 1 96.12 137 THR B C 1
ATOM 4057 O O . THR B 1 137 ? 16.969 23 -2.939 1 96.12 137 THR B O 1
ATOM 4060 N N . TYR B 1 138 ? 15.391 22.734 -1.481 1 97.5 138 TYR B N 1
ATOM 4061 C CA . TYR B 1 138 ? 15.398 24.125 -1.022 1 97.5 138 TYR B CA 1
ATOM 4062 C C . TYR B 1 138 ? 16.516 24.359 -0.009 1 97.5 138 TYR B C 1
ATOM 4064 O O . TYR B 1 138 ? 17.062 25.453 0.07 1 97.5 138 TYR B O 1
ATOM 4072 N N . ILE B 1 139 ? 16.766 23.344 0.787 1 96.88 139 ILE B N 1
ATOM 4073 C CA . ILE B 1 139 ? 17.703 23.5 1.881 1 96.88 139 ILE B CA 1
ATOM 4074 C C . ILE B 1 139 ? 19.062 22.906 1.48 1 96.88 139 ILE B C 1
ATOM 4076 O O . ILE B 1 139 ? 19.219 21.688 1.441 1 96.88 139 ILE B O 1
ATOM 4080 N N . LYS B 1 140 ? 20.016 23.703 1.337 1 93.38 140 LYS B N 1
ATOM 4081 C CA . LYS B 1 140 ? 21.312 23.281 0.829 1 93.38 140 LYS B CA 1
ATOM 4082 C C . LYS B 1 140 ? 22.25 22.891 1.971 1 93.38 140 LYS B C 1
ATOM 4084 O O . LYS B 1 140 ? 23.109 22.016 1.811 1 93.38 140 LYS B O 1
ATOM 4089 N N . ASP B 1 141 ? 22.094 23.5 3.113 1 95.31 141 ASP B N 1
ATOM 4090 C CA . ASP B 1 141 ? 22.938 23.203 4.27 1 95.31 141 ASP B CA 1
ATOM 4091 C C . ASP B 1 141 ? 22.609 21.844 4.852 1 95.31 141 ASP B C 1
ATOM 4093 O O . ASP B 1 141 ? 21.5 21.609 5.32 1 95.31 141 ASP B O 1
ATOM 4097 N N . PRO B 1 142 ? 23.531 20.953 4.902 1 94.25 142 PRO B N 1
ATOM 4098 C CA . PRO B 1 142 ? 23.281 19.578 5.363 1 94.25 142 PRO B CA 1
ATOM 4099 C C . PRO B 1 142 ? 22.859 19.531 6.832 1 94.25 142 PRO B C 1
ATOM 4101 O O . PRO B 1 142 ? 22.062 18.672 7.219 1 94.25 142 PRO B O 1
ATOM 4104 N N . GLU B 1 143 ? 23.406 20.344 7.625 1 95.38 143 GLU B N 1
ATOM 4105 C CA . GLU B 1 143 ? 23.031 20.359 9.039 1 95.38 143 GLU B CA 1
ATOM 4106 C C . GLU B 1 143 ? 21.594 20.797 9.234 1 95.38 143 GLU B C 1
ATOM 4108 O O . GLU B 1 143 ? 20.859 20.234 10.047 1 95.38 143 GLU B O 1
ATOM 4113 N N . GLU B 1 144 ? 21.234 21.828 8.477 1 95.69 144 GLU B N 1
ATOM 4114 C CA . GLU B 1 144 ? 19.859 22.281 8.531 1 95.69 144 GLU B CA 1
ATOM 4115 C C . GLU B 1 144 ? 18.906 21.219 8 1 95.69 144 GLU B C 1
ATOM 4117 O O . GLU B 1 144 ? 17.828 21.016 8.555 1 95.69 144 GLU B O 1
ATOM 4122 N N . ARG B 1 145 ? 19.312 20.625 6.949 1 94.81 145 ARG B N 1
ATOM 4123 C CA . ARG B 1 145 ? 18.5 19.547 6.383 1 94.81 145 ARG B CA 1
ATOM 4124 C C . ARG B 1 145 ? 18.281 18.422 7.395 1 94.81 145 ARG B C 1
ATOM 4126 O O . ARG B 1 145 ? 17.172 17.938 7.566 1 94.81 145 ARG B O 1
ATOM 4133 N N . ASP B 1 146 ? 19.312 18.047 8.031 1 93.06 146 ASP B N 1
ATOM 4134 C CA . ASP B 1 146 ? 19.234 16.984 9.039 1 93.06 146 ASP B CA 1
ATOM 4135 C C . ASP B 1 146 ? 18.328 17.391 10.195 1 93.06 146 ASP B C 1
ATOM 4137 O O . ASP B 1 146 ? 17.578 16.562 10.711 1 93.06 146 ASP B O 1
ATOM 4141 N N . PHE B 1 147 ? 18.469 18.625 10.625 1 94.25 147 PHE B N 1
ATOM 4142 C CA . PHE B 1 147 ? 17.609 19.172 11.664 1 94.25 147 PHE B CA 1
ATOM 4143 C C . PHE B 1 147 ? 16.141 19.062 11.266 1 94.25 147 PHE B C 1
ATOM 4145 O O . PHE B 1 147 ? 15.312 18.625 12.07 1 94.25 147 PHE B O 1
ATOM 4152 N N . LEU B 1 148 ? 15.836 19.391 10.016 1 94.62 148 LEU B N 1
ATOM 4153 C CA . LEU B 1 148 ? 14.469 19.375 9.516 1 94.62 148 LEU B CA 1
ATOM 4154 C C . LEU B 1 148 ? 13.961 17.938 9.359 1 94.62 148 LEU B C 1
ATOM 4156 O O . LEU B 1 148 ? 12.805 17.656 9.688 1 94.62 148 LEU B O 1
ATOM 4160 N N . PHE B 1 149 ? 14.805 17 8.977 1 92.25 149 PHE B N 1
ATOM 4161 C CA . PHE B 1 149 ? 14.414 15.609 8.789 1 92.25 149 PHE B CA 1
ATOM 4162 C C . PHE B 1 149 ? 14.203 14.922 10.133 1 92.25 149 PHE B C 1
ATOM 4164 O O . PHE B 1 149 ? 13.555 13.875 10.211 1 92.25 149 PHE B O 1
ATOM 4171 N N . ASN B 1 150 ? 14.664 15.484 11.188 1 91.62 150 ASN B N 1
ATOM 4172 C CA . ASN B 1 150 ? 14.477 14.961 12.539 1 91.62 150 ASN B CA 1
ATOM 4173 C C . ASN B 1 150 ? 13.531 15.844 13.352 1 91.62 150 ASN B C 1
ATOM 4175 O O . ASN B 1 150 ? 13.727 16.031 14.555 1 91.62 150 ASN B O 1
ATOM 4179 N N . ALA B 1 151 ? 12.617 16.391 12.703 1 88.88 151 ALA B N 1
ATOM 4180 C CA . ALA B 1 151 ? 11.75 17.438 13.25 1 88.88 151 ALA B CA 1
ATOM 4181 C C . ALA B 1 151 ? 11.008 16.938 14.484 1 88.88 151 ALA B C 1
ATOM 4183 O O . ALA B 1 151 ? 10.75 17.703 15.414 1 88.88 151 ALA B O 1
ATOM 4184 N N . ILE B 1 152 ? 10.594 15.695 14.531 1 88.31 152 ILE B N 1
ATOM 4185 C CA . ILE B 1 152 ? 9.875 15.156 15.672 1 88.31 152 ILE B CA 1
ATOM 4186 C C . ILE B 1 152 ? 10.734 15.273 16.938 1 88.31 152 ILE B C 1
ATOM 4188 O O . ILE B 1 152 ? 10.219 15.531 18.016 1 88.31 152 ILE B O 1
ATOM 4192 N N . GLU B 1 153 ? 11.977 15.156 16.75 1 89.5 153 GLU B N 1
ATOM 4193 C CA . GLU B 1 153 ? 12.898 15.234 17.891 1 89.5 153 GLU B CA 1
ATOM 4194 C C . GLU B 1 153 ? 13.383 16.672 18.109 1 89.5 153 GLU B C 1
ATOM 4196 O O . GLU B 1 153 ? 13.664 17.062 19.234 1 89.5 153 GLU B O 1
ATOM 4201 N N . THR B 1 154 ? 13.414 17.422 17.078 1 91.06 154 THR B N 1
ATOM 4202 C CA . THR B 1 154 ? 14.109 18.703 17.156 1 91.06 154 THR B CA 1
ATOM 4203 C C . THR B 1 154 ? 13.109 19.859 17.297 1 91.06 154 THR B C 1
ATOM 4205 O O . THR B 1 154 ? 13.484 20.953 17.703 1 91.06 154 THR B O 1
ATOM 4208 N N . MET B 1 155 ? 11.859 19.609 16.938 1 91.19 155 MET B N 1
ATOM 4209 C CA . MET B 1 155 ? 10.852 20.672 16.969 1 91.19 155 MET B CA 1
ATOM 4210 C C . MET B 1 155 ? 9.695 20.297 17.906 1 91.19 155 MET B C 1
ATOM 4212 O O . MET B 1 155 ? 8.797 19.547 17.516 1 91.19 155 MET B O 1
ATOM 4216 N N . PRO B 1 156 ? 9.617 20.953 19.031 1 92.25 156 PRO B N 1
ATOM 4217 C CA . PRO B 1 156 ? 8.625 20.594 20.031 1 92.25 156 PRO B CA 1
ATOM 4218 C C . PRO B 1 156 ? 7.191 20.656 19.516 1 92.25 156 PRO B C 1
ATOM 4220 O O . PRO B 1 156 ? 6.352 19.828 19.875 1 92.25 156 PRO B O 1
ATOM 4223 N N . CYS B 1 157 ? 6.938 21.641 18.688 1 88.75 157 CYS B N 1
ATOM 4224 C CA . CYS B 1 157 ? 5.578 21.781 18.172 1 88.75 157 CYS B CA 1
ATOM 4225 C C . CYS B 1 157 ? 5.227 20.625 17.25 1 88.75 157 CYS B C 1
ATOM 4227 O O . CYS B 1 157 ? 4.078 20.172 17.234 1 88.75 157 CYS B O 1
ATOM 4229 N N . VAL B 1 158 ? 6.191 20.125 16.469 1 90.94 158 VAL B N 1
ATOM 4230 C CA . VAL B 1 158 ? 5.984 18.953 15.625 1 90.94 158 VAL B CA 1
ATOM 4231 C C . VAL B 1 158 ? 5.844 17.703 16.5 1 90.94 158 VAL B C 1
ATOM 4233 O O . VAL B 1 158 ? 4.992 16.859 16.234 1 90.94 158 VAL B O 1
ATOM 4236 N N . LYS B 1 159 ? 6.586 17.641 17.547 1 93.62 159 LYS B N 1
ATOM 4237 C CA . LYS B 1 159 ? 6.523 16.531 18.484 1 93.62 159 LYS B CA 1
ATOM 4238 C C . LYS B 1 159 ? 5.145 16.422 19.125 1 93.62 159 LYS B C 1
ATOM 4240 O O . LYS B 1 159 ? 4.621 15.32 19.312 1 93.62 159 LYS B O 1
ATOM 4245 N N . LYS B 1 160 ? 4.613 17.531 19.531 1 94.31 160 LYS B N 1
ATOM 4246 C CA . LYS B 1 160 ? 3.299 17.562 20.172 1 94.31 160 LYS B CA 1
ATOM 4247 C C . LYS B 1 160 ? 2.238 16.938 19.25 1 94.31 160 LYS B C 1
ATOM 4249 O O . LYS B 1 160 ? 1.435 16.125 19.703 1 94.31 160 LYS B O 1
ATOM 4254 N N . LYS B 1 161 ? 2.211 17.297 18 1 94.44 161 LYS B N 1
ATOM 4255 C CA . LYS B 1 161 ? 1.272 16.734 17.016 1 94.44 161 LYS B CA 1
ATOM 4256 C C . LYS B 1 161 ? 1.528 15.25 16.797 1 94.44 161 LYS B C 1
ATOM 4258 O O . LYS B 1 161 ? 0.587 14.453 16.734 1 94.44 161 LYS B O 1
ATOM 4263 N N . ALA B 1 162 ? 2.809 14.922 16.656 1 93.25 162 ALA B N 1
ATOM 4264 C CA . ALA B 1 162 ? 3.186 13.523 16.453 1 93.25 162 ALA B CA 1
ATOM 4265 C C . ALA B 1 162 ? 2.742 12.672 17.641 1 93.25 162 ALA B C 1
ATOM 4267 O O . ALA B 1 162 ? 2.184 11.586 17.453 1 93.25 162 ALA B O 1
ATOM 4268 N N . ASP B 1 163 ? 2.928 13.195 18.812 1 94.56 163 ASP B N 1
ATOM 4269 C CA . ASP B 1 163 ? 2.576 12.453 20.031 1 94.56 163 ASP B CA 1
ATOM 4270 C C . ASP B 1 163 ? 1.067 12.227 20.109 1 94.56 163 ASP B C 1
ATOM 4272 O O . ASP B 1 163 ? 0.618 11.164 20.547 1 94.56 163 ASP B O 1
ATOM 4276 N N . TRP B 1 164 ? 0.365 13.234 19.797 1 96.25 164 TRP B N 1
ATOM 4277 C CA . TRP B 1 164 ? -1.087 13.094 19.797 1 96.25 164 TRP B CA 1
ATOM 4278 C C . TRP B 1 164 ? -1.521 11.977 18.859 1 96.25 164 TRP B C 1
ATOM 4280 O O . TRP B 1 164 ? -2.32 11.109 19.234 1 96.25 164 TRP B O 1
ATOM 4290 N N . ALA B 1 165 ? -0.999 11.969 17.609 1 94.44 165 ALA B N 1
ATOM 4291 C CA . ALA B 1 165 ? -1.336 10.938 16.625 1 94.44 165 ALA B CA 1
ATOM 4292 C C . ALA B 1 165 ? -0.903 9.555 17.109 1 94.44 165 ALA B C 1
ATOM 4294 O O . ALA B 1 165 ? -1.67 8.594 17.016 1 94.44 165 ALA B O 1
ATOM 4295 N N . LEU B 1 166 ? 0.277 9.453 17.641 1 93.19 166 LEU B N 1
ATOM 4296 C CA . LEU B 1 166 ? 0.838 8.18 18.078 1 93.19 166 LEU B CA 1
ATOM 4297 C C . LEU B 1 166 ? 0.052 7.613 19.25 1 93.19 166 LEU B C 1
ATOM 4299 O O . LEU B 1 166 ? -0.086 6.395 19.391 1 93.19 166 LEU B O 1
ATOM 4303 N N . ARG B 1 167 ? -0.434 8.492 20.094 1 95.06 167 ARG B N 1
ATOM 4304 C CA . ARG B 1 167 ? -1.239 8.047 21.219 1 95.06 167 ARG B CA 1
ATOM 4305 C C . ARG B 1 167 ? -2.449 7.246 20.75 1 95.06 167 ARG B C 1
ATOM 4307 O O . ARG B 1 167 ? -2.775 6.207 21.328 1 95.06 167 ARG B O 1
ATOM 4314 N N . TRP B 1 168 ? -3.1 7.699 19.734 1 94.44 168 TRP B N 1
ATOM 4315 C CA . TRP B 1 168 ? -4.289 7.02 19.234 1 94.44 168 TRP B CA 1
ATOM 4316 C C . TRP B 1 168 ? -3.918 5.723 18.531 1 94.44 168 TRP B C 1
ATOM 4318 O O . TRP B 1 168 ? -4.688 4.758 18.531 1 94.44 168 TRP B O 1
ATOM 4328 N N . ILE B 1 169 ? -2.768 5.656 17.922 1 91.5 169 ILE B N 1
ATOM 4329 C CA . ILE B 1 169 ? -2.299 4.457 17.234 1 91.5 169 ILE B CA 1
ATOM 4330 C C . ILE B 1 169 ? -1.979 3.367 18.25 1 91.5 169 ILE B C 1
ATOM 4332 O O . ILE B 1 169 ? -2.312 2.197 18.047 1 91.5 169 ILE B O 1
ATOM 4336 N N . ARG B 1 170 ? -1.475 3.775 19.344 1 91.06 170 ARG B N 1
ATOM 4337 C CA . ARG B 1 170 ? -0.982 2.816 20.328 1 91.06 170 ARG B CA 1
ATOM 4338 C C . ARG B 1 170 ? -2.061 2.475 21.359 1 91.06 170 ARG B C 1
ATOM 4340 O O . ARG B 1 170 ? -1.919 1.52 22.125 1 91.06 170 ARG B O 1
ATOM 4347 N N . ASP B 1 171 ? -3.082 3.258 21.359 1 91.25 171 ASP B N 1
ATOM 4348 C CA . ASP B 1 171 ? -4.117 3.07 22.359 1 91.25 171 ASP B CA 1
ATOM 4349 C C . ASP B 1 171 ? -4.895 1.779 22.125 1 91.25 171 ASP B C 1
ATOM 4351 O O . ASP B 1 171 ? -5.676 1.688 21.172 1 91.25 171 ASP B O 1
ATOM 4355 N N . ARG B 1 172 ? -4.805 0.86 22.969 1 89.12 172 ARG B N 1
ATOM 4356 C CA . ARG B 1 172 ? -5.484 -0.422 22.812 1 89.12 172 ARG B CA 1
ATOM 4357 C C . ARG B 1 172 ? -6.828 -0.418 23.531 1 89.12 172 ARG B C 1
ATOM 4359 O O . ARG B 1 172 ? -7.633 -1.34 23.375 1 89.12 172 ARG B O 1
ATOM 4366 N N . LYS B 1 173 ? -7.07 0.617 24.25 1 92.12 173 LYS B N 1
ATOM 4367 C CA . LYS B 1 173 ? -8.336 0.729 24.969 1 92.12 173 LYS B CA 1
ATOM 4368 C C . LYS B 1 173 ? -9.359 1.512 24.141 1 92.12 173 LYS B C 1
ATOM 4370 O O . LYS B 1 173 ? -10.57 1.35 24.328 1 92.12 173 LYS B O 1
ATOM 4375 N N . ALA B 1 174 ? -8.891 2.328 23.281 1 94.25 174 ALA B N 1
ATOM 4376 C CA . ALA B 1 174 ? -9.797 3.105 22.438 1 94.25 174 ALA B CA 1
ATOM 4377 C C . ALA B 1 174 ? -10.547 2.205 21.469 1 94.25 174 ALA B C 1
ATOM 4379 O O . ALA B 1 174 ? -9.977 1.269 20.906 1 94.25 174 ALA B O 1
ATOM 4380 N N . THR B 1 175 ? -11.867 2.48 21.359 1 95.44 175 THR B N 1
ATOM 4381 C CA . THR B 1 175 ? -12.664 1.72 20.406 1 95.44 175 THR B CA 1
ATOM 4382 C C . THR B 1 175 ? -12.242 2.037 18.969 1 95.44 175 THR B C 1
ATOM 4384 O O . THR B 1 175 ? -11.609 3.066 18.719 1 95.44 175 THR B O 1
ATOM 4387 N N . PHE B 1 176 ? -12.641 1.149 18.031 1 96.25 176 PHE B N 1
ATOM 4388 C CA . PHE B 1 176 ? -12.367 1.379 16.625 1 96.25 176 PHE B CA 1
ATOM 4389 C C . PHE B 1 176 ? -12.969 2.697 16.156 1 96.25 176 PHE B C 1
ATOM 4391 O O . PHE B 1 176 ? -12.336 3.449 15.422 1 96.25 176 PHE B O 1
ATOM 4398 N N . GLY B 1 177 ? -14.172 2.99 16.641 1 97.25 177 GLY B N 1
ATOM 4399 C CA . GLY B 1 177 ? -14.836 4.227 16.266 1 97.25 177 GLY B CA 1
ATOM 4400 C C . GLY B 1 177 ? -14.086 5.469 16.719 1 97.25 177 GLY B C 1
ATOM 4401 O O . GLY B 1 177 ? -13.961 6.43 15.953 1 97.25 177 GLY B O 1
ATOM 4402 N N . GLU B 1 178 ? -13.562 5.477 17.938 1 98 178 GLU B N 1
ATOM 4403 C CA . GLU B 1 178 ? -12.773 6.598 18.438 1 98 178 GLU B CA 1
ATOM 4404 C C . GLU B 1 178 ? -11.508 6.801 17.609 1 98 178 GLU B C 1
ATOM 4406 O O . GLU B 1 178 ? -11.141 7.934 17.281 1 98 178 GLU B O 1
ATOM 4411 N N . ARG B 1 179 ? -10.914 5.68 17.25 1 97.94 179 ARG B N 1
ATOM 4412 C CA . ARG B 1 179 ? -9.672 5.762 16.484 1 97.94 179 ARG B CA 1
ATOM 4413 C C . ARG B 1 179 ? -9.945 6.242 15.07 1 97.94 179 ARG B C 1
ATOM 4415 O O . ARG B 1 179 ? -9.109 6.93 14.469 1 97.94 179 ARG B O 1
ATOM 4422 N N . VAL B 1 180 ? -11.102 5.906 14.492 1 98.31 180 VAL B N 1
ATOM 4423 C CA . VAL B 1 180 ? -11.484 6.41 13.18 1 98.31 180 VAL B CA 1
ATOM 4424 C C . VAL B 1 180 ? -11.688 7.922 13.242 1 98.31 180 VAL B C 1
ATOM 4426 O O . VAL B 1 180 ? -11.266 8.648 12.336 1 98.31 180 VAL B O 1
ATOM 4429 N N . VAL B 1 181 ? -12.25 8.453 14.312 1 98.56 181 VAL B N 1
ATOM 4430 C CA . VAL B 1 181 ? -12.445 9.891 14.484 1 98.56 181 VAL B CA 1
ATOM 4431 C C . VAL B 1 181 ? -11.094 10.586 14.602 1 98.56 181 VAL B C 1
ATOM 4433 O O . VAL B 1 181 ? -10.867 11.625 13.977 1 98.56 181 VAL B O 1
ATOM 4436 N N . ALA B 1 182 ? -10.242 10.023 15.391 1 98.38 182 ALA B N 1
ATOM 4437 C CA . ALA B 1 182 ? -8.906 10.586 15.531 1 98.38 182 ALA B CA 1
ATOM 4438 C C . ALA B 1 182 ? -8.172 10.602 14.188 1 98.38 182 ALA B C 1
ATOM 4440 O O . ALA B 1 182 ? -7.504 11.578 13.852 1 98.38 182 ALA B O 1
ATOM 4441 N N . PHE B 1 183 ? -8.344 9.492 13.461 1 98.38 183 PHE B N 1
ATOM 4442 C CA . PHE B 1 183 ? -7.711 9.391 12.156 1 98.38 183 PHE B CA 1
ATOM 4443 C C . PHE B 1 183 ? -8.273 10.438 11.203 1 98.38 183 PHE B C 1
ATOM 4445 O O . PHE B 1 183 ? -7.527 11.078 10.461 1 98.38 183 PHE B O 1
ATOM 4452 N N . ALA B 1 184 ? -9.562 10.609 11.195 1 98.38 184 ALA B N 1
ATOM 4453 C CA . ALA B 1 184 ? -10.203 11.633 10.383 1 98.38 184 ALA B CA 1
ATOM 4454 C C . ALA B 1 184 ? -9.711 13.023 10.766 1 98.38 184 ALA B C 1
ATOM 4456 O O . ALA B 1 184 ? -9.57 13.898 9.906 1 98.38 184 ALA B O 1
ATOM 4457 N N . SER B 1 185 ? -9.422 13.25 12.008 1 98.38 185 SER B N 1
ATOM 4458 C CA . SER B 1 185 ? -8.898 14.523 12.492 1 98.38 185 SER B CA 1
ATOM 4459 C C . SER B 1 185 ? -7.484 14.766 11.984 1 98.38 185 SER B C 1
ATOM 4461 O O . SER B 1 185 ? -7.133 15.891 11.625 1 98.38 185 SER B O 1
ATOM 4463 N N . VAL B 1 186 ? -6.719 13.719 11.984 1 97.44 186 VAL B N 1
ATOM 4464 C CA . VAL B 1 186 ? -5.367 13.844 11.453 1 97.44 186 VAL B CA 1
ATOM 4465 C C . VAL B 1 186 ? -5.426 14.211 9.969 1 97.44 186 VAL B C 1
ATOM 4467 O O . VAL B 1 186 ? -4.77 15.156 9.531 1 97.44 186 VAL B O 1
ATOM 4470 N N . GLU B 1 187 ? -6.281 13.555 9.227 1 96.69 187 GLU B N 1
ATOM 4471 C CA . GLU B 1 187 ? -6.375 13.742 7.777 1 96.69 187 GLU B CA 1
ATOM 4472 C C . GLU B 1 187 ? -7.035 15.078 7.438 1 96.69 187 GLU B C 1
ATOM 4474 O O . GLU B 1 187 ? -6.68 15.711 6.441 1 96.69 187 GLU B O 1
ATOM 4479 N N . GLY B 1 188 ? -7.922 15.5 8.281 1 95.69 188 GLY B N 1
ATOM 4480 C CA . GLY B 1 188 ? -8.773 16.609 7.883 1 95.69 188 GLY B CA 1
ATOM 4481 C C . GLY B 1 188 ? -8.43 17.906 8.594 1 95.69 188 GLY B C 1
ATOM 4482 O O . GLY B 1 188 ? -8.727 18.984 8.086 1 95.69 188 GLY B O 1
ATOM 4483 N N . ILE B 1 189 ? -7.805 17.812 9.75 1 96.5 189 ILE B N 1
ATOM 4484 C CA . ILE B 1 189 ? -7.582 19.016 10.547 1 96.5 189 ILE B CA 1
ATOM 4485 C C . ILE B 1 189 ? -6.082 19.297 10.656 1 96.5 189 ILE B C 1
ATOM 4487 O O . ILE B 1 189 ? -5.625 20.391 10.359 1 96.5 189 ILE B O 1
ATOM 4491 N N . PHE B 1 190 ? -5.25 18.312 10.922 1 94.88 190 PHE B N 1
ATOM 4492 C CA . PHE B 1 190 ? -3.844 18.469 11.273 1 94.88 190 PHE B CA 1
ATOM 4493 C C . PHE B 1 190 ? -3.047 19 10.094 1 94.88 190 PHE B C 1
ATOM 4495 O O . PHE B 1 190 ? -1.94 19.516 10.258 1 94.88 190 PHE B O 1
ATOM 4502 N N . PHE B 1 191 ? -3.592 18.922 8.898 1 93.38 191 PHE B N 1
ATOM 4503 C CA . PHE B 1 191 ? -2.844 19.375 7.734 1 93.38 191 PHE B CA 1
ATOM 4504 C C . PHE B 1 191 ? -3.5 20.609 7.117 1 93.38 191 PHE B C 1
ATOM 4506 O O . PHE B 1 191 ? -2.885 21.297 6.312 1 93.38 191 PHE B O 1
ATOM 4513 N N . SER B 1 192 ? -4.648 20.922 7.531 1 91.75 192 SER B N 1
ATOM 4514 C CA . SER B 1 192 ? -5.488 21.891 6.832 1 91.75 192 SER B CA 1
ATOM 4515 C C . SER B 1 192 ? -4.895 23.297 6.898 1 91.75 192 SER B C 1
ATOM 4517 O O . SER B 1 192 ? -4.84 24 5.887 1 91.75 192 SER B O 1
ATOM 4519 N N . GLY B 1 193 ? -4.469 23.688 8.062 1 93.5 193 GLY B N 1
ATOM 4520 C CA . GLY B 1 193 ? -3.889 25.016 8.203 1 93.5 193 GLY B CA 1
ATOM 4521 C C . GLY B 1 193 ? -2.615 25.203 7.395 1 93.5 193 GLY B C 1
ATOM 4522 O O . GLY B 1 193 ? -2.416 26.234 6.758 1 93.5 193 GLY B O 1
ATOM 4523 N N . ALA B 1 194 ? -1.788 24.188 7.465 1 95.62 194 ALA B N 1
ATOM 4524 C CA . ALA B 1 194 ? -0.534 24.234 6.719 1 95.62 194 ALA B CA 1
ATOM 4525 C C . ALA B 1 194 ? -0.792 24.281 5.215 1 95.62 194 ALA B C 1
ATOM 4527 O O . ALA B 1 194 ? -0.119 25.016 4.488 1 95.62 194 ALA B O 1
ATOM 4528 N N . PHE B 1 195 ? -1.739 23.5 4.754 1 95.56 195 PHE B N 1
ATOM 4529 C CA . PHE B 1 195 ? -2.104 23.547 3.344 1 95.56 195 PHE B CA 1
ATOM 4530 C C . PHE B 1 195 ? -2.584 24.938 2.945 1 95.56 195 PHE B C 1
ATOM 4532 O O . PHE B 1 195 ? -2.186 25.453 1.905 1 95.56 195 PHE B O 1
ATOM 4539 N N . ALA B 1 196 ? -3.416 25.5 3.789 1 92.62 196 ALA B N 1
ATOM 4540 C CA . ALA B 1 196 ? -3.934 26.844 3.525 1 92.62 196 ALA B CA 1
ATOM 4541 C C . ALA B 1 196 ? -2.801 27.859 3.457 1 92.62 196 ALA B C 1
ATOM 4543 O O . ALA B 1 196 ? -2.818 28.766 2.615 1 92.62 196 ALA B O 1
ATOM 4544 N N . ALA B 1 197 ? -1.879 27.719 4.309 1 94.94 197 ALA B N 1
ATOM 4545 C CA . ALA B 1 197 ? -0.738 28.641 4.324 1 94.94 197 ALA B CA 1
ATOM 4546 C C . ALA B 1 197 ? 0.054 28.547 3.023 1 94.94 197 ALA B C 1
ATOM 4548 O O . ALA B 1 197 ? 0.459 29.562 2.465 1 94.94 197 ALA B O 1
ATOM 4549 N N . ILE B 1 198 ? 0.294 27.344 2.549 1 96.12 198 ILE B N 1
ATOM 4550 C CA . ILE B 1 198 ? 1.031 27.172 1.303 1 96.12 198 ILE B CA 1
ATOM 4551 C C . ILE B 1 198 ? 0.2 27.703 0.135 1 96.12 198 ILE B C 1
ATOM 4553 O O . ILE B 1 198 ? 0.745 28.266 -0.819 1 96.12 198 ILE B O 1
ATOM 4557 N N . PHE B 1 199 ? -1.084 27.562 0.18 1 92.62 199 PHE B N 1
ATOM 4558 C CA . PHE B 1 199 ? -1.949 28.094 -0.863 1 92.62 199 PHE B CA 1
ATOM 4559 C C . PHE B 1 199 ? -1.875 29.609 -0.9 1 92.62 199 PHE B C 1
ATOM 4561 O O . PHE B 1 199 ? -2.01 30.219 -1.964 1 92.62 199 PHE B O 1
ATOM 4568 N N . TRP B 1 200 ? -1.672 30.203 0.226 1 92.81 200 TRP B N 1
ATOM 4569 C CA . TRP B 1 200 ? -1.463 31.641 0.295 1 92.81 200 TRP B CA 1
ATOM 4570 C C . TRP B 1 200 ? -0.275 32.062 -0.564 1 92.81 200 TRP B C 1
ATOM 4572 O O . TRP B 1 200 ? -0.321 33.094 -1.235 1 92.81 200 TRP B O 1
ATOM 4582 N N . LEU B 1 201 ? 0.763 31.266 -0.577 1 94.19 201 LEU B N 1
ATOM 4583 C CA . LEU B 1 201 ? 1.915 31.531 -1.431 1 94.19 201 LEU B CA 1
ATOM 4584 C C . LEU B 1 201 ? 1.529 31.453 -2.904 1 94.19 201 LEU B C 1
ATOM 4586 O O . LEU B 1 201 ? 2.014 32.25 -3.719 1 94.19 201 LEU B O 1
ATOM 4590 N N . LYS B 1 202 ? 0.725 30.5 -3.191 1 92.56 202 LYS B N 1
ATOM 4591 C CA . LYS B 1 202 ? 0.243 30.375 -4.562 1 92.56 202 LYS B CA 1
ATOM 4592 C C . LYS B 1 202 ? -0.487 31.641 -5.008 1 92.56 202 LYS B C 1
ATOM 4594 O O . LYS B 1 202 ? -0.281 32.125 -6.121 1 92.56 202 LYS B O 1
ATOM 4599 N N . LYS B 1 203 ? -1.273 32.156 -4.168 1 89.81 203 LYS B N 1
ATOM 4600 C CA . LYS B 1 203 ? -2.018 33.375 -4.445 1 89.81 203 LYS B CA 1
ATOM 4601 C C . LYS B 1 203 ? -1.074 34.562 -4.707 1 89.81 203 LYS B C 1
ATOM 4603 O O . LYS B 1 203 ? -1.377 35.438 -5.516 1 89.81 203 LYS B O 1
ATOM 4608 N N . ARG B 1 204 ? 0.026 34.469 -4.082 1 93.31 204 ARG B N 1
ATOM 4609 C CA . ARG B 1 204 ? 1.038 35.531 -4.25 1 93.31 204 ARG B CA 1
ATOM 4610 C C . ARG B 1 204 ? 1.902 35.25 -5.477 1 93.31 204 ARG B C 1
ATOM 4612 O O . ARG B 1 204 ? 2.818 36 -5.777 1 93.31 204 ARG B O 1
ATOM 4619 N N . GLY B 1 205 ? 1.583 34.125 -6.211 1 94.19 205 GLY B N 1
ATOM 4620 C CA . GLY B 1 205 ? 2.314 33.781 -7.422 1 94.19 205 GLY B CA 1
ATOM 4621 C C . GLY B 1 205 ? 3.713 33.25 -7.145 1 94.19 205 GLY B C 1
ATOM 4622 O O . GLY B 1 205 ? 4.609 33.406 -7.977 1 94.19 205 GLY B O 1
ATOM 4623 N N . LEU B 1 206 ? 3.891 32.719 -5.965 1 96.56 206 LEU B N 1
ATOM 4624 C CA . LEU B 1 206 ? 5.223 32.281 -5.559 1 96.56 206 LEU B CA 1
ATOM 4625 C C . LEU B 1 206 ? 5.32 30.75 -5.527 1 96.56 206 LEU B C 1
ATOM 4627 O O . LEU B 1 206 ? 4.328 30.078 -5.277 1 96.56 206 LEU B O 1
ATOM 4631 N N . MET B 1 207 ? 6.48 30.203 -5.828 1 98.06 207 MET B N 1
ATOM 4632 C CA . MET B 1 207 ? 6.859 28.812 -5.602 1 98.06 207 MET B CA 1
ATOM 4633 C C . MET B 1 207 ? 5.922 27.875 -6.344 1 98.06 207 MET B C 1
ATOM 4635 O O . MET B 1 207 ? 5.273 27.031 -5.727 1 98.06 207 MET B O 1
ATOM 4639 N N . PRO B 1 208 ? 5.887 27.875 -7.625 1 98 208 PRO B N 1
ATOM 4640 C CA . PRO B 1 208 ? 4.914 27.094 -8.398 1 98 208 PRO B CA 1
ATOM 4641 C C . PRO B 1 208 ? 5.047 25.594 -8.172 1 98 208 PRO B C 1
ATOM 4643 O O . PRO B 1 208 ? 4.043 24.875 -8.117 1 98 208 PRO B O 1
ATOM 4646 N N . GLY B 1 209 ? 6.266 25.062 -8.086 1 98.44 209 GLY B N 1
ATOM 4647 C CA . GLY B 1 209 ? 6.434 23.641 -7.812 1 98.44 209 GLY B CA 1
ATOM 4648 C C . GLY B 1 209 ? 5.887 23.219 -6.461 1 98.44 209 GLY B C 1
ATOM 4649 O O . GLY B 1 209 ? 5.152 22.234 -6.359 1 98.44 209 GLY B O 1
ATOM 4650 N N . LEU B 1 210 ? 6.219 23.984 -5.414 1 98.56 210 LEU B N 1
ATOM 4651 C CA . LEU B 1 210 ? 5.734 23.734 -4.062 1 98.56 210 LEU B CA 1
ATOM 4652 C C . LEU B 1 210 ? 4.211 23.781 -4.016 1 98.56 210 LEU B C 1
ATOM 4654 O O . LEU B 1 210 ? 3.572 22.891 -3.449 1 98.56 210 LEU B O 1
ATOM 4658 N N . THR B 1 211 ? 3.648 24.781 -4.582 1 97.69 211 THR B N 1
ATOM 4659 C CA . THR B 1 211 ? 2.207 24.984 -4.484 1 97.69 211 THR B CA 1
ATOM 4660 C C . THR B 1 211 ? 1.464 23.938 -5.312 1 97.69 211 THR B C 1
ATOM 4662 O O . THR B 1 211 ? 0.365 23.516 -4.945 1 97.69 211 THR B O 1
ATOM 4665 N N . PHE B 1 212 ? 2.064 23.453 -6.418 1 97.56 212 PHE B N 1
ATOM 4666 C CA . PHE B 1 212 ? 1.465 22.375 -7.188 1 97.56 212 PHE B CA 1
ATOM 4667 C C . PHE B 1 212 ? 1.468 21.062 -6.391 1 97.56 212 PHE B C 1
ATOM 4669 O O . PHE B 1 212 ? 0.458 20.359 -6.34 1 97.56 212 PHE B O 1
ATOM 4676 N N . SER B 1 213 ? 2.594 20.734 -5.828 1 98.31 213 SER B N 1
ATOM 4677 C CA . SER B 1 213 ? 2.645 19.531 -4.984 1 98.31 213 SER B CA 1
ATOM 4678 C C . SER B 1 213 ? 1.637 19.625 -3.846 1 98.31 213 SER B C 1
ATOM 4680 O O . SER B 1 213 ? 1.017 18.625 -3.482 1 98.31 213 SER B O 1
ATOM 4682 N N . ASN B 1 214 ? 1.457 20.797 -3.277 1 97.38 214 ASN B N 1
ATOM 4683 C CA . ASN B 1 214 ? 0.479 21.047 -2.221 1 97.38 214 ASN B CA 1
ATOM 4684 C C . ASN B 1 214 ? -0.943 20.766 -2.701 1 97.38 214 ASN B C 1
ATOM 4686 O O . ASN B 1 214 ? -1.769 20.25 -1.947 1 97.38 214 ASN B O 1
ATOM 4690 N N . GLU B 1 215 ? -1.194 21.109 -3.904 1 95.75 215 GLU B N 1
ATOM 4691 C CA . GLU B 1 215 ? -2.502 20.844 -4.496 1 95.75 215 GLU B CA 1
ATOM 4692 C C . GLU B 1 215 ? -2.76 19.344 -4.609 1 95.75 215 GLU B C 1
ATOM 4694 O O . GLU B 1 215 ? -3.836 18.859 -4.246 1 95.75 215 GLU B O 1
ATOM 4699 N N . LEU B 1 216 ? -1.813 18.609 -5.117 1 97.31 216 LEU B N 1
ATOM 4700 C CA . LEU B 1 216 ? -1.951 17.172 -5.281 1 97.31 216 LEU B CA 1
ATOM 4701 C C . LEU B 1 216 ? -2.135 16.484 -3.928 1 97.31 216 LEU B C 1
ATOM 4703 O O . LEU B 1 216 ? -3.033 15.664 -3.764 1 97.31 216 LEU B O 1
ATOM 4707 N N . ILE B 1 217 ? -1.337 16.828 -2.936 1 97.88 217 ILE B N 1
ATOM 4708 C CA . ILE B 1 217 ? -1.348 16.156 -1.642 1 97.88 217 ILE B CA 1
ATOM 4709 C C . ILE B 1 217 ? -2.609 16.547 -0.872 1 97.88 217 ILE B C 1
ATOM 4711 O O . ILE B 1 217 ? -3.236 15.695 -0.233 1 97.88 217 ILE B O 1
ATOM 4715 N N . SER B 1 218 ? -2.975 17.844 -0.915 1 95.44 218 SER B N 1
ATOM 4716 C CA . SER B 1 218 ? -4.188 18.25 -0.216 1 95.44 218 SER B CA 1
ATOM 4717 C C . SER B 1 218 ? -5.418 17.547 -0.77 1 95.44 218 SER B C 1
ATOM 4719 O O . SER B 1 218 ? -6.34 17.219 -0.021 1 95.44 218 SER B O 1
ATOM 4721 N N . ARG B 1 219 ? -5.457 17.344 -2.111 1 95.31 219 ARG B N 1
ATOM 4722 C CA . ARG B 1 219 ? -6.531 16.562 -2.717 1 95.31 219 ARG B CA 1
ATOM 4723 C C . ARG B 1 219 ? -6.574 15.148 -2.137 1 95.31 219 ARG B C 1
ATOM 4725 O O . ARG B 1 219 ? -7.641 14.656 -1.771 1 95.31 219 ARG B O 1
ATOM 4732 N N . ASP B 1 220 ? -5.445 14.492 -2.064 1 97.75 220 ASP B N 1
ATOM 4733 C CA . ASP B 1 220 ? -5.359 13.141 -1.515 1 97.75 220 ASP B CA 1
ATOM 4734 C C . ASP B 1 220 ? -5.852 13.109 -0.069 1 97.75 220 ASP B C 1
ATOM 4736 O O . ASP B 1 220 ? -6.605 12.211 0.313 1 97.75 220 ASP B O 1
ATOM 4740 N N . GLU B 1 221 ? -5.383 14.094 0.745 1 96.69 221 GLU B N 1
ATOM 4741 C CA . GLU B 1 221 ? -5.762 14.133 2.154 1 96.69 221 GLU B CA 1
ATOM 4742 C C . GLU B 1 221 ? -7.27 14.305 2.316 1 96.69 221 GLU B C 1
ATOM 4744 O O . GLU B 1 221 ? -7.863 13.773 3.258 1 96.69 221 GLU B O 1
ATOM 4749 N N . GLY B 1 222 ? -7.809 15.133 1.47 1 95.38 222 GLY B N 1
ATOM 4750 C CA . GLY B 1 222 ? -9.258 15.25 1.468 1 95.38 222 GLY B CA 1
ATOM 4751 C C . GLY B 1 222 ? -9.961 13.922 1.227 1 95.38 222 GLY B C 1
ATOM 4752 O O . GLY B 1 222 ? -10.922 13.594 1.919 1 95.38 222 GLY B O 1
ATOM 4753 N N . LEU B 1 223 ? -9.5 13.195 0.242 1 96.94 223 LEU B N 1
ATOM 4754 C CA . LEU B 1 223 ? -10.062 11.891 -0.066 1 96.94 223 LEU B CA 1
ATOM 4755 C C . LEU B 1 223 ? -9.898 10.93 1.111 1 96.94 223 LEU B C 1
ATOM 4757 O O . LEU B 1 223 ? -10.797 10.156 1.418 1 96.94 223 LEU B O 1
ATOM 4761 N N . HIS B 1 224 ? -8.703 10.906 1.754 1 98.44 224 HIS B N 1
ATOM 4762 C CA . HIS B 1 224 ? -8.461 10.078 2.928 1 98.44 224 HIS B CA 1
ATOM 4763 C C . HIS B 1 224 ? -9.438 10.406 4.047 1 98.44 224 HIS B C 1
ATOM 4765 O O . HIS B 1 224 ? -9.977 9.508 4.695 1 98.44 224 HIS B O 1
ATOM 4771 N N . CYS B 1 225 ? -9.641 11.664 4.277 1 98.12 225 CYS B N 1
ATOM 4772 C CA . CYS B 1 225 ? -10.586 12.102 5.305 1 98.12 225 CYS B CA 1
ATOM 4773 C C . CYS B 1 225 ? -12 11.641 4.973 1 98.12 225 CYS B C 1
ATOM 4775 O O . CYS B 1 225 ? -12.703 11.109 5.836 1 98.12 225 CYS B O 1
ATOM 4777 N N . ASP B 1 226 ? -12.414 11.836 3.705 1 97.56 226 ASP B N 1
ATOM 4778 C CA . ASP B 1 226 ? -13.727 11.391 3.262 1 97.56 226 ASP B CA 1
ATOM 4779 C C . ASP B 1 226 ? -13.898 9.891 3.484 1 97.56 226 ASP B C 1
ATOM 4781 O O . ASP B 1 226 ? -14.977 9.438 3.877 1 97.56 226 ASP B O 1
ATOM 4785 N N . PHE B 1 227 ? -12.945 9.172 3.221 1 98.75 227 PHE B N 1
ATOM 4786 C CA . PHE B 1 227 ? -13.031 7.73 3.404 1 98.75 227 PHE B CA 1
ATOM 4787 C C . PHE B 1 227 ? -13.188 7.379 4.879 1 98.75 227 PHE B C 1
ATOM 4789 O O . PHE B 1 227 ? -13.961 6.488 5.234 1 98.75 227 PHE B O 1
ATOM 4796 N N . ALA B 1 228 ? -12.352 8.008 5.715 1 98.69 228 ALA B N 1
ATOM 4797 C CA . ALA B 1 228 ? -12.508 7.789 7.152 1 98.69 228 ALA B CA 1
ATOM 4798 C C . ALA B 1 228 ? -13.938 8.055 7.598 1 98.69 228 ALA B C 1
ATOM 4800 O O . ALA B 1 228 ? -14.5 7.289 8.383 1 98.69 228 ALA B O 1
ATOM 4801 N N . CYS B 1 229 ? -14.523 9.094 7.098 1 98.44 229 CYS B N 1
ATOM 4802 C CA . CYS B 1 229 ? -15.906 9.422 7.438 1 98.44 229 CYS B CA 1
ATOM 4803 C C . CYS B 1 229 ? -16.859 8.344 6.922 1 98.44 229 CYS B C 1
ATOM 4805 O O . CYS B 1 229 ? -17.812 7.984 7.605 1 98.44 229 CYS B O 1
ATOM 4807 N N . LEU B 1 230 ? -16.641 7.883 5.672 1 98.44 230 LEU B N 1
ATOM 4808 C CA . LEU B 1 230 ? -17.453 6.805 5.125 1 98.44 230 LEU B CA 1
ATOM 4809 C C . LEU B 1 230 ? -17.391 5.566 6.012 1 98.44 230 LEU B C 1
ATOM 4811 O O . LEU B 1 230 ? -18.422 4.953 6.312 1 98.44 230 LEU B O 1
ATOM 4815 N N . MET B 1 231 ? -16.203 5.16 6.438 1 98.44 231 MET B N 1
ATOM 4816 C CA . MET B 1 231 ? -16.031 4.016 7.324 1 98.44 231 MET B CA 1
ATOM 4817 C C . MET B 1 231 ? -16.781 4.23 8.641 1 98.44 231 MET B C 1
ATOM 4819 O O . MET B 1 231 ? -17.375 3.297 9.172 1 98.44 231 MET B O 1
ATOM 4823 N N . PHE B 1 232 ? -16.703 5.438 9.156 1 98.44 232 PHE B N 1
ATOM 4824 C CA . PHE B 1 232 ? -17.391 5.773 10.391 1 98.44 232 PHE B CA 1
ATOM 4825 C C . PHE B 1 232 ? -18.891 5.559 10.25 1 98.44 232 PHE B C 1
ATOM 4827 O O . PHE B 1 232 ? -19.547 5.109 11.195 1 98.44 232 PHE B O 1
ATOM 4834 N N . GLN B 1 233 ? -19.469 5.875 9.102 1 97.5 233 GLN B N 1
ATOM 4835 C CA . GLN B 1 233 ? -20.891 5.75 8.859 1 97.5 233 GLN B CA 1
ATOM 4836 C C . GLN B 1 233 ? -21.344 4.297 8.961 1 97.5 233 GLN B C 1
ATOM 4838 O O . GLN B 1 233 ? -22.5 4.02 9.312 1 97.5 233 GLN B O 1
ATOM 4843 N N . TYR B 1 234 ? -20.484 3.348 8.727 1 97.06 234 TYR B N 1
ATOM 4844 C CA . TYR B 1 234 ? -20.844 1.933 8.734 1 97.06 234 TYR B CA 1
ATOM 4845 C C . TYR B 1 234 ? -20.75 1.358 10.141 1 97.06 234 TYR B C 1
ATOM 4847 O O . TYR B 1 234 ? -21.156 0.217 10.383 1 97.06 234 TYR B O 1
ATOM 4855 N N . LEU B 1 235 ? -20.25 2.102 11.102 1 96.94 235 LEU B N 1
ATOM 4856 C CA . LEU B 1 235 ? -20.125 1.597 12.469 1 96.94 235 LEU B CA 1
ATOM 4857 C C . LEU B 1 235 ? -21.484 1.413 13.117 1 96.94 235 LEU B C 1
ATOM 4859 O O . LEU B 1 235 ? -22.359 2.266 12.969 1 96.94 235 LEU B O 1
ATOM 4863 N N . VAL B 1 236 ? -21.578 0.319 13.75 1 95.5 236 VAL B N 1
ATOM 4864 C CA . VAL B 1 236 ? -22.797 0.056 14.523 1 95.5 236 VAL B CA 1
ATOM 4865 C C . VAL B 1 236 ? -22.672 0.708 15.898 1 95.5 236 VAL B C 1
ATOM 4867 O O . VAL B 1 236 ? -23.594 1.395 16.344 1 95.5 236 VAL B O 1
ATOM 4870 N N . ASN B 1 237 ? -21.5 0.527 16.578 1 94.19 237 ASN B N 1
ATOM 4871 C CA . ASN B 1 237 ? -21.25 1.126 17.875 1 94.19 237 ASN B CA 1
ATOM 4872 C C . ASN B 1 237 ? -20.406 2.391 17.766 1 94.19 237 ASN B C 1
ATOM 4874 O O . ASN B 1 237 ? -19.203 2.371 18.062 1 94.19 237 ASN B O 1
ATOM 4878 N N . LYS B 1 238 ? -21.062 3.473 17.562 1 96 238 LYS B N 1
ATOM 4879 C CA . LYS B 1 238 ? -20.375 4.754 17.438 1 96 238 LYS B CA 1
ATOM 4880 C C . LYS B 1 238 ? -20.078 5.363 18.812 1 96 238 LYS B C 1
ATOM 4882 O O . LYS B 1 238 ? -20.859 5.195 19.75 1 96 238 LYS B O 1
ATOM 4887 N N . PRO B 1 239 ? -18.906 6.055 18.875 1 97.69 239 PRO B N 1
ATOM 4888 C CA . PRO B 1 239 ? -18.703 6.824 20.094 1 97.69 239 PRO B CA 1
ATOM 4889 C C . PRO B 1 239 ? -19.75 7.91 20.297 1 97.69 239 PRO B C 1
ATOM 4891 O O . PRO B 1 239 ? -20.406 8.336 19.344 1 97.69 239 PRO B O 1
ATOM 4894 N N . SER B 1 240 ? -19.891 8.32 21.609 1 97.44 240 SER B N 1
ATOM 4895 C CA . SER B 1 240 ? -20.844 9.383 21.906 1 97.44 240 SER B CA 1
ATOM 4896 C C . SER B 1 240 ? -20.422 10.703 21.266 1 97.44 240 SER B C 1
ATOM 4898 O O . SER B 1 240 ? -19.25 10.914 20.969 1 97.44 240 SER B O 1
ATOM 4900 N N . GLU B 1 241 ? -21.375 11.531 21.031 1 97.44 241 GLU B N 1
ATOM 4901 C CA . GLU B 1 241 ? -21.094 12.859 20.484 1 97.44 241 GLU B CA 1
ATOM 4902 C C . GLU B 1 241 ? -20.109 13.617 21.359 1 97.44 241 GLU B C 1
ATOM 4904 O O . GLU B 1 241 ? -19.234 14.328 20.859 1 97.44 241 GLU B O 1
ATOM 4909 N N . GLU B 1 242 ? -20.297 13.5 22.656 1 97.69 242 GLU B N 1
ATOM 4910 C CA . GLU B 1 242 ? -19.406 14.172 23.594 1 97.69 242 GLU B CA 1
ATOM 4911 C C . GLU B 1 242 ? -17.953 13.711 23.406 1 97.69 242 GLU B C 1
ATOM 4913 O O . GLU B 1 242 ? -17.031 14.523 23.406 1 97.69 242 GLU B O 1
ATOM 4918 N N . ARG B 1 243 ? -17.797 12.406 23.234 1 97.69 243 ARG B N 1
ATOM 4919 C CA . ARG B 1 243 ? -16.469 11.852 23.062 1 97.69 243 ARG B CA 1
ATOM 4920 C C . ARG B 1 243 ? -15.852 12.312 21.734 1 97.69 243 ARG B C 1
ATOM 4922 O O . ARG B 1 243 ? -14.672 12.664 21.688 1 97.69 243 ARG B O 1
ATOM 4929 N N . VAL B 1 244 ? -16.625 12.312 20.672 1 98.44 244 VAL B N 1
ATOM 4930 C CA . VAL B 1 244 ? -16.172 12.773 19.375 1 98.44 244 VAL B CA 1
ATOM 4931 C C . VAL B 1 244 ? -15.758 14.242 19.453 1 98.44 244 VAL B C 1
ATOM 4933 O O . VAL B 1 244 ? -14.695 14.625 18.969 1 98.44 244 VAL B O 1
ATOM 4936 N N . ARG B 1 245 ? -16.562 15.039 20.125 1 97.94 245 ARG B N 1
ATOM 4937 C CA . ARG B 1 245 ? -16.266 16.453 20.297 1 97.94 245 ARG B CA 1
ATOM 4938 C C . ARG B 1 245 ? -14.961 16.656 21.062 1 97.94 245 ARG B C 1
ATOM 4940 O O . ARG B 1 245 ? -14.172 17.531 20.719 1 97.94 245 ARG B O 1
ATOM 4947 N N . GLU B 1 246 ? -14.805 15.93 22.047 1 98.06 246 GLU B N 1
ATOM 4948 C CA . GLU B 1 246 ? -13.578 16.016 22.828 1 98.06 246 GLU B CA 1
ATOM 4949 C C . GLU B 1 246 ? -12.352 15.766 21.969 1 98.06 246 GLU B C 1
ATOM 4951 O O . GLU B 1 246 ? -11.367 16.516 22.047 1 98.06 246 GLU B O 1
ATOM 4956 N N . ILE B 1 247 ? -12.375 14.688 21.156 1 98.12 247 ILE B N 1
ATOM 4957 C CA . ILE B 1 247 ? -11.258 14.336 20.297 1 98.12 247 ILE B CA 1
ATOM 4958 C C . ILE B 1 247 ? -10.984 15.469 19.297 1 98.12 247 ILE B C 1
ATOM 4960 O O . ILE B 1 247 ? -9.844 15.906 19.141 1 98.12 247 ILE B O 1
ATOM 4964 N N . ILE B 1 248 ? -12.016 15.984 18.703 1 98.31 248 ILE B N 1
ATOM 4965 C CA . ILE B 1 248 ? -11.883 16.969 17.625 1 98.31 248 ILE B CA 1
ATOM 4966 C C . ILE B 1 248 ? -11.461 18.312 18.219 1 98.31 248 ILE B C 1
ATOM 4968 O O . ILE B 1 248 ? -10.609 19 17.656 1 98.31 248 ILE B O 1
ATOM 4972 N N . VAL B 1 249 ? -12 18.703 19.328 1 98 249 VAL B N 1
ATOM 4973 C CA . VAL B 1 249 ? -11.641 19.953 19.984 1 98 249 VAL B CA 1
ATOM 4974 C C . VAL B 1 249 ? -10.164 19.938 20.359 1 98 249 VAL B C 1
ATOM 4976 O O . VAL B 1 249 ? -9.453 20.922 20.203 1 98 249 VAL B O 1
ATOM 4979 N N . ASN B 1 250 ? -9.734 18.828 20.875 1 97.94 250 ASN B N 1
ATOM 4980 C CA . ASN B 1 250 ? -8.32 18.703 21.203 1 97.94 250 ASN B CA 1
ATOM 4981 C C . ASN B 1 250 ? -7.438 18.844 19.969 1 97.94 250 ASN B C 1
ATOM 4983 O O . ASN B 1 250 ? -6.406 19.516 20.016 1 97.94 250 ASN B O 1
ATOM 4987 N N . ALA B 1 251 ? -7.785 18.219 18.891 1 97.88 251 ALA B N 1
ATOM 4988 C CA . ALA B 1 251 ? -7.043 18.344 17.641 1 97.88 251 ALA B CA 1
ATOM 4989 C C . ALA B 1 251 ? -6.996 19.781 17.156 1 97.88 251 ALA B C 1
ATOM 4991 O O . ALA B 1 251 ? -5.953 20.266 16.703 1 97.88 251 ALA B O 1
ATOM 4992 N N . VAL B 1 252 ? -8.109 20.5 17.266 1 97.38 252 VAL B N 1
ATOM 4993 C CA . VAL B 1 252 ? -8.203 21.891 16.844 1 97.38 252 VAL B CA 1
ATOM 4994 C C . VAL B 1 252 ? -7.262 22.75 17.672 1 97.38 252 VAL B C 1
ATOM 4996 O O . VAL B 1 252 ? -6.535 23.594 17.125 1 97.38 252 VAL B O 1
ATOM 4999 N N . GLU B 1 253 ? -7.246 22.547 18.953 1 97.31 253 GLU B N 1
ATOM 5000 C CA . GLU B 1 253 ? -6.383 23.312 19.844 1 97.31 253 GLU B CA 1
ATOM 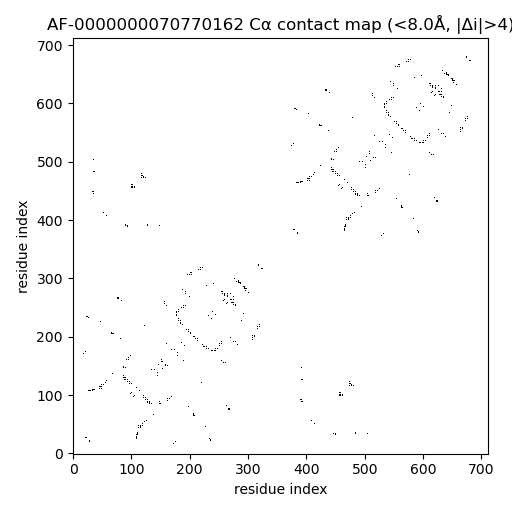5001 C C . GLU B 1 253 ? -4.91 23.125 19.469 1 97.31 253 GLU B C 1
ATOM 5003 O O . GLU B 1 253 ? -4.152 24.094 19.438 1 97.31 253 GLU B O 1
ATOM 5008 N N . ILE B 1 254 ? -4.574 21.922 19.219 1 96.94 254 ILE B N 1
ATOM 5009 C CA . ILE B 1 254 ? -3.193 21.609 18.875 1 96.94 254 ILE B CA 1
ATOM 5010 C C . ILE B 1 254 ? -2.834 22.266 17.547 1 96.94 254 ILE B C 1
ATOM 5012 O O . ILE B 1 254 ? -1.768 22.875 17.422 1 96.94 254 ILE B O 1
ATOM 5016 N N . GLU B 1 255 ? -3.717 22.203 16.562 1 96.88 255 GLU B N 1
ATOM 5017 C CA . GLU B 1 255 ? -3.469 22.781 15.25 1 96.88 255 GLU B CA 1
ATOM 5018 C C . GLU B 1 255 ? -3.396 24.297 15.32 1 96.88 255 GLU B C 1
ATOM 5020 O O . GLU B 1 255 ? -2.559 24.922 14.656 1 96.88 255 GLU B O 1
ATOM 5025 N N . GLN B 1 256 ? -4.262 24.875 16.094 1 96.12 256 GLN B N 1
ATOM 5026 C CA . GLN B 1 256 ? -4.246 26.312 16.25 1 96.12 256 GLN B CA 1
ATOM 5027 C C . GLN B 1 256 ? -2.963 26.781 16.938 1 96.12 256 GLN B C 1
ATOM 5029 O O . GLN B 1 256 ? -2.359 27.781 16.516 1 96.12 256 GLN B O 1
ATOM 5034 N N . GLU B 1 257 ? -2.574 26.094 17.953 1 96.69 257 GLU B N 1
ATOM 5035 C CA . GLU B 1 257 ? -1.309 26.422 18.594 1 96.69 257 GLU B CA 1
ATOM 5036 C C . GLU B 1 257 ? -0.14 26.297 17.625 1 96.69 257 GLU B C 1
ATOM 5038 O O . GLU B 1 257 ? 0.756 27.141 17.609 1 96.69 257 GLU B O 1
ATOM 5043 N N . PHE B 1 258 ? -0.137 25.312 16.828 1 96.81 258 PHE B N 1
ATOM 5044 C CA . PHE B 1 258 ? 0.938 25.031 15.883 1 96.81 258 PHE B CA 1
ATOM 5045 C C . PHE B 1 258 ? 1.078 26.172 14.875 1 96.81 258 PHE B C 1
ATOM 5047 O O . PHE B 1 258 ? 2.172 26.719 14.688 1 96.81 258 PHE B O 1
ATOM 5054 N N . LEU B 1 259 ? -0.021 26.688 14.352 1 96.62 259 LEU B N 1
ATOM 5055 C CA . LEU B 1 259 ? 0.039 27.594 13.203 1 96.62 259 LEU B CA 1
ATOM 5056 C C . LEU B 1 259 ? -0.06 29.047 13.656 1 96.62 259 LEU B C 1
ATOM 5058 O O . LEU B 1 259 ? 0.117 29.969 12.859 1 96.62 259 LEU B O 1
ATOM 5062 N N . THR B 1 260 ? -0.28 29.297 14.945 1 96.25 260 THR B N 1
ATOM 5063 C CA . THR B 1 260 ? -0.468 30.688 15.328 1 96.25 260 THR B CA 1
ATOM 5064 C C . THR B 1 260 ? 0.464 31.062 16.484 1 96.25 260 THR B C 1
ATOM 5066 O O . THR B 1 260 ? 0.659 32.25 16.781 1 96.25 260 THR B O 1
ATOM 5069 N N . GLU B 1 261 ? 1.044 30.062 17.109 1 94.69 261 GLU B N 1
ATOM 5070 C CA . GLU B 1 261 ? 1.973 30.344 18.203 1 94.69 261 GLU B CA 1
ATOM 5071 C C . GLU B 1 261 ? 3.354 29.766 17.922 1 94.69 261 GLU B C 1
ATOM 5073 O O . GLU B 1 261 ? 4.332 30.5 17.797 1 94.69 261 GLU B O 1
ATOM 5078 N N . ALA B 1 262 ? 3.432 28.469 17.672 1 93.88 262 ALA B N 1
ATOM 5079 C CA . ALA B 1 262 ? 4.719 27.797 17.516 1 93.88 262 ALA B CA 1
ATOM 5080 C C . ALA B 1 262 ? 5.359 28.156 16.172 1 93.88 262 ALA B C 1
ATOM 5082 O O . ALA B 1 262 ? 6.562 28.422 16.094 1 93.88 262 ALA B O 1
ATOM 5083 N N . LEU B 1 263 ? 4.578 28.078 15.133 1 95.88 263 LEU B N 1
ATOM 5084 C CA . LEU B 1 263 ? 4.941 28.469 13.773 1 95.88 263 LEU B CA 1
ATOM 5085 C C . LEU B 1 263 ? 3.869 29.375 13.156 1 95.88 263 LEU B C 1
ATOM 5087 O O . LEU B 1 263 ? 3.156 28.953 12.242 1 95.88 263 LEU B O 1
ATOM 5091 N N . PRO B 1 264 ? 3.906 30.625 13.656 1 97.06 264 PRO B N 1
ATOM 5092 C CA . PRO B 1 264 ? 2.783 31.484 13.297 1 97.06 264 PRO B CA 1
ATOM 5093 C C . PRO B 1 264 ? 2.744 31.812 11.805 1 97.06 264 PRO B C 1
ATOM 5095 O O . PRO B 1 264 ? 3.777 32.125 11.203 1 97.06 264 PRO B O 1
ATOM 5098 N N . VAL B 1 265 ? 1.585 31.828 11.203 1 96.12 265 VAL B N 1
ATOM 5099 C CA . VAL B 1 265 ? 1.385 32.094 9.781 1 96.12 265 VAL B CA 1
ATOM 5100 C C . VAL B 1 265 ? 1.702 33.562 9.484 1 96.12 265 VAL B C 1
ATOM 5102 O O . VAL B 1 265 ? 1.89 33.938 8.328 1 96.12 265 VAL B O 1
ATOM 5105 N N . GLY B 1 266 ? 1.821 34.375 10.492 1 95.62 266 GLY B N 1
ATOM 5106 C CA . GLY B 1 266 ? 2.254 35.75 10.305 1 95.62 266 GLY B CA 1
ATOM 5107 C C . GLY B 1 266 ? 3.605 35.875 9.625 1 95.62 266 GLY B C 1
ATOM 5108 O O . GLY B 1 266 ? 3.9 36.875 8.984 1 95.62 266 GLY B O 1
ATOM 5109 N N . LEU B 1 267 ? 4.398 34.875 9.719 1 95.69 267 LEU B N 1
ATOM 5110 C CA . LEU B 1 267 ? 5.727 34.875 9.117 1 95.69 267 LEU B CA 1
ATOM 5111 C C . LEU B 1 267 ? 5.641 34.938 7.598 1 95.69 267 LEU B C 1
ATOM 5113 O O . LEU B 1 267 ? 6.605 35.312 6.93 1 95.69 267 LEU B O 1
ATOM 5117 N N . ILE B 1 268 ? 4.457 34.562 7.074 1 94.94 268 ILE B N 1
ATOM 5118 C CA . ILE B 1 268 ? 4.312 34.625 5.625 1 94.94 268 ILE B CA 1
ATOM 5119 C C . ILE B 1 268 ? 3.219 35.625 5.258 1 94.94 268 ILE B C 1
ATOM 5121 O O . ILE B 1 268 ? 2.68 35.562 4.152 1 94.94 268 ILE B O 1
ATOM 5125 N N . GLY B 1 269 ? 2.799 36.406 6.238 1 93.19 269 GLY B N 1
ATOM 5126 C CA . GLY B 1 269 ? 1.917 37.531 5.961 1 93.19 269 GLY B CA 1
ATOM 5127 C C . GLY B 1 269 ? 0.448 37.188 6.133 1 93.19 269 GLY B C 1
ATOM 5128 O O . GLY B 1 269 ? -0.424 37.938 5.711 1 93.19 269 GLY B O 1
ATOM 5129 N N . MET B 1 270 ? 0.117 36.062 6.734 1 92.62 270 MET B N 1
ATOM 5130 C CA . MET B 1 270 ? -1.273 35.688 6.973 1 92.62 270 MET B CA 1
ATOM 5131 C C . MET B 1 270 ? -1.712 36.094 8.375 1 92.62 270 MET B C 1
ATOM 5133 O O . MET B 1 270 ? -0.874 36.312 9.258 1 92.62 270 MET B O 1
ATOM 5137 N N . ASN B 1 271 ? -2.971 36.25 8.5 1 92.5 271 ASN B N 1
ATOM 5138 C CA . ASN B 1 271 ? -3.551 36.625 9.781 1 92.5 271 ASN B CA 1
ATOM 5139 C C . ASN B 1 271 ? -3.811 35.438 10.672 1 92.5 271 ASN B C 1
ATOM 5141 O O . ASN B 1 271 ? -4.574 34.531 10.312 1 92.5 271 ASN B O 1
ATOM 5145 N N . CYS B 1 272 ? -3.236 35.438 11.828 1 94.81 272 CYS B N 1
ATOM 5146 C CA . CYS B 1 272 ? -3.34 34.312 12.75 1 94.81 272 CYS B CA 1
ATOM 5147 C C . CYS B 1 272 ? -4.777 34.125 13.219 1 94.81 272 CYS B C 1
ATOM 5149 O O . CYS B 1 272 ? -5.23 33 13.406 1 94.81 272 CYS B O 1
ATOM 5151 N N . THR B 1 273 ? -5.477 35.188 13.477 1 92.88 273 THR B N 1
ATOM 5152 C CA . THR B 1 273 ? -6.859 35.094 13.938 1 92.88 273 THR B CA 1
ATOM 5153 C C . THR B 1 273 ? -7.734 34.406 12.883 1 92.88 273 THR B C 1
ATOM 5155 O O . THR B 1 273 ? -8.547 33.562 13.203 1 92.88 273 THR B O 1
ATOM 5158 N N . LEU B 1 274 ? -7.551 34.781 11.672 1 90.06 274 LEU B N 1
ATOM 5159 C CA . LEU B 1 274 ? -8.297 34.156 10.57 1 90.06 274 LEU B CA 1
ATOM 5160 C C . LEU B 1 274 ? -7.941 32.688 10.422 1 90.06 274 LEU B C 1
ATOM 5162 O O . LEU B 1 274 ? -8.805 31.859 10.117 1 90.06 274 LEU B O 1
ATOM 5166 N N . MET B 1 275 ? -6.68 32.406 10.617 1 93.69 275 MET B N 1
ATOM 5167 C CA . MET B 1 275 ? -6.246 31.016 10.547 1 93.69 275 MET B CA 1
ATOM 5168 C C . MET B 1 275 ? -6.941 30.172 11.617 1 93.69 275 MET B C 1
ATOM 5170 O O . MET B 1 275 ? -7.406 29.062 11.336 1 93.69 275 MET B O 1
ATOM 5174 N N . LYS B 1 276 ? -7.031 30.672 12.844 1 94.25 276 LYS B N 1
ATOM 5175 C CA . LYS B 1 276 ? -7.734 29.953 13.906 1 94.25 276 LYS B CA 1
ATOM 5176 C C . LYS B 1 276 ? -9.188 29.672 13.516 1 94.25 276 LYS B C 1
ATOM 5178 O O . LYS B 1 276 ? -9.68 28.562 13.703 1 94.25 276 LYS B O 1
ATOM 5183 N N . GLN B 1 277 ? -9.797 30.688 12.961 1 91.56 277 GLN B N 1
ATOM 5184 C CA . GLN B 1 277 ? -11.188 30.562 12.539 1 91.56 277 GLN B CA 1
ATOM 5185 C C . GLN B 1 277 ? -11.32 29.547 11.406 1 91.56 277 GLN B C 1
ATOM 5187 O O . GLN B 1 277 ? -12.289 28.797 11.344 1 91.56 277 GLN B O 1
ATOM 5192 N N . TYR B 1 278 ? -10.406 29.578 10.516 1 91.62 278 TYR B N 1
ATOM 5193 C CA . TYR B 1 278 ? -10.406 28.625 9.414 1 91.62 278 TYR B CA 1
ATOM 5194 C C . TYR B 1 278 ? -10.328 27.203 9.922 1 91.62 278 TYR B C 1
ATOM 5196 O O . TYR B 1 278 ? -11.062 26.328 9.461 1 91.62 278 TYR B O 1
ATOM 5204 N N . ILE B 1 279 ? -9.453 26.953 10.852 1 94.75 279 ILE B N 1
ATOM 5205 C CA . ILE B 1 279 ? -9.273 25.625 11.414 1 94.75 279 ILE B CA 1
ATOM 5206 C C . ILE B 1 279 ? -10.57 25.172 12.086 1 94.75 279 ILE B C 1
ATOM 5208 O O . ILE B 1 279 ? -10.969 24.016 11.969 1 94.75 279 ILE B O 1
ATOM 5212 N N . GLU B 1 280 ? -11.203 26.125 12.797 1 94.62 280 GLU B N 1
ATOM 5213 C CA . GLU B 1 280 ? -12.5 25.828 13.414 1 94.62 280 GLU B CA 1
ATOM 5214 C C . GLU B 1 280 ? -13.547 25.484 12.359 1 94.62 280 GLU B C 1
ATOM 5216 O O . GLU B 1 280 ? -14.359 24.578 12.562 1 94.62 280 GLU B O 1
ATOM 5221 N N . PHE B 1 281 ? -13.547 26.172 11.289 1 92.12 281 PHE B N 1
ATOM 5222 C CA . PHE B 1 281 ? -14.461 25.906 10.18 1 92.12 281 PHE B CA 1
ATOM 5223 C C . PHE B 1 281 ? -14.258 24.516 9.625 1 92.12 281 PHE B C 1
ATOM 5225 O O . PHE B 1 281 ? -15.219 23.781 9.391 1 92.12 281 PHE B O 1
ATOM 5232 N N . VAL B 1 282 ? -13.031 24.203 9.391 1 93.19 282 VAL B N 1
ATOM 5233 C CA . VAL B 1 282 ? -12.68 22.891 8.875 1 93.19 282 VAL B CA 1
ATOM 5234 C C . VAL B 1 282 ? -13.164 21.812 9.836 1 93.19 282 VAL B C 1
ATOM 5236 O O . VAL B 1 282 ? -13.711 20.781 9.406 1 93.19 282 VAL B O 1
ATOM 5239 N N . ALA B 1 283 ? -12.961 22.016 11.133 1 96.5 283 ALA B N 1
ATOM 5240 C CA . ALA B 1 283 ? -13.359 21.047 12.148 1 96.5 283 ALA B CA 1
ATOM 5241 C C . ALA B 1 283 ? -14.883 20.891 12.188 1 96.5 283 ALA B C 1
ATOM 5243 O O . ALA B 1 283 ? -15.391 19.766 12.344 1 96.5 283 ALA B O 1
ATOM 5244 N N . ASP B 1 284 ? -15.594 21.984 12.055 1 94.88 284 ASP B N 1
ATOM 5245 C CA . ASP B 1 284 ? -17.047 21.922 12.023 1 94.88 284 ASP B CA 1
ATOM 5246 C C . ASP B 1 284 ? -17.547 21.125 10.82 1 94.88 284 ASP B C 1
ATOM 5248 O O . ASP B 1 284 ? -18.516 20.375 10.93 1 94.88 284 ASP B O 1
ATOM 5252 N N . ARG B 1 285 ? -16.922 21.312 9.719 1 92.5 285 ARG B N 1
ATOM 5253 C CA . ARG B 1 285 ? -17.281 20.531 8.547 1 92.5 285 ARG B CA 1
ATOM 5254 C C . ARG B 1 285 ? -17.078 19.031 8.797 1 92.5 285 ARG B C 1
ATOM 5256 O O . ARG B 1 285 ? -17.906 18.219 8.398 1 92.5 285 ARG B O 1
ATOM 5263 N N . LEU B 1 286 ? -15.984 18.703 9.43 1 96.5 286 LEU B N 1
ATOM 5264 C CA . LEU B 1 286 ? -15.719 17.312 9.75 1 96.5 286 LEU B CA 1
ATOM 5265 C C . LEU B 1 286 ? -16.781 16.766 10.688 1 96.5 286 LEU B C 1
ATOM 5267 O O . LEU B 1 286 ? -17.281 15.648 10.492 1 96.5 286 LEU B O 1
ATOM 5271 N N . LEU B 1 287 ? -17.141 17.578 11.695 1 96.88 287 LEU B N 1
ATOM 5272 C CA . LEU B 1 287 ? -18.188 17.172 12.625 1 96.88 287 LEU B CA 1
ATOM 5273 C C . LEU B 1 287 ? -19.484 16.859 11.891 1 96.88 287 LEU B C 1
ATOM 5275 O O . LEU B 1 287 ? -20.125 15.844 12.148 1 96.88 287 LEU B O 1
ATOM 5279 N N . LEU B 1 288 ? -19.828 17.656 10.945 1 94.75 288 LEU B N 1
ATOM 5280 C CA . LEU B 1 288 ? -21.047 17.469 10.172 1 94.75 288 LEU B CA 1
ATOM 5281 C C . LEU B 1 288 ? -20.969 16.188 9.344 1 94.75 288 LEU B C 1
ATOM 5283 O O . LEU B 1 288 ? -21.938 15.422 9.266 1 94.75 288 LEU B O 1
ATOM 5287 N N . GLU B 1 289 ? -19.859 15.984 8.711 1 95.38 289 GLU B N 1
ATOM 5288 C CA . GLU B 1 289 ? -19.656 14.789 7.895 1 95.38 289 GLU B CA 1
ATOM 5289 C C . GLU B 1 289 ? -19.766 13.523 8.742 1 95.38 289 GLU B C 1
ATOM 5291 O O . GLU B 1 289 ? -20.188 12.477 8.258 1 95.38 289 GLU B O 1
ATOM 5296 N N . LEU B 1 290 ? -19.359 13.625 10 1 97.75 290 LEU B N 1
ATOM 5297 C CA . LEU B 1 290 ? -19.422 12.492 10.922 1 97.75 290 LEU B CA 1
ATOM 5298 C C . LEU B 1 290 ? -20.828 12.344 11.5 1 97.75 290 LEU B C 1
ATOM 5300 O O . LEU B 1 290 ? -21.125 11.367 12.188 1 97.75 290 LEU B O 1
ATOM 5304 N N . GLY B 1 291 ? -21.719 13.297 11.219 1 95.81 291 GLY B N 1
ATOM 5305 C CA . GLY B 1 291 ? -23.109 13.211 11.625 1 95.81 291 GLY B CA 1
ATOM 5306 C C . GLY B 1 291 ? -23.391 13.891 12.953 1 95.81 291 GLY B C 1
ATOM 5307 O O . GLY B 1 291 ? -24.359 13.555 13.633 1 95.81 291 GLY B O 1
ATOM 5308 N N . PHE B 1 292 ? -22.5 14.859 13.352 1 97 292 PHE B N 1
ATOM 5309 C CA . PHE B 1 292 ? -22.656 15.5 14.656 1 97 292 PHE B CA 1
ATOM 5310 C C . PHE B 1 292 ? -22.859 17 14.5 1 97 292 PHE B C 1
ATOM 5312 O O . PHE B 1 292 ? -22.734 17.531 13.391 1 97 292 PHE B O 1
ATOM 5319 N N . SER B 1 293 ? -23.141 17.688 15.602 1 94.44 293 SER B N 1
ATOM 5320 C CA . SER B 1 293 ? -23.391 19.125 15.578 1 94.44 293 SER B CA 1
ATOM 5321 C C . SER B 1 293 ? -22.078 19.906 15.586 1 94.44 293 SER B C 1
ATOM 5323 O O . SER B 1 293 ? -21.078 19.453 16.141 1 94.44 293 SER B O 1
ATOM 5325 N N . LYS B 1 294 ? -22.203 21 15.016 1 93.69 294 LYS B N 1
ATOM 5326 C CA . LYS B 1 294 ? -21.062 21.906 15.016 1 93.69 294 LYS B CA 1
ATOM 5327 C C . LYS B 1 294 ? -20.719 22.375 16.422 1 93.69 294 LYS B C 1
ATOM 5329 O O . LYS B 1 294 ? -21.594 22.406 17.297 1 93.69 294 LYS B O 1
ATOM 5334 N N . VAL B 1 295 ? -19.5 22.812 16.547 1 92.75 295 VAL B N 1
ATOM 5335 C CA . VAL B 1 295 ? -19.047 23.344 17.828 1 92.75 295 VAL B CA 1
ATOM 5336 C C . VAL B 1 295 ? -18.812 24.844 17.719 1 92.75 295 VAL B C 1
ATOM 5338 O O . VAL B 1 295 ? -19.25 25.609 18.578 1 92.75 295 VAL B O 1
ATOM 5341 N N . TRP B 1 296 ? -18.156 25.422 16.75 1 89.62 296 TRP B N 1
ATOM 5342 C CA . TRP B 1 296 ? -17.719 26.812 16.656 1 89.62 296 TRP B CA 1
ATOM 5343 C C . TRP B 1 296 ? -18.672 27.625 15.797 1 89.62 296 TRP B C 1
ATOM 5345 O O . TRP B 1 296 ? -18.75 28.859 15.945 1 89.62 296 TRP B O 1
ATOM 5355 N N . LEU B 1 297 ? -19.625 27.141 15.07 1 73.62 297 LEU B N 1
ATOM 5356 C CA . LEU B 1 297 ? -20.688 27.781 14.312 1 73.62 297 LEU B CA 1
ATOM 5357 C C . LEU B 1 297 ? -20.172 29.016 13.562 1 73.62 297 LEU B C 1
ATOM 5359 O O . LEU B 1 297 ? -20.859 30.031 13.477 1 73.62 297 LEU B O 1
ATOM 5363 N N . PHE B 1 298 ? -18.938 29.031 13.234 1 63.06 298 PHE B N 1
ATOM 5364 C CA . PHE B 1 298 ? -18.391 30.25 12.664 1 63.06 298 PHE B CA 1
ATOM 5365 C C . PHE B 1 298 ? -19.141 30.641 11.391 1 63.06 298 PHE B C 1
ATOM 5367 O O . PHE B 1 298 ? -19.344 29.812 10.508 1 63.06 298 PHE B O 1
ATOM 5374 N N . ARG B 1 299 ? -19.891 31.812 11.383 1 51.38 299 ARG B N 1
ATOM 5375 C CA . ARG B 1 299 ? -20.719 32.375 10.32 1 51.38 299 ARG B CA 1
ATOM 5376 C C . ARG B 1 299 ? -19.859 33.125 9.312 1 51.38 299 ARG B C 1
ATOM 5378 O O . ARG B 1 299 ? -20.188 33.188 8.125 1 51.38 299 ARG B O 1
ATOM 5385 N N . LYS B 1 300 ? -18.688 33.781 9.648 1 47.41 300 LYS B N 1
ATOM 5386 C CA . LYS B 1 300 ? -18.125 34.812 8.781 1 47.41 300 LYS B CA 1
ATOM 5387 C C . LYS B 1 300 ? -16.875 34.281 8.055 1 47.41 300 LYS B C 1
ATOM 5389 O O . LYS B 1 300 ? -15.992 35.062 7.699 1 47.41 300 LYS B O 1
ATOM 5394 N N . ILE B 1 301 ? -16.625 33.062 7.789 1 52.38 301 ILE B N 1
ATOM 5395 C CA . ILE B 1 301 ? -15.359 32.562 7.27 1 52.38 301 ILE B CA 1
ATOM 5396 C C . ILE B 1 301 ? -15.312 32.75 5.754 1 52.38 301 ILE B C 1
ATOM 5398 O O . ILE B 1 301 ? -14.266 32.562 5.133 1 52.38 301 ILE B O 1
ATOM 5402 N N . TYR B 1 302 ? -16.375 33.188 5.121 1 44.91 302 TYR B N 1
ATOM 5403 C CA . TYR B 1 302 ? -16.484 33.281 3.672 1 44.91 302 TYR B CA 1
ATOM 5404 C C . TYR B 1 302 ? -15.352 34.125 3.08 1 44.91 302 TYR B C 1
ATOM 5406 O O . TYR B 1 302 ? -14.812 33.781 2.029 1 44.91 302 TYR B O 1
ATOM 5414 N N . LEU B 1 303 ? -15 35.094 3.787 1 43.72 303 LEU B N 1
ATOM 5415 C CA . LEU B 1 303 ? -13.992 36 3.203 1 43.72 303 LEU B CA 1
ATOM 5416 C C . LEU B 1 303 ? -12.641 35.312 3.119 1 43.72 303 LEU B C 1
ATOM 5418 O O . LEU B 1 303 ? -11.906 35.469 2.146 1 43.72 303 LEU B O 1
ATOM 5422 N N . PHE B 1 304 ? -12.32 34.562 4.059 1 47.12 304 PHE B N 1
ATOM 5423 C CA . PHE B 1 304 ? -11.023 33.906 4.062 1 47.12 304 PHE B CA 1
ATOM 5424 C C . PHE B 1 304 ? -10.945 32.875 2.945 1 47.12 304 PHE B C 1
ATOM 5426 O O . PHE B 1 304 ? -9.953 32.812 2.215 1 47.12 304 PHE B O 1
ATOM 5433 N N . ILE B 1 305 ? -11.906 32.094 2.867 1 51.97 305 ILE B N 1
ATOM 5434 C CA . ILE B 1 305 ? -11.922 31.016 1.895 1 51.97 305 ILE B CA 1
ATOM 5435 C C . ILE B 1 305 ? -11.891 31.578 0.479 1 51.97 305 ILE B C 1
ATOM 5437 O O . ILE B 1 305 ? -11.164 31.078 -0.385 1 51.97 305 ILE B O 1
ATOM 5441 N N . ILE B 1 306 ? -12.703 32.75 0.283 1 44.72 306 ILE B N 1
ATOM 5442 C CA . ILE B 1 306 ? -12.711 33.406 -1.011 1 44.72 306 ILE B CA 1
ATOM 5443 C C . ILE B 1 306 ? -11.312 33.969 -1.32 1 44.72 306 ILE B C 1
ATOM 5445 O O . ILE B 1 306 ? -10.852 33.875 -2.459 1 44.72 306 ILE B O 1
ATOM 5449 N N . SER B 1 307 ? -10.758 34.406 -0.354 1 42.53 307 SER B N 1
ATOM 5450 C CA . SER B 1 307 ? -9.438 35 -0.594 1 42.53 307 SER B CA 1
ATOM 5451 C C . SER B 1 307 ? -8.43 33.906 -0.99 1 42.53 307 SER B C 1
ATOM 5453 O O . SER B 1 307 ? -7.52 34.156 -1.781 1 42.53 307 SER B O 1
ATOM 5455 N N . LEU B 1 308 ? -8.586 32.781 -0.439 1 50.09 308 LEU B N 1
ATOM 5456 C CA . LEU B 1 308 ? -7.684 31.688 -0.811 1 50.09 308 LEU B CA 1
ATOM 5457 C C . LEU B 1 308 ? -8.047 31.125 -2.18 1 50.09 308 LEU B C 1
ATOM 5459 O O . LEU B 1 308 ? -7.176 30.656 -2.914 1 50.09 308 LEU B O 1
ATOM 5463 N N . TYR B 1 309 ? -9.414 31.094 -2.525 1 45.53 309 TYR B N 1
ATOM 5464 C CA . TYR B 1 309 ? -9.953 30.391 -3.686 1 45.53 309 TYR B CA 1
ATOM 5465 C C . TYR B 1 309 ? -9.734 31.203 -4.961 1 45.53 309 TYR B C 1
ATOM 5467 O O . TYR B 1 309 ? -9.812 30.656 -6.066 1 45.53 309 TYR B O 1
ATOM 5475 N N . ASN B 1 310 ? -9.695 32.5 -4.988 1 41.19 310 ASN B N 1
ATOM 5476 C CA . ASN B 1 310 ? -9.625 33.125 -6.301 1 41.19 310 ASN B CA 1
ATOM 5477 C C . ASN B 1 310 ? -8.594 32.469 -7.195 1 41.19 310 ASN B C 1
ATOM 5479 O O . ASN B 1 310 ? -8.656 32.562 -8.422 1 41.19 310 ASN B O 1
ATOM 5483 N N . GLY B 1 311 ? -7.547 31.891 -6.672 1 38.03 311 GLY B N 1
ATOM 5484 C CA . GLY B 1 311 ? -6.578 31.266 -7.551 1 38.03 311 GLY B CA 1
ATOM 5485 C C . GLY B 1 311 ? -6.812 29.781 -7.73 1 38.03 311 GLY B C 1
ATOM 5486 O O . GLY B 1 311 ? -6.035 29.094 -8.406 1 38.03 311 GLY B O 1
ATOM 5487 N N . PHE B 1 312 ? -7.727 29.094 -6.961 1 40 312 PHE B N 1
ATOM 5488 C CA . PHE B 1 312 ? -7.77 27.641 -6.926 1 40 312 PHE B CA 1
ATOM 5489 C C . PHE B 1 312 ? -8.703 27.094 -8 1 40 312 PHE B C 1
ATOM 5491 O O . PHE B 1 312 ? -9.758 27.672 -8.266 1 40 312 PHE B O 1
ATOM 5498 N N . SER B 1 313 ? -8.211 26.328 -8.938 1 36.56 313 SER B N 1
ATOM 5499 C CA . SER B 1 313 ? -9.086 25.562 -9.828 1 36.56 313 SER B CA 1
ATOM 5500 C C . SER B 1 313 ? -10.188 24.859 -9.047 1 36.56 313 SER B C 1
ATOM 5502 O O . SER B 1 313 ? -10.008 24.5 -7.879 1 36.56 313 SER B O 1
ATOM 5504 N N . PHE B 1 314 ? -11.438 24.891 -9.383 1 34.84 314 PHE B N 1
ATOM 5505 C CA . PHE B 1 314 ? -12.727 24.406 -8.883 1 34.84 314 PHE B CA 1
ATOM 5506 C C . PHE B 1 314 ? -12.602 23 -8.336 1 34.84 314 PHE B C 1
ATOM 5508 O O . PHE B 1 314 ? -13.227 22.656 -7.328 1 34.84 314 PHE B O 1
ATOM 5515 N N . SER B 1 315 ? -11.914 22.172 -9 1 35.03 315 SER B N 1
ATOM 5516 C CA . SER B 1 315 ? -11.852 20.766 -8.633 1 35.03 315 SER B CA 1
ATOM 5517 C C . SER B 1 315 ? -11.227 20.578 -7.254 1 35.03 315 SER B C 1
ATOM 5519 O O . SER B 1 315 ? -11.586 19.656 -6.516 1 35.03 315 SER B O 1
ATOM 5521 N N . LEU B 1 316 ? -10.281 21.344 -6.973 1 36.81 316 LEU B N 1
ATOM 5522 C CA . LEU B 1 316 ? -9.57 21.234 -5.703 1 36.81 316 LEU B CA 1
ATOM 5523 C C . LEU B 1 316 ? -10.398 21.797 -4.559 1 36.81 316 LEU B C 1
ATOM 5525 O O . LEU B 1 316 ? -10.328 21.297 -3.432 1 36.81 316 LEU B O 1
ATOM 5529 N N . PHE B 1 317 ? -11.188 22.844 -4.82 1 37 317 PHE B N 1
ATOM 5530 C CA . PHE B 1 317 ? -12.094 23.375 -3.818 1 37 317 PHE B CA 1
ATOM 5531 C C . PHE B 1 317 ? -13.117 22.328 -3.391 1 37 317 PHE B C 1
ATOM 5533 O O . PHE B 1 317 ? -13.484 22.266 -2.217 1 37 317 PHE B O 1
ATOM 5540 N N . GLN B 1 318 ? -13.523 21.562 -4.328 1 35.81 318 GLN B N 1
ATOM 5541 C CA . GLN B 1 318 ? -14.438 20.484 -3.975 1 35.81 318 GLN B CA 1
ATOM 5542 C C . GLN B 1 318 ? -13.828 19.562 -2.924 1 35.81 318 GLN B C 1
ATOM 5544 O O . GLN B 1 318 ? -14.523 19.078 -2.031 1 35.81 318 GLN B O 1
ATOM 5549 N N . ALA B 1 319 ? -12.617 19.266 -3.104 1 35.38 319 ALA B N 1
ATOM 5550 C CA . ALA B 1 319 ? -11.938 18.375 -2.158 1 35.38 319 ALA B CA 1
ATOM 5551 C C . ALA B 1 319 ? -11.828 19.031 -0.782 1 35.38 319 ALA B C 1
ATOM 5553 O O . ALA B 1 319 ? -11.883 18.344 0.241 1 35.38 319 ALA B O 1
ATOM 5554 N N . CYS B 1 320 ? -11.516 20.297 -0.733 1 34.44 320 CYS B N 1
ATOM 5555 C CA . CYS B 1 320 ? -11.461 20.969 0.565 1 34.44 320 CYS B CA 1
ATOM 5556 C C . CYS B 1 320 ? -12.859 21.297 1.072 1 34.44 320 CYS B C 1
ATOM 5558 O O . CYS B 1 320 ? -13.109 21.266 2.277 1 34.44 320 CYS B O 1
ATOM 5560 N N . VAL B 1 321 ? -13.844 21.922 0.123 1 35.16 321 VAL B N 1
ATOM 5561 C CA . VAL B 1 321 ? -15.211 22.188 0.545 1 35.16 321 VAL B CA 1
ATOM 5562 C C . VAL B 1 321 ? -16.109 21.016 0.163 1 35.16 321 VAL B C 1
ATOM 5564 O O . VAL B 1 321 ? -16.047 20.516 -0.962 1 35.16 321 VAL B O 1
ATOM 5567 N N . GLY B 1 322 ? -16.219 19.906 0.868 1 31.12 322 GLY B N 1
ATOM 5568 C CA . GLY B 1 322 ? -17.188 18.828 0.688 1 31.12 322 GLY B CA 1
ATOM 5569 C C . GLY B 1 322 ? -18.391 19.25 -0.123 1 31.12 322 GLY B C 1
ATOM 5570 O O . GLY B 1 322 ? -19.469 18.656 -0.009 1 31.12 322 GLY B O 1
ATOM 5571 N N . VAL B 1 323 ? -18.406 20.359 -0.743 1 28.47 323 VAL B N 1
ATOM 5572 C CA . VAL B 1 323 ? -19.641 20.734 -1.408 1 28.47 323 VAL B CA 1
ATOM 5573 C C . VAL B 1 323 ? -19.859 19.875 -2.648 1 28.47 323 VAL B C 1
ATOM 5575 O O . VAL B 1 323 ? -19.016 19.875 -3.561 1 28.47 323 VAL B O 1
ATOM 5578 N N . GLN B 1 324 ? -20.375 18.656 -2.443 1 28 324 GLN B N 1
ATOM 5579 C CA . GLN B 1 324 ? -20.938 17.891 -3.555 1 28 324 GLN B CA 1
ATOM 5580 C C . GLN B 1 324 ? -21.688 18.812 -4.52 1 28 324 GLN B C 1
ATOM 5582 O O . GLN B 1 324 ? -22.594 19.547 -4.113 1 28 324 GLN B O 1
ATOM 5587 N N . LEU B 1 325 ? -21.109 19.203 -5.535 1 28.91 325 LEU B N 1
ATOM 5588 C CA . LEU B 1 325 ? -21.812 19.766 -6.68 1 28.91 325 LEU B CA 1
ATOM 5589 C C . LEU B 1 325 ? -22.938 18.859 -7.129 1 28.91 325 LEU B C 1
ATOM 5591 O O . LEU B 1 325 ? -22.703 17.734 -7.59 1 28.91 325 LEU B O 1
ATOM 5595 N N . LEU B 1 326 ? -24.031 18.688 -6.406 1 27 326 LEU B N 1
ATOM 5596 C CA . LEU B 1 326 ? -25.234 18.188 -7.059 1 27 326 LEU B CA 1
ATOM 5597 C C . LEU B 1 326 ? -25.516 18.953 -8.352 1 27 326 LEU B C 1
ATOM 5599 O O . LEU B 1 326 ? -25.812 20.141 -8.32 1 27 326 LEU B O 1
ATOM 5603 N N . PHE B 1 327 ? -24.781 18.703 -9.359 1 28.08 327 PHE B N 1
ATOM 5604 C CA . PHE B 1 327 ? -25.156 19.078 -10.719 1 28.08 327 PHE B CA 1
ATOM 5605 C C . PHE B 1 327 ? -26.625 18.797 -10.977 1 28.08 327 PHE B C 1
ATOM 5607 O O . PHE B 1 327 ? -27.109 17.688 -10.695 1 28.08 327 PHE B O 1
ATOM 5614 N N . ALA B 1 328 ? -27.5 19.875 -10.93 1 27.03 328 ALA B N 1
ATOM 5615 C CA . ALA B 1 328 ? -28.797 19.984 -11.578 1 27.03 328 ALA B CA 1
ATOM 5616 C C . ALA B 1 328 ? -28.734 19.453 -13.008 1 27.03 328 ALA B C 1
AT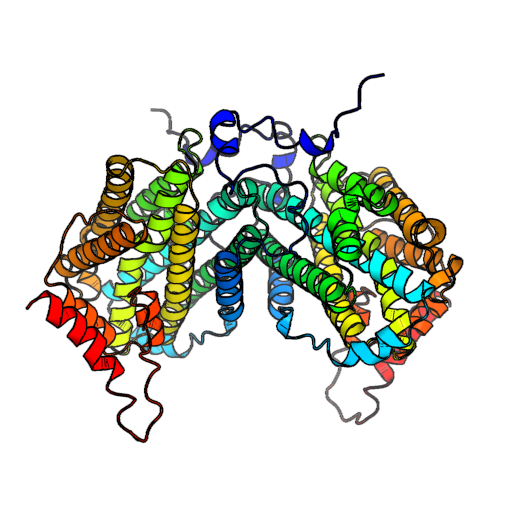OM 5618 O O . ALA B 1 328 ? -28.188 20.109 -13.891 1 27.03 328 ALA B O 1
ATOM 5619 N N . LYS B 1 329 ? -28.453 18.328 -13.258 1 25.98 329 LYS B N 1
ATOM 5620 C CA . LYS B 1 329 ? -28.594 17.672 -14.555 1 25.98 329 LYS B CA 1
ATOM 5621 C C . LYS B 1 329 ? -30.016 17.812 -15.102 1 25.98 329 LYS B C 1
ATOM 5623 O O . LYS B 1 329 ? -30.406 17.109 -16.031 1 25.98 329 LYS B O 1
ATOM 5628 N N . LYS B 1 330 ? -30.906 18.656 -14.539 1 26.48 330 LYS B N 1
ATOM 5629 C CA . LYS B 1 330 ? -32 18.438 -15.5 1 26.48 330 LYS B CA 1
ATOM 5630 C C . LYS B 1 330 ? -31.609 18.938 -16.891 1 26.48 330 LYS B C 1
ATOM 5632 O O . LYS B 1 330 ? -31.766 18.234 -17.875 1 26.48 330 LYS B O 1
ATOM 5637 N N . LYS B 1 331 ? -32.094 20.219 -17.172 1 25.58 331 LYS B N 1
ATOM 5638 C CA . LYS B 1 331 ? -32.562 20.594 -18.5 1 25.58 331 LYS B CA 1
ATOM 5639 C C . LYS B 1 331 ? -31.406 20.859 -19.453 1 25.58 331 LYS B C 1
ATOM 5641 O O . LYS B 1 331 ? -30.547 21.703 -19.172 1 25.58 331 LYS B O 1
ATOM 5646 N N . LYS B 1 332 ? -30.875 19.984 -20.234 1 28.09 332 LYS B N 1
ATOM 5647 C CA . LYS B 1 332 ? -30.094 19.891 -21.469 1 28.09 332 LYS B CA 1
ATOM 5648 C C . LYS B 1 332 ? -30.328 21.109 -22.359 1 28.09 332 LYS B C 1
ATOM 5650 O O . LYS B 1 332 ? -29.859 21.156 -23.5 1 28.09 332 LYS B O 1
ATOM 5655 N N . LYS B 1 333 ? -31.469 21.859 -22.203 1 24.97 333 LYS B N 1
ATOM 5656 C CA . LYS B 1 333 ? -31.5 22.562 -23.484 1 24.97 333 LYS B CA 1
ATOM 5657 C C . LYS B 1 333 ? -30.266 23.453 -23.656 1 24.97 333 LYS B C 1
ATOM 5659 O O . LYS B 1 333 ? -29.531 23.703 -22.688 1 24.97 333 LYS B O 1
ATOM 5664 N N . ASN B 1 334 ? -30.328 24.625 -24.438 1 22.75 334 ASN B N 1
ATOM 5665 C CA . ASN B 1 334 ? -29.547 25.5 -25.312 1 22.75 334 ASN B CA 1
ATOM 5666 C C . ASN B 1 334 ? -28.547 26.344 -24.531 1 22.75 334 ASN B C 1
ATOM 5668 O O . ASN B 1 334 ? -28.047 27.344 -25.031 1 22.75 334 ASN B O 1
ATOM 5672 N N . LEU B 1 335 ? -28.578 26.359 -23.062 1 24.22 335 LEU B N 1
ATOM 5673 C CA . LEU B 1 335 ? -27.922 27.641 -22.797 1 24.22 335 LEU B CA 1
ATOM 5674 C C . LEU B 1 335 ? -26.422 27.516 -22.953 1 24.22 335 LEU B C 1
ATOM 5676 O O . LEU B 1 335 ? -25.781 26.656 -22.328 1 24.22 335 LEU B O 1
ATOM 5680 N N . PRO B 1 336 ? -25.766 28.156 -24.031 1 24.69 336 PRO B N 1
ATOM 5681 C CA . PRO B 1 336 ? -24.406 28.219 -24.547 1 24.69 336 PRO B CA 1
ATOM 5682 C C . PRO B 1 336 ? -23.359 28.344 -23.453 1 24.69 336 PRO B C 1
ATOM 5684 O O . PRO B 1 336 ? -22.438 27.516 -23.375 1 24.69 336 PRO B O 1
ATOM 5687 N N . PHE B 1 337 ? -22.609 29.516 -23.422 1 25.56 337 PHE B N 1
ATOM 5688 C CA . PHE B 1 337 ? -21.281 30.016 -23.094 1 25.56 337 PHE B CA 1
ATOM 5689 C C . PHE B 1 337 ? -21.094 30.062 -21.578 1 25.56 337 PHE B C 1
ATOM 5691 O O . PHE B 1 337 ? -19.969 30.25 -21.094 1 25.56 337 PHE B O 1
ATOM 5698 N N . TYR B 1 338 ? -22.188 30.406 -20.797 1 24.98 338 TYR B N 1
ATOM 5699 C CA . TYR B 1 338 ? -21.984 30.984 -19.469 1 24.98 338 TYR B CA 1
ATOM 5700 C C . TYR B 1 338 ? -21.562 29.922 -18.469 1 24.98 338 TYR B C 1
ATOM 5702 O O . TYR B 1 338 ? -22.203 29.75 -17.422 1 24.98 338 TYR B O 1
ATOM 5710 N N . GLN B 1 339 ? -21.156 28.781 -18.938 1 26.3 339 GLN B N 1
ATOM 5711 C CA . GLN B 1 339 ? -21 27.641 -18.047 1 26.3 339 GLN B CA 1
ATOM 5712 C C . GLN B 1 339 ? -19.859 27.859 -17.062 1 26.3 339 GLN B C 1
ATOM 5714 O O . GLN B 1 339 ? -19.703 27.109 -16.094 1 26.3 339 GLN B O 1
ATOM 5719 N N . ASN B 1 340 ? -18.906 28.625 -17.547 1 27.83 340 ASN B N 1
ATOM 5720 C CA . ASN B 1 340 ? -17.688 28.703 -16.75 1 27.83 340 ASN B CA 1
ATOM 5721 C C . ASN B 1 340 ? -17.938 29.438 -15.43 1 27.83 340 ASN B C 1
ATOM 5723 O O . ASN B 1 340 ? -17.297 29.125 -14.422 1 27.83 340 ASN B O 1
ATOM 5727 N N . ASN B 1 341 ? -18.641 30.625 -15.492 1 27.41 341 ASN B N 1
ATOM 5728 C CA . ASN B 1 341 ? -18.812 31.578 -14.398 1 27.41 341 ASN B CA 1
ATOM 5729 C C . ASN B 1 341 ? -19.844 31.094 -13.383 1 27.41 341 ASN B C 1
ATOM 5731 O O . ASN B 1 341 ? -20.078 31.766 -12.375 1 27.41 341 ASN B O 1
ATOM 5735 N N . LEU B 1 342 ? -20.75 30.266 -13.766 1 27.64 342 LEU B N 1
ATOM 5736 C CA . LEU B 1 342 ? -21.875 30 -12.883 1 27.64 342 LEU B CA 1
ATOM 5737 C C . LEU B 1 342 ? -21.453 29.141 -11.695 1 27.64 342 LEU B C 1
ATOM 5739 O O . LEU B 1 342 ? -22.094 29.156 -10.648 1 27.64 342 LEU B O 1
ATOM 5743 N N . VAL B 1 343 ? -20.484 28.281 -11.93 1 28.27 343 VAL B N 1
ATOM 5744 C CA . VAL B 1 343 ? -20.094 27.422 -10.82 1 28.27 343 VAL B CA 1
ATOM 5745 C C . VAL B 1 343 ? -19.422 28.25 -9.734 1 28.27 343 VAL B C 1
ATOM 5747 O O . VAL B 1 343 ? -19.312 27.812 -8.586 1 28.27 343 VAL B O 1
ATOM 5750 N N . LYS B 1 344 ? -18.922 29.469 -10.047 1 29.64 344 LYS B N 1
ATOM 5751 C CA . LYS B 1 344 ? -18.391 30.469 -9.133 1 29.64 344 LYS B CA 1
ATOM 5752 C C . LYS B 1 344 ? -19.453 30.953 -8.148 1 29.64 344 LYS B C 1
ATOM 5754 O O . LYS B 1 344 ? -19.172 31.125 -6.961 1 29.64 344 LYS B O 1
ATOM 5759 N N . ILE B 1 345 ? -20.578 31.312 -8.664 1 28.2 345 ILE B N 1
ATOM 5760 C CA . ILE B 1 345 ? -21.656 32.031 -7.988 1 28.2 345 ILE B CA 1
ATOM 5761 C C . ILE B 1 345 ? -22.422 31.094 -7.066 1 28.2 345 ILE B C 1
ATOM 5763 O O . ILE B 1 345 ? -22.812 31.484 -5.961 1 28.2 345 ILE B O 1
ATOM 5767 N N . TYR B 1 346 ? -22.594 29.875 -7.488 1 26.78 346 TYR B N 1
ATOM 5768 C CA . TYR B 1 346 ? -23.531 29.094 -6.684 1 26.78 346 TYR B CA 1
ATOM 5769 C C . TYR B 1 346 ? -22.891 28.656 -5.371 1 26.78 346 TYR B C 1
ATOM 5771 O O . TYR B 1 346 ? -23.594 28.328 -4.414 1 26.78 346 TYR B O 1
ATOM 5779 N N . VAL B 1 347 ? -21.609 28.422 -5.359 1 29.55 347 VAL B N 1
ATOM 5780 C CA . VAL B 1 347 ? -20.984 28.203 -4.059 1 29.55 347 VAL B CA 1
ATOM 5781 C C . VAL B 1 347 ? -21.141 29.438 -3.189 1 29.55 347 VAL B C 1
ATOM 5783 O O . VAL B 1 347 ? -21.406 29.344 -1.99 1 29.55 347 VAL B O 1
ATOM 5786 N N . CYS B 1 348 ? -21.031 30.609 -3.738 1 27.17 348 CYS B N 1
ATOM 5787 C CA . CYS B 1 348 ? -21.359 31.859 -3.066 1 27.17 348 CYS B CA 1
ATOM 5788 C C . CYS B 1 348 ? -22.844 31.938 -2.732 1 27.17 348 CYS B C 1
ATOM 5790 O O . CYS B 1 348 ? -23.219 32.469 -1.687 1 27.17 348 CYS B O 1
ATOM 5792 N N . LEU B 1 349 ? -23.719 31.5 -3.549 1 28.2 349 LEU B N 1
ATOM 5793 C CA . LEU B 1 349 ? -25.141 31.719 -3.367 1 28.2 349 LEU B CA 1
ATOM 5794 C C . LEU B 1 349 ? -25.703 30.781 -2.307 1 28.2 349 LEU B C 1
ATOM 5796 O O . LEU B 1 349 ? -26.609 31.172 -1.546 1 28.2 349 LEU B O 1
ATOM 5800 N N . HIS B 1 350 ? -25.406 29.531 -2.33 1 28.12 350 HIS B N 1
ATOM 5801 C CA . HIS B 1 350 ? -26.016 28.734 -1.274 1 28.12 350 HIS B CA 1
ATOM 5802 C C . HIS B 1 350 ? -25.516 29.156 0.101 1 28.12 350 HIS B C 1
ATOM 5804 O O . HIS B 1 350 ? -26.172 28.906 1.112 1 28.12 350 HIS B O 1
ATOM 5810 N N . LEU B 1 351 ? -24.344 29.609 0.109 1 29 351 LEU B N 1
ATOM 5811 C CA . LEU B 1 351 ? -23.922 30.219 1.364 1 29 351 LEU B CA 1
ATOM 5812 C C . LEU B 1 351 ? -24.719 31.5 1.637 1 29 351 LEU B C 1
ATOM 5814 O O . LEU B 1 351 ? -24.875 31.906 2.791 1 29 351 LEU B O 1
ATOM 5818 N N . LEU B 1 352 ? -25.125 32.188 0.605 1 27.11 352 LEU B N 1
ATOM 5819 C CA . LEU B 1 352 ? -25.984 33.344 0.847 1 27.11 352 LEU B CA 1
ATOM 5820 C C . LEU B 1 352 ? -27.344 32.906 1.368 1 27.11 352 LEU B C 1
ATOM 5822 O O . LEU B 1 352 ? -28.047 33.719 1.997 1 27.11 352 LEU B O 1
ATOM 5826 N N . LYS B 1 353 ? -27.859 31.812 0.904 1 28.14 353 LYS B N 1
ATOM 5827 C CA . LYS B 1 353 ? -29.234 31.641 1.333 1 28.14 353 LYS B CA 1
ATOM 5828 C C . LYS B 1 353 ? -29.328 31.406 2.84 1 28.14 353 LYS B C 1
ATOM 5830 O O . LYS B 1 353 ? -30.375 31.594 3.443 1 28.14 353 LYS B O 1
ATOM 5835 N N . THR B 1 354 ? -28.344 30.672 3.35 1 27.59 354 THR B N 1
ATOM 5836 C CA . THR B 1 354 ? -28.688 30.469 4.75 1 27.59 354 THR B CA 1
ATOM 5837 C C . THR B 1 354 ? -28.578 31.766 5.539 1 27.59 354 THR B C 1
ATOM 5839 O O . THR B 1 354 ? -28.797 31.781 6.754 1 27.59 354 THR B O 1
ATOM 5842 N N . THR B 1 355 ? -27.938 32.75 4.922 1 24.97 355 THR B N 1
ATOM 5843 C CA . THR B 1 355 ? -28.062 34 5.68 1 24.97 355 THR B CA 1
ATOM 5844 C C . THR B 1 355 ? -29.453 34.594 5.496 1 24.97 355 THR B C 1
ATOM 5846 O O . THR B 1 355 ? -29.828 35.531 6.215 1 24.97 355 THR B O 1
ATOM 5849 N N . LEU B 1 356 ? -30.188 34.25 4.41 1 23.56 356 LEU B N 1
ATOM 5850 C CA . LEU B 1 356 ? -31.484 34.906 4.473 1 23.56 356 LEU B CA 1
ATOM 5851 C C . LEU B 1 356 ? -32.438 34.125 5.359 1 23.56 356 LEU B C 1
ATOM 5853 O O . LEU B 1 356 ? -32.531 32.906 5.266 1 23.56 356 LEU B O 1
#

pLDDT: mean 81.25, std 26.08, range [22.44, 98.75]

Solvent-accessible surface area (backbone atoms only — not comparable to full-atom values): 39216 Å² total; per-residue (Å²): 134,81,78,81,72,70,69,86,69,59,71,76,54,71,76,57,68,76,46,78,67,42,60,66,26,74,56,41,26,89,46,95,57,40,35,30,52,59,74,80,84,50,64,69,50,37,49,52,27,53,52,53,60,73,62,68,78,56,56,85,79,55,62,54,74,74,19,52,70,42,61,73,68,49,51,71,53,36,50,52,49,52,52,52,52,41,20,44,51,16,42,47,32,30,54,54,41,48,38,42,44,71,40,51,57,66,49,46,32,44,35,47,54,41,44,32,50,26,44,48,40,30,50,33,44,38,48,17,45,37,32,34,48,50,48,60,68,74,42,79,52,65,67,59,41,51,46,34,63,38,21,62,80,68,30,69,64,44,26,52,56,50,48,56,56,49,48,56,64,67,41,78,81,59,50,71,48,51,43,39,51,52,48,27,38,50,40,48,46,66,45,43,60,62,52,52,55,46,44,48,38,41,67,70,73,37,34,62,25,61,36,48,52,48,52,57,50,52,40,50,30,30,51,54,20,50,46,36,36,56,57,55,69,66,48,73,74,63,66,54,69,69,58,53,47,51,55,49,52,52,53,48,53,53,43,39,43,38,41,48,63,73,52,36,40,51,50,72,72,42,59,42,70,59,50,43,52,47,48,46,47,48,46,29,51,50,30,45,66,68,72,45,75,63,80,69,74,76,80,76,58,61,62,59,56,49,67,54,39,79,70,52,64,67,72,56,46,36,42,74,46,76,60,74,75,77,73,76,77,68,81,85,66,83,82,77,78,69,67,74,63,50,67,61,46,49,64,53,42,60,61,47,47,74,71,100,136,82,79,81,72,72,68,85,68,57,73,76,54,70,78,55,69,74,44,79,67,43,61,68,24,73,55,41,26,89,45,95,58,40,33,29,50,58,76,80,85,50,65,70,50,37,50,52,28,52,53,54,62,74,62,67,78,58,57,85,76,55,61,56,74,71,19,53,69,42,60,72,67,49,51,73,54,36,50,51,51,51,51,53,52,40,20,44,53,16,42,47,33,31,53,53,40,47,38,41,44,70,39,51,57,65,50,45,33,44,36,46,54,43,46,33,49,25,45,48,40,30,50,32,44,39,50,18,46,36,33,35,48,50,48,60,68,73,41,79,52,64,68,59,41,50,48,34,62,40,22,61,80,68,30,68,63,45,25,53,55,50,49,56,56,49,48,56,64,66,40,76,80,60,49,72,47,52,43,40,52,52,50,26,38,50,40,49,46,66,45,44,60,61,52,52,53,46,43,49,38,40,68,71,72,38,35,61,25,62,37,49,53,49,52,57,51,52,40,51,30,30,52,52,20,50,47,35,38,56,57,55,69,66,47,71,76,62,63,52,68,70,57,52,47,52,56,49,52,52,52,47,52,52,43,39,42,37,40,49,62,72,53,35,40,52,50,72,74,42,58,43,70,58,49,44,52,49,50,44,48,50,48,30,52,52,31,44,66,67,73,46,74,62,81,68,74,75,80,78,58,62,61,59,55,49,66,55,39,78,72,52,64,66,73,56,46,36,43,75,44,76,60,73,76,75,73,81,69,70,82,78,68,83,84,77,80,71,66,73,64,49,68,63,47,50,64,54,43,60,61,46,47,75,71,100

Secondary structure (DSSP, 8-state):
------GGGSTTSSS-GGGGTGGGSTTTS--TTTT--PSPS-HHHHHHHHHHHHT---GGG---TTHHHHHHHS-HHHHHHHHHHHHHHHHHHHHHHHHIIIIIHHH---HHHHHHHHHHHHHHHHHHHHHHHHHHHH---HHHHHHHHTHHHH-HHHHHHHHHHHHHHH-SSS-HHHHHHHHHHHHHTTTHHHHHHHHHHHHTT--HHHHHHHHHHHHHHHHHHHHHHHHHHT-SSPPPHHHHHHHHHHHHHHHHHIIIIIS-GGGGT--HHHHHHHHHHHHHHHHHHTT---SS----THHHHHHHHTTS-HHHHHHHS---------------STTTTHHHHHHHHHHHHTT-/------GGGSTTSSS-GGGGTGGGSTTTS--TTTT--PSPS-HHHHHHHHHHHHT---GGG---TTHHHHHHHS-HHHHHHHHHHHHHHHHHHHHHHHHIIIIIHHH---HHHHHHHHHHHHHHHHHHHHHHHHHHHH---HHHHHHHHTHHHH-HHHHHHHHHHHHHHH-SSS-HHHHHHHHHHHHHTTTHHHHHHHHHHHHTT--HHHHHHHHHHHHHHHHHHHHHHHHHHT-SSPPPHHHHHHHHHHHHHHHHHIIIIIS-GGGGT--HHHHHHHHHHHHHHHHHHTT---SS----THHHHHHHHTTS-HHHHHHHS-----------S---STTSSHHHHHHHHHHHHTT-

Sequence (712 aa):
MGEPGSEASRLFSDGLENGLKSNEEPLLRKNPRRFVIFPIHYPDIWKMYKKAQASFWTAEEVDLSKDFPHWNKLKSEEKYFISHILAFFAASDGIVNENLVERFSQEVQVPEARCFYGFQILIENVHSEMYSLLIDTYIKDPEERDFLFNAIETMPCVKKKADWALRWIRDRKATFGERVVAFASVEGIFFSGAFAAIFWLKKRGLMPGLTFSNELISRDEGLHCDFACLMFQYLVNKPSEERVREIIVNAVEIEQEFLTEALPVGLIGMNCTLMKQYIEFVADRLLLELGFSKVWLFRKIYLFIISLYNGFSFSLFQACVGVQLLFAKKKKKNLPFYQNNLVKIYVCLHLLKTTLMGEPGSEASRLFSDGLENGLKSNEEPLLRKNPRRFVIFPIHYPDIWKMYKKAQASFWTAEEVDLSKDFPHWNKLKSEEKYFISHILAFFAASDGIVNENLVERFSQEVQVPEARCFYGFQILIENVHSEMYSLLIDTYIKDPEERDFLFNAIETMPCVKKKADWALRWIRDRKATFGERVVAFASVEGIFFSGAFAAIFWLKKRGLMPGLTFSNELISRDEGLHCDFACLMFQYLVNKPSEERVREIIVNAVEIEQEFLTEALPVGLIGMNCTLMKQYIEFVADRLLLELGFSKVWLFRKIYLFIISLYNGFSFSLFQACVGVQLLFAKKKKKNLPFYQNNLVKIYVCLHLLKTTL

Nearest PDB structures (foldseek):
  3vpn-assembly1_B  TM=9.962E-01  e=2.635E-30  Homo sapiens
  3olj-assembly1_D  TM=9.963E-01  e=5.299E-30  Homo sapiens
  3vpm-assembly1_B  TM=9.952E-01  e=5.753E-30  Homo sapiens
  3vpo-assembly1_B  TM=9.954E-01  e=8.676E-30  Homo sapiens
  1h0n-assembly1_A  TM=9.904E-01  e=3.799E-27  Mus musculus